Protein AF-A0A8H7WUK5-F1 (afdb_monomer)

Secondary structure (DSSP, 8-state):
-----PPPPPP------------------------HHHHHHHHHHHHHHHHHHHHHHHHHHHHHHHHHHHHHHHHHHHHHHHHHHHHHHHHHHHHHHHHT---HHHHHHHHHHHHTT--TT-----HHHHHHHHHHHHHHHHHH-TT-THHHHHHHHHHHHHTTS---HHHHHHHHHHHHHIIIIITS--S-TTSSSS-HHHHHHHHHHHHHT-HHHHHHHHHHHHHHHHH-HIIIIIIHHHHHHHHHHHHHHHHGGGS---S-HHHHHHHHHHHHHHHHHHHHHHHHHTTSSPPP---PPPTT----------------------------------TT-S--EEPTTT--EESSHHHHHHHHHHHSTTTTTTTTSS-S-----------------------------------EE-TTT--EESSHHHHHHHHH-

Structure (mmCIF, N/CA/C/O backbone):
data_AF-A0A8H7WUK5-F1
#
_entry.id   AF-A0A8H7WUK5-F1
#
loop_
_atom_site.group_PDB
_atom_site.id
_atom_site.type_symbol
_atom_site.label_atom_id
_atom_site.label_alt_id
_atom_site.label_comp_id
_atom_site.label_asym_id
_atom_site.label_entity_id
_atom_site.label_seq_id
_atom_site.pdbx_PDB_ins_code
_atom_site.Cartn_x
_atom_site.Cartn_y
_atom_site.Cartn_z
_atom_site.occupancy
_atom_site.B_iso_or_equiv
_atom_site.auth_seq_id
_atom_site.auth_comp_id
_atom_site.auth_asym_id
_atom_site.auth_atom_id
_atom_site.pdbx_PDB_model_num
ATOM 1 N N . MET A 1 1 ? 14.325 -16.416 18.024 1.00 51.91 1 MET A N 1
ATOM 2 C CA . MET A 1 1 ? 15.620 -16.677 18.686 1.00 51.91 1 MET A CA 1
ATOM 3 C C . MET A 1 1 ? 16.737 -16.236 17.754 1.00 51.91 1 MET A C 1
ATOM 5 O O . MET A 1 1 ? 17.135 -17.032 16.927 1.00 51.91 1 MET A O 1
ATOM 9 N N . VAL A 1 2 ? 17.132 -14.965 17.818 1.00 44.66 2 VAL A N 1
ATOM 10 C CA . VAL A 1 2 ? 18.503 -14.426 17.933 1.00 44.66 2 VAL A CA 1
ATOM 11 C C . VAL A 1 2 ? 18.269 -12.988 18.413 1.00 44.66 2 VAL A C 1
ATOM 13 O O . VAL A 1 2 ? 17.368 -12.313 17.921 1.00 44.66 2 VAL A O 1
ATOM 16 N N . ASP A 1 3 ? 18.959 -12.622 19.482 1.00 38.62 3 ASP A N 1
ATOM 17 C CA . ASP A 1 3 ? 18.668 -11.519 20.395 1.00 38.62 3 ASP A CA 1
ATOM 18 C C . ASP A 1 3 ? 19.702 -10.408 20.145 1.00 38.62 3 ASP A C 1
ATOM 20 O O . ASP A 1 3 ? 20.865 -10.559 20.516 1.00 38.62 3 ASP A O 1
ATOM 24 N N . ASP A 1 4 ? 19.319 -9.331 19.449 1.00 48.59 4 ASP A N 1
ATOM 25 C CA . ASP A 1 4 ? 20.215 -8.204 19.149 1.00 48.59 4 ASP A CA 1
ATOM 26 C C . ASP A 1 4 ? 20.107 -7.128 20.238 1.00 48.59 4 ASP A C 1
ATOM 28 O O . ASP A 1 4 ? 19.371 -6.141 20.150 1.00 48.59 4 ASP A O 1
ATOM 32 N N . GLY A 1 5 ? 20.881 -7.345 21.301 1.00 40.38 5 GLY A N 1
ATOM 33 C CA . GLY A 1 5 ? 21.104 -6.389 22.377 1.00 40.38 5 GLY A CA 1
ATOM 34 C C . GLY A 1 5 ? 21.998 -5.226 21.939 1.00 40.38 5 GLY A C 1
ATOM 35 O O . GLY A 1 5 ? 23.214 -5.361 21.815 1.00 40.38 5 GLY A O 1
ATOM 36 N N . ALA A 1 6 ? 21.406 -4.044 21.777 1.00 51.16 6 ALA A N 1
ATOM 37 C CA . ALA A 1 6 ? 22.141 -2.788 21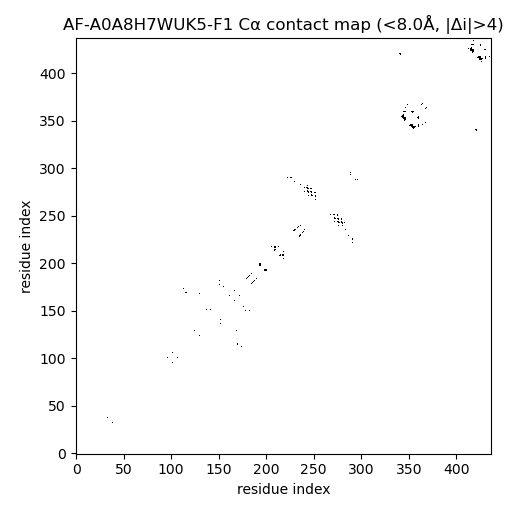.649 1.00 51.16 6 ALA A CA 1
ATOM 38 C C . ALA A 1 6 ? 22.758 -2.362 23.005 1.00 51.16 6 ALA A C 1
ATOM 40 O O . ALA A 1 6 ? 22.064 -2.386 24.028 1.00 51.16 6 ALA A O 1
ATOM 41 N N . PRO A 1 7 ? 24.029 -1.913 23.061 1.00 57.12 7 PRO A N 1
ATOM 42 C CA . PRO A 1 7 ? 24.634 -1.473 24.310 1.00 57.12 7 PRO A CA 1
ATOM 43 C C . PRO A 1 7 ? 24.174 -0.059 24.692 1.00 57.12 7 PRO A C 1
ATOM 45 O O . PRO A 1 7 ? 24.354 0.921 23.969 1.00 57.12 7 PRO A O 1
ATOM 48 N N . ARG A 1 8 ? 23.593 0.029 25.889 1.00 53.41 8 ARG A N 1
ATOM 49 C CA . ARG A 1 8 ? 23.175 1.251 26.585 1.00 53.41 8 ARG A CA 1
ATOM 50 C C . ARG A 1 8 ? 24.414 2.007 27.108 1.00 53.41 8 ARG A C 1
ATOM 52 O O . ARG A 1 8 ? 25.255 1.377 27.752 1.00 53.41 8 ARG A O 1
ATOM 59 N N . PRO A 1 9 ? 24.544 3.333 26.915 1.00 52.06 9 PRO A N 1
ATOM 60 C CA . PRO A 1 9 ? 25.664 4.084 27.472 1.00 52.06 9 PRO A CA 1
ATOM 61 C C . PRO A 1 9 ? 25.489 4.242 28.987 1.00 52.06 9 PRO A C 1
ATOM 63 O O . PRO A 1 9 ? 24.501 4.805 29.460 1.00 52.06 9 PRO A O 1
ATOM 66 N N . GLN A 1 10 ? 26.444 3.713 29.754 1.00 52.06 10 GLN A N 1
ATOM 67 C CA . GLN A 1 10 ? 26.483 3.862 31.206 1.00 52.06 10 GLN A CA 1
ATOM 68 C C . GLN A 1 10 ? 26.890 5.290 31.582 1.00 52.06 10 GLN A C 1
ATOM 70 O O . GLN A 1 10 ? 27.927 5.802 31.158 1.00 52.06 10 GLN A O 1
ATOM 75 N N . ALA A 1 11 ? 26.049 5.918 32.401 1.00 44.97 11 ALA A N 1
ATOM 76 C CA . ALA A 1 11 ? 26.307 7.197 33.036 1.00 44.97 11 ALA A CA 1
ATOM 77 C C . ALA A 1 11 ? 27.531 7.088 33.957 1.00 44.97 11 ALA A C 1
ATOM 79 O O . ALA A 1 11 ? 27.593 6.243 34.849 1.00 44.97 11 ALA A O 1
ATOM 80 N N . ARG A 1 12 ? 28.518 7.955 33.726 1.00 49.34 12 ARG A N 1
ATOM 81 C CA . ARG A 1 12 ? 29.743 8.042 34.519 1.00 49.34 12 ARG A CA 1
ATOM 82 C C . ARG A 1 12 ? 29.443 8.834 35.795 1.00 49.34 12 ARG A C 1
ATOM 84 O O . ARG A 1 12 ? 29.371 10.059 35.774 1.00 49.34 12 ARG A O 1
ATOM 91 N N . THR A 1 13 ? 29.244 8.116 36.895 1.00 51.69 13 THR A N 1
ATOM 92 C CA . THR A 1 13 ? 29.130 8.667 38.249 1.00 51.69 13 THR A CA 1
ATOM 93 C C . THR A 1 13 ? 30.458 9.307 38.656 1.00 51.69 13 THR A C 1
ATOM 95 O O . THR A 1 13 ? 31.470 8.623 38.804 1.00 51.69 13 THR A O 1
ATOM 98 N N . ILE A 1 14 ? 30.459 10.629 38.828 1.00 49.38 14 ILE A N 1
ATOM 99 C CA . ILE A 1 14 ? 31.562 11.394 39.418 1.00 49.38 14 ILE A CA 1
ATOM 100 C C . ILE A 1 14 ? 31.485 11.186 40.935 1.00 49.38 14 ILE A C 1
ATOM 102 O O . ILE A 1 14 ? 30.734 11.860 41.635 1.00 49.38 14 ILE A O 1
ATOM 106 N N . GLY A 1 15 ? 32.218 10.189 41.430 1.00 45.34 15 GLY A N 1
ATOM 107 C CA . GLY A 1 15 ? 32.450 9.974 42.855 1.00 45.34 15 GLY A CA 1
ATOM 108 C C . GLY A 1 15 ? 33.581 10.877 43.335 1.00 45.34 15 GLY A C 1
ATOM 109 O O . GLY A 1 15 ? 34.720 10.737 42.894 1.00 45.34 15 GLY A O 1
ATOM 110 N N . GLY A 1 16 ? 33.252 11.815 44.221 1.00 43.66 16 GLY A N 1
ATOM 111 C CA . GLY A 1 16 ? 34.226 12.635 44.927 1.00 43.66 16 GLY A CA 1
ATOM 112 C C . GLY A 1 16 ? 35.087 11.800 45.872 1.00 43.66 16 GLY A C 1
ATOM 113 O O . GLY A 1 16 ? 34.587 10.929 46.582 1.00 43.66 16 GLY A O 1
ATOM 114 N N . MET A 1 17 ? 36.382 12.107 45.914 1.00 47.59 17 MET A N 1
ATOM 115 C CA . MET A 1 17 ? 37.248 11.746 47.029 1.00 47.59 17 MET A CA 1
ATOM 116 C C . MET A 1 17 ? 38.027 12.979 47.478 1.00 47.59 17 MET A C 1
ATOM 118 O O . MET A 1 17 ? 38.642 13.690 46.685 1.00 47.59 17 MET A O 1
ATOM 122 N N . SER A 1 18 ? 37.905 13.224 48.777 1.00 50.66 18 SER A N 1
ATOM 123 C CA . SER A 1 18 ? 38.404 14.350 49.552 1.00 50.66 18 SER A CA 1
ATOM 124 C C . SER A 1 18 ? 39.930 14.514 49.523 1.00 50.66 18 SER A C 1
ATOM 126 O O . SER A 1 18 ? 40.662 13.533 49.376 1.00 50.66 18 SER A O 1
ATOM 128 N N . PRO A 1 19 ? 40.431 15.739 49.767 1.00 51.44 19 PRO A N 1
ATOM 129 C CA . PRO A 1 19 ? 41.854 16.001 49.916 1.00 51.44 19 PRO A CA 1
ATOM 130 C C . PRO A 1 19 ? 42.352 15.546 51.296 1.00 51.44 19 PRO A C 1
ATOM 132 O O . PRO A 1 19 ? 41.891 16.019 52.334 1.00 51.44 19 PRO A O 1
ATOM 135 N N . SER A 1 20 ? 43.335 14.643 51.306 1.00 48.72 20 SER A N 1
ATOM 136 C CA . SER A 1 20 ? 44.107 14.293 52.500 1.00 48.72 20 SER A CA 1
ATOM 137 C C . SER A 1 20 ? 45.300 15.238 52.628 1.00 48.72 20 SER A C 1
ATOM 139 O O . SER A 1 20 ? 46.344 15.045 52.008 1.00 48.72 20 SER A O 1
ATOM 141 N N . THR A 1 21 ? 45.151 16.248 53.480 1.00 48.97 21 THR A N 1
ATOM 142 C CA . THR A 1 21 ? 46.244 17.039 54.051 1.00 48.97 21 THR A CA 1
ATOM 143 C C . THR A 1 21 ? 47.229 16.137 54.790 1.00 48.97 21 THR A C 1
ATOM 145 O O . THR A 1 21 ? 46.811 15.434 55.709 1.00 48.97 21 THR A O 1
ATOM 148 N N . LYS A 1 22 ? 48.529 16.199 54.469 1.00 45.22 22 LYS A N 1
ATOM 149 C CA . LYS A 1 22 ? 49.601 15.852 55.415 1.00 45.22 22 LYS A CA 1
ATOM 150 C C . LYS A 1 22 ? 50.951 16.465 55.027 1.00 45.22 22 LYS A C 1
ATOM 152 O O . LYS A 1 22 ? 51.528 16.142 54.001 1.00 45.22 22 LYS A O 1
ATOM 157 N N . SER A 1 23 ? 51.448 17.232 55.993 1.00 48.81 23 SER A N 1
ATOM 158 C CA . SER A 1 23 ? 52.831 17.273 56.467 1.00 48.81 23 SER A CA 1
ATOM 159 C C . SER A 1 23 ? 53.873 18.046 55.653 1.00 48.81 23 SER A C 1
ATOM 161 O O . SER A 1 23 ? 54.368 17.628 54.612 1.00 48.81 23 SER A O 1
ATOM 163 N N . ALA A 1 24 ? 54.238 19.180 56.247 1.00 50.62 24 ALA A N 1
ATOM 164 C CA . ALA A 1 24 ? 55.391 19.998 55.942 1.00 50.62 24 ALA A CA 1
ATOM 165 C C . ALA A 1 24 ? 56.710 19.225 56.088 1.00 50.62 24 ALA A C 1
ATOM 167 O O . ALA A 1 24 ? 56.942 18.548 57.090 1.00 50.62 24 ALA A O 1
ATOM 168 N N . ARG A 1 25 ? 57.635 19.448 55.151 1.00 48.41 25 ARG A N 1
ATOM 169 C CA . ARG A 1 25 ? 59.068 19.312 55.413 1.00 48.41 25 ARG A CA 1
ATOM 170 C C . ARG A 1 25 ? 59.807 20.440 54.709 1.00 48.41 25 ARG A C 1
ATOM 1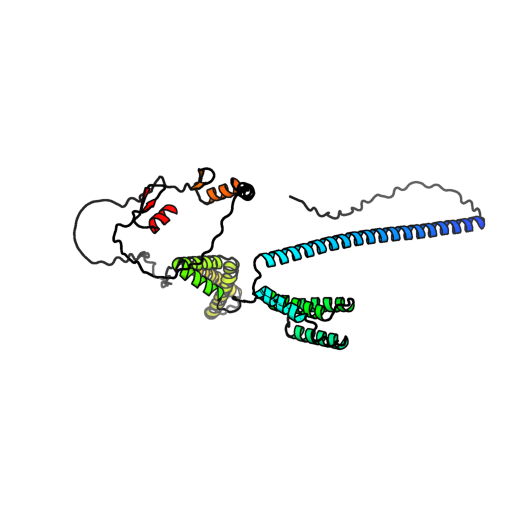72 O O . ARG A 1 25 ? 59.876 20.491 53.487 1.00 48.41 25 ARG A O 1
ATOM 179 N N . ALA A 1 26 ? 60.331 21.357 55.514 1.00 51.50 26 ALA A N 1
ATOM 180 C CA . ALA A 1 26 ? 61.292 22.356 55.087 1.00 51.50 26 ALA A CA 1
ATOM 181 C C . ALA A 1 26 ? 62.539 21.652 54.533 1.00 51.50 26 ALA A C 1
ATOM 183 O O . ALA A 1 26 ? 63.077 20.737 55.161 1.00 51.50 26 ALA A O 1
ATOM 184 N N . THR A 1 27 ? 63.002 22.054 53.354 1.00 52.97 27 THR A N 1
ATOM 185 C CA . THR A 1 27 ? 64.335 21.693 52.861 1.00 52.97 27 THR A CA 1
ATOM 186 C C . THR A 1 27 ? 64.936 22.908 52.168 1.00 52.97 27 THR A C 1
ATOM 188 O O . THR A 1 27 ? 64.611 23.249 51.038 1.00 52.97 27 THR A O 1
ATOM 191 N N . THR A 1 28 ? 65.733 23.606 52.969 1.00 48.38 28 THR A N 1
ATOM 192 C CA . THR A 1 28 ? 66.943 24.373 52.671 1.00 48.38 28 THR A CA 1
ATOM 193 C C . THR A 1 28 ? 67.244 24.633 51.190 1.00 48.38 28 THR A C 1
ATOM 195 O O . THR A 1 28 ? 67.679 23.751 50.452 1.00 48.38 28 THR A O 1
ATOM 198 N N . VAL A 1 29 ? 67.087 25.897 50.794 1.00 49.38 29 VAL A N 1
ATOM 199 C CA . VAL A 1 29 ? 67.548 26.463 49.522 1.00 49.38 29 VAL A CA 1
ATOM 200 C C . VAL A 1 29 ? 69.077 26.504 49.534 1.00 49.38 29 VAL A C 1
ATOM 202 O O . VAL A 1 29 ? 69.674 27.368 50.170 1.00 49.38 29 VAL A O 1
ATOM 205 N N . SER A 1 30 ? 69.719 25.568 48.835 1.00 46.31 30 SER A N 1
ATOM 206 C CA . SER A 1 30 ? 71.118 25.711 48.429 1.00 46.31 30 SER A CA 1
ATOM 207 C C . SER A 1 30 ? 71.130 26.231 46.993 1.00 46.31 30 SER A C 1
ATOM 209 O O . SER A 1 30 ? 70.860 25.505 46.039 1.00 46.31 30 SER A O 1
ATOM 211 N N . SER A 1 31 ? 71.347 27.540 46.861 1.00 51.12 31 SER A N 1
ATOM 212 C CA . SER A 1 31 ? 71.482 28.256 45.592 1.00 51.12 31 SER A CA 1
ATOM 213 C C . SER A 1 31 ? 72.825 27.903 44.946 1.00 51.12 31 SER A C 1
ATOM 215 O O . SER A 1 31 ? 73.801 28.646 45.048 1.00 51.12 31 SER A O 1
ATOM 217 N N . THR A 1 32 ? 72.889 26.752 44.283 1.00 53.12 32 THR A N 1
ATOM 218 C CA . THR A 1 32 ? 73.979 26.428 43.361 1.00 53.12 32 THR A CA 1
ATOM 219 C C . THR A 1 32 ? 73.626 27.013 41.998 1.00 53.12 32 THR A C 1
ATOM 221 O O . THR A 1 32 ? 72.682 26.556 41.354 1.00 53.12 32 THR A O 1
ATOM 224 N N . ILE A 1 33 ? 74.358 28.044 41.568 1.00 60.75 33 ILE A N 1
ATOM 225 C CA . ILE A 1 33 ? 74.230 28.627 40.226 1.00 60.75 33 ILE A CA 1
ATOM 226 C C . ILE A 1 33 ? 74.469 27.494 39.211 1.00 60.75 33 ILE A C 1
ATOM 228 O O . ILE A 1 33 ? 75.564 26.923 39.201 1.00 60.75 33 ILE A O 1
ATOM 232 N N . PRO A 1 34 ? 73.469 27.108 38.395 1.00 58.78 34 PRO A N 1
ATOM 233 C CA . PRO A 1 34 ? 73.632 26.025 37.439 1.00 58.78 34 PRO A CA 1
ATOM 234 C C . PRO A 1 34 ? 74.667 26.439 36.399 1.00 58.78 34 PRO A C 1
ATOM 236 O O . PRO A 1 34 ? 74.519 27.472 35.749 1.00 58.78 34 PRO A O 1
ATOM 239 N N . SER A 1 35 ? 75.708 25.625 36.234 1.00 73.62 35 SER A N 1
ATOM 240 C CA . SER A 1 35 ? 76.656 25.786 35.133 1.00 73.62 35 SER A CA 1
ATOM 241 C C . SER A 1 35 ? 75.884 25.909 33.802 1.00 73.62 35 SER A C 1
ATOM 243 O O . SER A 1 35 ? 74.974 25.102 33.579 1.00 73.62 35 SER A O 1
ATOM 245 N N . PRO A 1 36 ? 76.217 26.864 32.907 1.00 80.38 36 PRO A N 1
ATOM 246 C CA . PRO A 1 36 ? 75.547 27.058 31.611 1.00 80.38 36 PRO A CA 1
ATOM 247 C C . PRO A 1 36 ? 75.423 25.771 30.782 1.00 80.38 36 PRO A C 1
ATOM 249 O O . PRO A 1 36 ? 74.463 25.582 30.037 1.00 80.38 36 PRO A O 1
ATOM 252 N N . PHE A 1 37 ? 76.359 24.842 30.977 1.00 84.06 37 PHE A N 1
ATOM 253 C CA . PHE A 1 37 ? 76.347 23.516 30.371 1.00 84.06 37 PHE A CA 1
ATOM 254 C C . PHE A 1 37 ? 75.125 22.671 30.781 1.00 84.06 37 PHE A C 1
ATOM 256 O O . PHE A 1 37 ? 74.504 22.023 29.942 1.00 84.06 37 PHE A O 1
ATOM 263 N N . ILE A 1 38 ? 74.721 22.730 32.055 1.00 86.88 38 ILE A N 1
ATOM 264 C CA . ILE A 1 38 ? 73.558 21.997 32.580 1.00 86.88 38 ILE A CA 1
ATOM 265 C C . ILE A 1 38 ? 72.259 22.550 31.978 1.00 86.88 38 ILE A C 1
ATOM 267 O O . ILE A 1 38 ? 71.322 21.794 31.723 1.00 86.88 38 ILE A O 1
ATOM 271 N N . ALA A 1 39 ? 72.191 23.862 31.728 1.00 86.31 39 ALA A N 1
ATOM 272 C CA . ALA A 1 39 ? 71.031 24.483 31.095 1.00 86.31 39 ALA A CA 1
ATOM 273 C C . ALA A 1 39 ? 70.879 24.040 29.629 1.00 86.31 39 ALA A C 1
ATOM 275 O O . ALA A 1 39 ? 69.789 23.634 29.228 1.00 86.31 39 ALA A O 1
ATOM 276 N N . LEU A 1 40 ? 71.971 24.032 28.856 1.00 91.81 40 LEU A N 1
ATOM 277 C CA . LEU A 1 40 ? 71.954 23.584 27.460 1.00 91.81 40 LEU A CA 1
ATOM 278 C C . LEU A 1 40 ? 71.613 22.090 27.335 1.00 91.81 40 LEU A C 1
ATOM 280 O O . LEU A 1 40 ? 70.811 21.706 26.487 1.00 91.81 40 LEU A O 1
ATOM 284 N N . GLN A 1 41 ? 72.158 21.250 28.220 1.00 93.62 41 GLN A N 1
ATOM 285 C CA . GLN A 1 41 ? 71.839 19.822 28.252 1.00 93.62 41 GLN A CA 1
ATOM 286 C C . GLN A 1 41 ? 70.342 19.576 28.489 1.00 93.62 41 GLN A C 1
ATOM 288 O O . GLN A 1 41 ? 69.746 18.728 27.827 1.00 93.62 41 GLN A O 1
ATOM 293 N N . LYS A 1 42 ? 69.716 20.348 29.388 1.00 92.56 42 LYS A N 1
ATOM 294 C CA . LYS A 1 42 ? 68.272 20.265 29.650 1.00 92.56 42 LYS A CA 1
ATOM 295 C C . LYS A 1 42 ? 67.431 20.684 28.444 1.00 92.56 42 LYS A C 1
ATOM 297 O O . LYS A 1 42 ? 66.422 20.037 28.179 1.00 92.56 42 LYS A O 1
ATOM 302 N N . ILE A 1 43 ? 67.841 21.723 27.712 1.00 94.19 43 ILE A N 1
ATOM 303 C CA . ILE A 1 43 ? 67.151 22.163 26.487 1.00 94.19 43 ILE A CA 1
ATOM 304 C C . ILE A 1 43 ? 67.220 21.067 25.419 1.00 94.19 43 ILE A C 1
ATOM 306 O O . ILE A 1 43 ? 66.181 20.658 24.908 1.00 94.19 43 ILE A O 1
ATOM 310 N N . ASN A 1 44 ? 68.410 20.521 25.156 1.00 95.44 44 ASN A N 1
ATOM 311 C CA . ASN A 1 44 ? 68.585 19.440 24.181 1.00 95.44 44 ASN A CA 1
ATOM 312 C C . ASN A 1 44 ? 67.782 18.191 24.563 1.00 95.44 44 ASN A C 1
ATOM 314 O O . ASN A 1 44 ? 67.175 17.551 23.709 1.00 95.44 44 ASN A O 1
ATOM 318 N N . GLN A 1 45 ? 67.737 17.849 25.853 1.00 96.69 45 GLN A N 1
ATOM 319 C CA . GLN A 1 45 ? 66.939 16.725 26.333 1.00 96.69 45 GLN A CA 1
ATOM 320 C C . GLN A 1 45 ? 65.435 16.976 26.141 1.00 96.69 45 GLN A C 1
ATOM 322 O O . GLN A 1 45 ? 64.719 16.082 25.692 1.00 96.69 45 GLN A O 1
ATOM 327 N N . ALA A 1 46 ? 64.953 18.186 26.432 1.00 95.81 46 ALA A N 1
ATOM 328 C CA . ALA A 1 46 ? 63.560 18.560 26.201 1.00 95.81 46 ALA A CA 1
ATOM 329 C C . ALA A 1 46 ? 63.195 18.523 24.709 1.00 95.81 46 ALA A C 1
ATOM 331 O O . ALA A 1 46 ? 62.129 18.023 24.351 1.00 95.81 46 ALA A O 1
ATOM 332 N N . GLU A 1 47 ? 64.086 18.988 23.833 1.00 96.94 47 GLU A N 1
ATOM 333 C CA . GLU A 1 47 ? 63.876 18.945 22.388 1.00 96.94 47 GLU A CA 1
ATOM 334 C C . GLU A 1 47 ? 63.874 17.513 21.840 1.00 96.94 47 GLU A C 1
ATOM 336 O O . GLU A 1 47 ? 62.993 17.165 21.056 1.00 96.94 47 GLU A O 1
ATOM 341 N N . LEU A 1 48 ? 64.773 16.647 22.315 1.00 96.94 48 LEU A N 1
ATOM 342 C CA . LEU A 1 48 ? 64.746 15.220 21.983 1.00 96.94 48 LEU A CA 1
ATOM 343 C C . LEU A 1 48 ? 63.438 14.559 22.424 1.00 96.94 48 LEU A C 1
ATOM 345 O O . LEU A 1 48 ? 62.856 13.787 21.664 1.00 96.94 48 LEU A O 1
ATOM 349 N N . HIS A 1 49 ? 62.940 14.876 23.622 1.00 97.25 49 HIS A N 1
ATOM 350 C CA . HIS A 1 49 ? 61.644 14.373 24.074 1.00 97.25 49 HIS A CA 1
ATOM 351 C C . HIS A 1 49 ? 60.489 14.892 23.213 1.00 97.25 49 HIS A C 1
ATOM 353 O O . HIS A 1 49 ? 59.598 14.109 22.883 1.00 97.25 49 HIS A O 1
ATOM 359 N N . ARG A 1 50 ? 60.518 16.169 22.809 1.00 98.00 50 ARG A N 1
ATOM 360 C CA . ARG A 1 50 ? 59.522 16.762 21.906 1.00 98.00 50 ARG A CA 1
ATOM 361 C C . ARG A 1 50 ? 59.521 16.067 20.547 1.00 98.00 50 ARG A C 1
ATOM 363 O O . ARG A 1 50 ? 58.475 15.594 20.123 1.00 98.00 50 ARG A O 1
ATOM 370 N N . LEU A 1 51 ? 60.682 15.935 19.906 1.00 97.81 51 LEU A N 1
ATOM 371 C CA . LEU A 1 51 ? 60.813 15.258 18.612 1.00 97.81 51 LEU A CA 1
ATOM 372 C C . LEU A 1 51 ? 60.419 13.782 18.702 1.00 97.81 51 LEU A C 1
ATOM 374 O O . LEU A 1 51 ? 59.741 13.268 17.819 1.00 97.81 51 LEU A O 1
ATOM 378 N N . ASN A 1 52 ? 60.784 13.092 19.785 1.00 97.88 52 ASN A N 1
ATOM 379 C CA . ASN A 1 52 ? 60.369 11.708 19.992 1.00 97.88 52 ASN A CA 1
ATOM 380 C C . ASN A 1 52 ? 58.846 11.588 20.185 1.00 97.88 52 ASN A C 1
ATOM 382 O O . ASN A 1 52 ? 58.236 10.644 19.683 1.00 97.88 52 ASN A O 1
ATOM 386 N N . ALA A 1 53 ? 58.219 12.549 20.871 1.00 97.44 53 ALA A N 1
ATOM 387 C CA . ALA A 1 53 ? 56.766 12.622 20.988 1.00 97.44 53 ALA A CA 1
ATOM 388 C C . ALA A 1 53 ? 56.099 12.909 19.632 1.00 97.44 53 ALA A C 1
ATOM 390 O O . ALA A 1 53 ? 55.120 12.246 19.298 1.00 97.44 53 ALA A O 1
ATOM 391 N N . GLU A 1 54 ? 56.653 13.819 18.826 1.00 98.00 54 GLU A N 1
ATOM 392 C CA . GLU A 1 54 ? 56.178 14.114 17.466 1.00 98.00 54 GLU A CA 1
ATOM 393 C C . GLU A 1 54 ? 56.291 12.883 16.550 1.00 98.00 54 GLU A C 1
ATOM 395 O O . GLU A 1 54 ? 55.313 12.498 15.914 1.00 98.00 54 GLU A O 1
ATOM 400 N N . VAL A 1 55 ? 57.435 12.187 16.540 1.00 97.75 55 VAL A N 1
ATOM 401 C CA . VAL A 1 55 ? 57.620 10.942 15.770 1.00 97.75 55 VAL A CA 1
ATOM 402 C C . VAL A 1 55 ? 56.644 9.856 16.226 1.00 97.75 55 VAL A C 1
ATOM 404 O O . VAL A 1 55 ? 56.081 9.144 15.393 1.00 97.75 55 VAL A O 1
ATOM 407 N N . SER A 1 56 ? 56.422 9.722 17.536 1.00 97.75 56 SER A N 1
ATOM 408 C CA . SER A 1 56 ? 55.444 8.778 18.084 1.00 97.75 56 SER A CA 1
ATOM 409 C C . SER A 1 56 ? 54.018 9.117 17.634 1.00 97.75 56 SER A C 1
ATOM 411 O O . SER A 1 56 ? 53.286 8.229 17.197 1.00 97.75 56 SER A O 1
ATOM 413 N N . ALA A 1 57 ? 53.643 10.400 17.657 1.00 97.94 57 ALA A N 1
ATOM 414 C CA . ALA A 1 57 ? 52.338 10.869 17.201 1.00 97.94 57 ALA A CA 1
ATOM 415 C C . ALA A 1 57 ? 52.126 10.612 15.700 1.00 97.94 57 ALA A C 1
ATOM 417 O O . ALA A 1 57 ? 51.089 10.075 15.317 1.00 97.94 57 ALA A O 1
ATOM 418 N N . VAL A 1 58 ? 53.126 10.903 14.860 1.00 98.00 58 VAL A N 1
ATOM 419 C CA . VAL A 1 58 ? 53.067 10.635 13.413 1.00 98.00 58 VAL A CA 1
ATOM 420 C C . VAL A 1 58 ? 52.940 9.136 13.131 1.00 98.00 58 VAL A C 1
ATOM 422 O O . VAL A 1 58 ? 52.136 8.738 12.292 1.00 98.00 58 VAL A O 1
ATOM 425 N N . ARG A 1 59 ? 53.675 8.277 13.851 1.00 97.75 59 ARG A N 1
ATOM 426 C CA . ARG A 1 59 ? 53.534 6.816 13.715 1.00 97.75 59 ARG A CA 1
ATOM 427 C C . ARG A 1 59 ? 52.146 6.337 14.122 1.00 97.75 59 ARG A C 1
ATOM 429 O O . ARG A 1 59 ? 51.569 5.513 13.421 1.00 97.75 59 ARG A O 1
ATOM 436 N N . ALA A 1 60 ? 51.607 6.849 15.228 1.00 97.56 60 ALA A N 1
ATOM 437 C CA . ALA A 1 60 ? 50.263 6.503 15.679 1.00 97.56 60 ALA A CA 1
ATOM 438 C C . ALA A 1 60 ? 49.197 6.917 14.650 1.00 97.56 60 ALA A C 1
ATOM 440 O O . ALA A 1 60 ? 48.332 6.108 14.319 1.00 97.56 60 ALA A O 1
ATOM 441 N N . GLN A 1 61 ? 49.306 8.127 14.089 1.00 97.94 61 GLN A N 1
ATOM 442 C CA . GLN A 1 61 ? 48.426 8.592 13.016 1.00 97.94 61 GLN A CA 1
ATOM 443 C C . GLN A 1 61 ? 48.532 7.694 11.779 1.00 97.94 61 GLN A C 1
ATOM 445 O O . GLN A 1 61 ? 47.516 7.242 11.258 1.00 97.94 61 GLN A O 1
ATOM 450 N N . TRP A 1 62 ? 49.750 7.379 11.337 1.00 98.31 62 TRP A N 1
ATOM 451 C CA . TRP A 1 62 ? 49.958 6.525 10.171 1.00 98.31 62 TRP A CA 1
ATOM 452 C C . TRP A 1 62 ? 49.390 5.112 10.373 1.00 98.31 62 TRP A C 1
ATOM 454 O O . TRP A 1 62 ? 48.755 4.569 9.473 1.00 98.31 62 TRP A O 1
ATOM 464 N N . HIS A 1 63 ? 49.545 4.528 11.567 1.00 98.12 63 HIS A N 1
ATOM 465 C CA . HIS A 1 63 ? 48.922 3.246 11.904 1.00 98.12 63 HIS A CA 1
ATOM 466 C C . HIS A 1 63 ? 47.391 3.312 11.865 1.00 98.12 63 HIS A C 1
ATOM 468 O O . HIS A 1 63 ? 46.760 2.394 11.344 1.00 98.12 63 HIS A O 1
ATOM 474 N N . GLN A 1 64 ? 46.798 4.396 12.368 1.00 98.12 64 GLN A N 1
ATOM 475 C CA . GLN A 1 64 ? 45.352 4.602 12.315 1.00 98.12 64 GLN A CA 1
ATOM 476 C C . GLN A 1 64 ? 44.847 4.733 10.869 1.00 98.12 64 GLN A C 1
ATOM 478 O O . GLN A 1 64 ? 43.845 4.113 10.511 1.00 98.12 64 GLN A O 1
ATOM 483 N N . GLU A 1 65 ? 45.542 5.504 10.029 1.00 97.19 65 GLU A N 1
ATOM 484 C CA . GLU A 1 65 ? 45.213 5.653 8.606 1.00 97.19 65 GLU A CA 1
ATOM 485 C C . GLU A 1 65 ? 45.352 4.322 7.853 1.00 97.19 65 GLU A C 1
ATOM 487 O O . GLU A 1 65 ? 44.468 3.956 7.076 1.00 97.19 65 GLU A O 1
ATOM 492 N N . ALA A 1 66 ? 46.409 3.549 8.125 1.00 97.81 66 ALA A N 1
ATOM 493 C CA . ALA A 1 66 ? 46.603 2.224 7.542 1.00 97.81 66 ALA A CA 1
ATOM 494 C C . ALA A 1 66 ? 45.478 1.249 7.938 1.00 97.81 66 ALA A C 1
ATOM 496 O O . ALA A 1 66 ? 44.933 0.556 7.077 1.00 97.81 66 ALA A O 1
ATOM 497 N N . GLU A 1 67 ? 45.072 1.235 9.212 1.00 97.94 67 GLU A N 1
ATOM 498 C CA . GLU A 1 67 ? 43.955 0.409 9.689 1.00 97.94 67 GLU A CA 1
ATOM 499 C C . GLU A 1 67 ? 42.619 0.836 9.053 1.00 97.94 67 GLU A C 1
ATOM 501 O O . GLU A 1 67 ? 41.786 -0.004 8.698 1.00 97.94 67 GLU A O 1
ATOM 506 N N . GLN A 1 68 ? 42.403 2.142 8.871 1.00 97.50 68 GLN A N 1
ATOM 507 C CA . GLN A 1 68 ? 41.221 2.661 8.185 1.00 97.50 68 GLN A CA 1
ATOM 508 C C . GLN A 1 68 ? 41.182 2.223 6.715 1.00 97.50 68 GLN A C 1
ATOM 510 O O . GLN A 1 68 ? 40.145 1.744 6.250 1.00 97.50 68 GLN A O 1
ATOM 515 N N . LEU A 1 69 ? 42.302 2.333 5.996 1.00 95.44 69 LEU A N 1
ATOM 516 C CA . LEU A 1 69 ? 42.403 1.891 4.604 1.00 95.44 69 LEU A CA 1
ATOM 517 C C . LEU A 1 69 ? 42.178 0.380 4.467 1.00 95.44 69 LEU A C 1
ATOM 519 O O . LEU A 1 69 ? 41.472 -0.051 3.555 1.00 95.44 69 LEU A O 1
ATOM 523 N N . GLU A 1 70 ? 42.692 -0.429 5.396 1.00 97.94 70 GLU A N 1
ATOM 524 C CA . GLU A 1 70 ? 42.445 -1.874 5.411 1.00 97.94 70 GLU A CA 1
ATOM 525 C C . GLU A 1 70 ? 40.955 -2.199 5.626 1.00 97.94 70 GLU A C 1
ATOM 527 O O . GLU A 1 70 ? 40.393 -3.082 4.968 1.00 97.94 70 GLU A O 1
ATOM 532 N N . LYS A 1 71 ? 40.274 -1.463 6.517 1.00 97.38 71 LYS A N 1
ATOM 533 C CA . LYS A 1 71 ? 38.821 -1.594 6.724 1.00 97.38 71 LYS A CA 1
ATOM 534 C C . LYS A 1 71 ? 38.032 -1.227 5.464 1.00 97.38 71 LYS A C 1
ATOM 536 O O . LYS A 1 71 ? 37.067 -1.923 5.132 1.00 97.38 71 LYS A O 1
ATOM 541 N N . GLU A 1 72 ? 38.427 -0.171 4.755 1.00 93.56 72 GLU A N 1
ATOM 542 C CA . GLU A 1 72 ? 37.797 0.226 3.492 1.00 93.56 72 GLU A CA 1
ATOM 543 C C . GLU A 1 72 ? 38.026 -0.791 2.370 1.00 93.56 72 GLU A C 1
ATOM 545 O O . GLU A 1 72 ? 37.076 -1.122 1.659 1.00 93.56 72 GLU A O 1
ATOM 550 N N . ASP A 1 73 ? 39.236 -1.337 2.232 1.00 96.31 73 ASP A N 1
ATOM 551 C CA . ASP A 1 73 ? 39.544 -2.376 1.242 1.00 96.31 73 ASP A CA 1
ATOM 552 C C . ASP A 1 73 ? 38.702 -3.639 1.478 1.00 96.31 73 ASP A C 1
ATOM 554 O O . ASP A 1 73 ? 38.024 -4.127 0.570 1.00 96.31 73 ASP A O 1
ATOM 558 N N . LYS A 1 74 ? 38.623 -4.105 2.734 1.00 97.38 74 LYS A N 1
ATOM 559 C CA . LYS A 1 74 ? 37.743 -5.223 3.120 1.00 97.38 74 LYS A CA 1
ATOM 560 C C . LYS A 1 74 ? 36.277 -4.935 2.797 1.00 97.38 74 LYS A C 1
ATOM 562 O O . LYS A 1 74 ? 35.553 -5.834 2.370 1.00 97.38 74 LYS A O 1
ATOM 567 N N . ARG A 1 75 ? 35.815 -3.693 2.983 1.00 96.62 75 ARG A N 1
ATOM 568 C CA . ARG A 1 75 ? 34.452 -3.287 2.610 1.00 96.62 75 ARG A CA 1
ATOM 569 C C . ARG A 1 75 ? 34.241 -3.346 1.095 1.00 96.62 75 ARG A C 1
ATOM 571 O O . ARG A 1 75 ? 33.221 -3.882 0.674 1.00 96.62 75 ARG A O 1
ATOM 578 N N . ARG A 1 76 ? 35.174 -2.828 0.291 1.00 93.94 76 ARG A N 1
ATOM 579 C CA . ARG A 1 76 ? 35.072 -2.836 -1.179 1.00 93.94 76 ARG A CA 1
ATOM 580 C C . ARG A 1 76 ? 35.052 -4.258 -1.737 1.00 93.94 76 ARG A C 1
ATOM 582 O O . ARG A 1 76 ? 34.178 -4.559 -2.539 1.00 93.94 76 ARG A O 1
ATOM 589 N N . LYS A 1 77 ? 35.918 -5.146 -1.236 1.00 97.25 77 LYS A N 1
ATOM 590 C CA . LYS A 1 77 ? 35.940 -6.568 -1.625 1.00 97.25 77 LYS A CA 1
ATOM 591 C C . LYS A 1 77 ? 34.622 -7.286 -1.336 1.00 97.25 77 LYS A C 1
ATOM 593 O O . LYS A 1 77 ? 34.170 -8.080 -2.150 1.00 97.25 77 LYS A O 1
ATOM 598 N N . ARG A 1 78 ? 33.973 -6.989 -0.202 1.00 95.19 78 ARG A N 1
ATOM 599 C CA . ARG A 1 78 ? 32.639 -7.541 0.096 1.00 95.19 78 ARG A CA 1
ATOM 600 C C . ARG A 1 78 ? 31.587 -7.088 -0.918 1.00 95.19 78 ARG A C 1
ATOM 602 O O . ARG A 1 78 ? 30.857 -7.930 -1.423 1.00 95.19 78 ARG A O 1
ATOM 609 N N . ILE A 1 79 ? 31.556 -5.793 -1.241 1.00 90.75 79 ILE A N 1
ATOM 610 C CA . ILE A 1 79 ? 30.626 -5.235 -2.239 1.00 90.75 79 ILE A CA 1
ATOM 611 C C . ILE A 1 79 ? 30.879 -5.849 -3.624 1.00 90.75 79 ILE A C 1
ATOM 613 O O . ILE A 1 79 ? 29.940 -6.159 -4.346 1.00 90.75 79 ILE A O 1
ATOM 617 N N . GLU A 1 80 ? 32.141 -6.055 -4.000 1.00 93.31 80 GLU A N 1
ATOM 618 C CA . GLU A 1 80 ? 32.493 -6.683 -5.276 1.00 93.31 80 GLU A CA 1
ATOM 619 C C . GLU A 1 80 ? 31.961 -8.120 -5.384 1.00 93.31 80 GLU A C 1
ATOM 621 O O . GLU A 1 80 ? 31.350 -8.469 -6.392 1.00 93.31 80 GLU A O 1
ATOM 626 N N . ILE A 1 81 ? 32.142 -8.934 -4.338 1.00 94.75 81 ILE A N 1
ATOM 627 C CA . ILE A 1 81 ? 31.629 -10.312 -4.291 1.00 94.75 81 ILE A CA 1
ATOM 628 C C . ILE A 1 81 ? 30.095 -10.328 -4.388 1.00 94.75 81 ILE A C 1
ATOM 630 O O . ILE A 1 81 ? 29.535 -11.138 -5.126 1.00 94.75 81 ILE A O 1
ATOM 634 N N . GLU A 1 82 ? 29.417 -9.419 -3.685 1.00 90.62 82 GLU A N 1
ATOM 635 C CA . GLU A 1 82 ? 27.956 -9.282 -3.720 1.00 90.62 82 GLU A CA 1
ATOM 636 C C . GLU A 1 82 ? 27.447 -8.949 -5.133 1.00 90.62 82 GLU A C 1
ATOM 638 O O . GLU A 1 82 ? 26.565 -9.634 -5.654 1.00 90.62 82 GLU A O 1
ATOM 643 N N . LEU A 1 83 ? 28.070 -7.977 -5.809 1.00 89.62 83 LEU A N 1
ATOM 644 C CA . LEU A 1 83 ? 27.718 -7.607 -7.185 1.00 89.62 83 LEU A CA 1
ATOM 645 C C . LEU A 1 83 ? 27.996 -8.738 -8.188 1.00 89.62 83 LEU A C 1
ATOM 647 O O . LEU A 1 83 ? 27.222 -8.949 -9.123 1.00 89.62 83 LEU A O 1
ATOM 651 N N . GLN A 1 84 ? 29.084 -9.495 -8.012 1.00 93.69 84 GLN A N 1
ATOM 652 C CA . GLN A 1 84 ? 29.375 -10.661 -8.855 1.00 93.69 84 GLN A CA 1
ATOM 653 C C . GLN A 1 84 ? 28.322 -11.769 -8.686 1.00 93.69 84 GLN A C 1
ATOM 655 O O . GLN A 1 84 ? 27.916 -12.394 -9.676 1.00 93.69 84 GLN 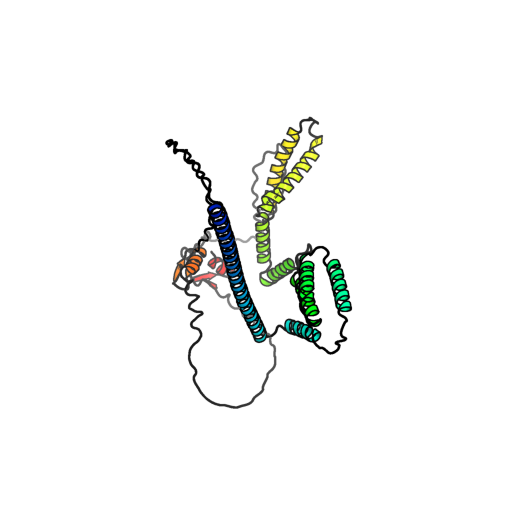A O 1
ATOM 660 N N . ALA A 1 85 ? 27.847 -11.993 -7.458 1.00 92.31 85 ALA A N 1
ATOM 661 C CA . ALA A 1 85 ? 26.759 -12.925 -7.188 1.00 92.31 85 ALA A CA 1
ATOM 662 C C . ALA A 1 85 ? 25.450 -12.459 -7.850 1.00 92.31 85 ALA A C 1
ATOM 664 O O . ALA A 1 85 ? 24.807 -13.248 -8.545 1.00 92.31 85 ALA A O 1
ATOM 665 N N . GLU A 1 86 ? 25.096 -11.176 -7.730 1.00 90.38 86 GLU A N 1
ATOM 666 C CA . GLU A 1 86 ? 23.900 -10.598 -8.360 1.00 90.38 86 GLU A CA 1
ATOM 667 C C . GLU A 1 86 ? 23.918 -10.758 -9.889 1.00 90.38 86 GLU A C 1
ATOM 669 O O . GLU A 1 86 ? 22.954 -11.253 -10.478 1.00 90.38 86 GLU A O 1
ATOM 674 N N . ILE A 1 87 ? 25.042 -10.444 -10.542 1.00 84.94 87 ILE A N 1
ATOM 675 C CA . ILE A 1 87 ? 25.211 -10.642 -11.991 1.00 84.94 87 ILE A CA 1
ATOM 676 C C . ILE A 1 87 ? 25.001 -12.112 -12.376 1.00 84.94 87 ILE A C 1
ATOM 678 O O . ILE A 1 87 ? 24.390 -12.410 -13.406 1.00 84.94 87 ILE A O 1
ATOM 682 N N . THR A 1 88 ? 25.497 -13.042 -11.560 1.00 92.69 88 THR A N 1
ATOM 683 C CA . THR A 1 88 ? 25.343 -14.480 -11.807 1.00 92.69 88 THR A CA 1
ATOM 684 C C . THR A 1 88 ? 23.879 -14.906 -11.694 1.00 92.69 88 THR A C 1
ATOM 686 O O . THR A 1 88 ? 23.372 -15.586 -12.589 1.00 92.69 88 THR A O 1
ATOM 689 N N . HIS A 1 89 ? 23.162 -14.442 -10.667 1.00 87.94 89 HIS A N 1
ATOM 690 C CA . HIS A 1 89 ? 21.725 -14.684 -10.517 1.00 87.94 89 HIS A CA 1
ATOM 691 C C . HIS A 1 89 ? 20.913 -14.118 -11.686 1.00 87.94 89 HIS A C 1
ATOM 693 O O . HIS A 1 89 ? 20.051 -14.815 -12.226 1.00 87.94 89 HIS A O 1
ATOM 699 N N . LEU A 1 90 ? 21.212 -12.894 -12.130 1.00 82.75 90 LEU A N 1
ATOM 700 C CA . LEU A 1 90 ? 20.535 -12.272 -13.270 1.00 82.75 90 LEU A CA 1
ATOM 701 C C . LEU A 1 90 ? 20.743 -13.067 -14.566 1.00 82.75 90 LEU A C 1
ATOM 703 O O . LEU A 1 90 ? 19.791 -13.256 -15.326 1.00 82.75 90 LEU A O 1
ATOM 707 N N . LYS A 1 91 ? 21.951 -13.601 -14.792 1.00 88.88 91 LYS A N 1
ATOM 708 C CA . LYS A 1 91 ? 22.238 -14.484 -15.935 1.00 88.88 91 LYS A CA 1
ATOM 709 C C . LYS A 1 91 ? 21.452 -15.791 -15.871 1.00 88.88 91 LYS A C 1
ATOM 711 O O . LYS A 1 91 ? 20.884 -16.200 -16.881 1.00 88.88 91 LYS A O 1
ATOM 716 N N . ILE A 1 92 ? 21.384 -16.431 -14.702 1.00 88.38 92 ILE A N 1
ATOM 717 C CA . ILE A 1 92 ? 20.601 -17.663 -14.513 1.00 88.38 92 ILE A CA 1
ATOM 718 C C . ILE A 1 92 ? 19.116 -17.388 -14.772 1.00 88.38 92 ILE A C 1
ATOM 720 O O . ILE A 1 92 ? 18.483 -18.123 -15.526 1.00 88.38 92 ILE A O 1
ATOM 724 N N . ALA A 1 93 ? 18.570 -16.303 -14.217 1.00 78.38 93 ALA A N 1
ATOM 725 C CA . ALA A 1 93 ? 17.180 -15.909 -14.432 1.00 78.38 93 ALA A CA 1
ATOM 726 C C . ALA A 1 93 ? 16.882 -15.624 -15.913 1.00 78.38 93 ALA A C 1
ATOM 728 O O . ALA A 1 93 ? 15.838 -16.019 -16.429 1.00 78.38 93 ALA A O 1
ATOM 729 N N . GLN A 1 94 ? 17.809 -14.975 -16.623 1.00 81.31 94 GLN A N 1
ATOM 730 C CA . GLN A 1 94 ? 17.695 -14.752 -18.064 1.00 81.31 94 GLN A CA 1
ATOM 731 C C . GLN A 1 94 ? 17.679 -16.071 -18.850 1.00 81.31 94 GLN A C 1
ATOM 733 O O . GLN A 1 94 ? 16.806 -16.259 -19.693 1.00 81.31 94 GLN A O 1
ATOM 738 N N . GLN A 1 95 ? 18.590 -17.001 -18.552 1.00 85.94 95 GLN A N 1
ATOM 739 C CA . GLN A 1 95 ? 18.626 -18.314 -19.206 1.00 85.94 95 GLN A CA 1
ATOM 740 C C . GLN A 1 95 ? 17.381 -19.153 -18.900 1.00 85.94 95 GLN A C 1
ATOM 742 O O . GLN A 1 95 ? 16.871 -19.838 -19.784 1.00 85.94 95 GLN A O 1
ATOM 747 N N . ALA A 1 96 ? 16.877 -19.105 -17.666 1.00 81.38 96 ALA A N 1
ATOM 748 C CA . ALA A 1 96 ? 15.647 -19.788 -17.283 1.00 81.38 96 ALA A CA 1
ATOM 749 C C . ALA A 1 96 ? 14.450 -19.264 -18.092 1.00 81.38 96 ALA A C 1
ATOM 751 O O . ALA A 1 96 ? 13.711 -20.070 -18.652 1.00 81.38 96 ALA A O 1
ATOM 752 N N . ARG A 1 97 ? 14.325 -17.935 -18.242 1.00 76.25 97 ARG A N 1
ATOM 753 C CA . ARG A 1 97 ? 13.290 -17.303 -19.082 1.00 76.25 97 ARG A CA 1
ATOM 754 C C . ARG A 1 97 ? 13.391 -17.700 -20.555 1.00 76.25 97 ARG A C 1
ATOM 756 O O . ARG A 1 97 ? 12.376 -17.979 -21.182 1.00 76.25 97 ARG A O 1
ATOM 763 N N . GLN A 1 98 ? 14.606 -17.784 -21.099 1.00 77.62 98 GLN A N 1
ATOM 764 C CA . GLN A 1 98 ? 14.824 -18.264 -22.470 1.00 77.62 98 GLN A CA 1
ATOM 765 C C . GLN A 1 98 ? 14.397 -19.730 -22.644 1.00 77.62 98 GLN A C 1
ATOM 767 O O . GLN A 1 98 ? 13.853 -20.097 -23.682 1.00 77.62 98 GLN A O 1
ATOM 772 N N . LYS A 1 99 ? 14.615 -20.573 -21.625 1.00 80.88 99 LYS A N 1
ATOM 773 C CA . LYS A 1 99 ? 14.241 -21.996 -21.652 1.00 80.88 99 LYS A CA 1
ATOM 774 C C . LYS A 1 99 ? 12.744 -22.243 -21.457 1.00 80.88 99 LYS A C 1
ATOM 776 O O . LYS A 1 99 ? 12.233 -23.206 -22.015 1.00 80.88 99 LYS A O 1
ATOM 781 N N . SER A 1 100 ? 12.038 -21.404 -20.696 1.00 79.19 100 SER A N 1
ATOM 782 C CA . SER A 1 100 ? 10.602 -21.567 -20.406 1.00 79.19 100 SER A CA 1
ATOM 783 C C . SER A 1 100 ? 9.667 -21.187 -21.564 1.00 79.19 100 SER A C 1
ATOM 785 O O . SER A 1 100 ? 8.454 -21.156 -21.379 1.00 79.19 100 SER A O 1
ATOM 787 N N . GLY A 1 101 ? 10.213 -20.903 -22.749 1.00 65.56 101 GLY A N 1
ATOM 788 C CA . GLY A 1 101 ? 9.480 -20.302 -23.856 1.00 65.56 101 GLY A CA 1
ATOM 789 C C . GLY A 1 101 ? 9.474 -18.785 -23.705 1.00 65.56 101 GLY A C 1
ATOM 790 O O . GLY A 1 101 ? 8.959 -18.243 -22.728 1.00 65.56 101 GLY A O 1
ATOM 791 N N . GLU A 1 102 ? 10.094 -18.098 -24.663 1.00 63.94 102 GLU A N 1
ATOM 792 C CA . GLU A 1 102 ? 10.146 -16.639 -24.690 1.00 63.94 102 GLU A CA 1
ATOM 793 C C . GLU A 1 102 ? 8.722 -16.084 -24.733 1.00 63.94 102 GLU A C 1
ATOM 795 O O . GLU A 1 102 ? 7.936 -16.434 -25.619 1.00 63.94 102 GLU A O 1
ATOM 800 N N . ASN A 1 103 ? 8.390 -15.179 -23.812 1.00 70.62 103 ASN A N 1
ATOM 801 C CA . ASN A 1 103 ? 7.205 -14.359 -23.998 1.00 70.62 103 ASN A CA 1
ATOM 802 C C . ASN A 1 103 ? 7.396 -13.595 -25.325 1.00 70.62 103 ASN A C 1
ATOM 804 O O . ASN A 1 103 ? 8.381 -12.860 -25.459 1.00 70.62 103 ASN A O 1
ATOM 808 N N . PRO A 1 104 ? 6.501 -13.744 -26.320 1.00 74.19 104 PRO A N 1
ATOM 809 C CA . PRO A 1 104 ? 6.671 -13.101 -27.622 1.00 74.19 104 PRO A CA 1
ATOM 810 C C . PRO A 1 104 ? 6.814 -11.577 -27.504 1.00 74.19 104 PRO A C 1
ATOM 812 O O . PRO A 1 104 ? 7.490 -10.957 -28.322 1.00 74.19 104 PRO A O 1
ATOM 815 N N . LEU A 1 105 ? 6.247 -10.972 -26.455 1.00 70.44 105 LEU A N 1
ATOM 816 C CA . LEU A 1 105 ? 6.374 -9.544 -26.166 1.00 70.44 105 LEU A CA 1
ATOM 817 C C . LEU A 1 105 ? 7.768 -9.162 -25.655 1.00 70.44 105 LEU A C 1
ATOM 819 O O . LEU A 1 105 ? 8.280 -8.110 -26.034 1.00 70.44 105 LEU A O 1
ATOM 823 N N . GLU A 1 106 ? 8.412 -10.013 -24.851 1.00 70.19 106 GLU A N 1
ATOM 824 C CA . GLU A 1 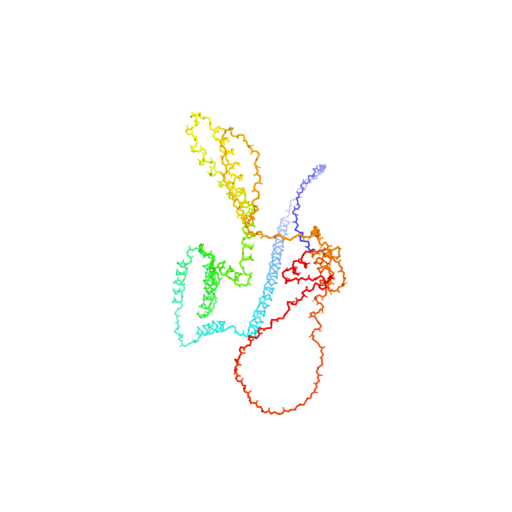106 ? 9.801 -9.794 -24.427 1.00 70.19 106 GLU A CA 1
ATOM 825 C C . GLU A 1 106 ? 10.742 -9.862 -25.629 1.00 70.19 106 GLU A C 1
ATOM 827 O O . GLU A 1 106 ? 11.605 -9.003 -25.782 1.00 70.19 106 GLU A O 1
ATOM 832 N N . LYS A 1 107 ? 10.529 -10.819 -26.540 1.00 76.12 107 LYS A N 1
ATOM 833 C CA . LYS A 1 107 ? 11.316 -10.929 -27.775 1.00 76.12 107 LYS A CA 1
ATOM 834 C C . LYS A 1 107 ? 11.201 -9.678 -28.644 1.00 76.12 107 LYS A C 1
ATOM 836 O O . LYS A 1 107 ? 12.206 -9.209 -29.168 1.00 76.12 107 LYS A O 1
ATOM 841 N N . ILE A 1 108 ? 9.995 -9.121 -28.774 1.00 78.12 108 ILE A N 1
ATOM 842 C CA . ILE A 1 108 ? 9.773 -7.859 -29.493 1.00 78.12 108 ILE A CA 1
ATOM 843 C C . ILE A 1 108 ? 10.507 -6.711 -28.792 1.00 78.12 108 ILE A C 1
ATOM 845 O O . ILE A 1 108 ? 11.165 -5.920 -29.464 1.00 78.12 108 ILE A O 1
ATOM 849 N N . LEU A 1 109 ? 10.438 -6.629 -27.460 1.00 77.00 109 LEU A N 1
ATOM 850 C CA . LEU A 1 109 ? 11.118 -5.583 -26.696 1.00 77.00 109 LEU A CA 1
ATOM 851 C C . LEU A 1 109 ? 12.645 -5.663 -26.852 1.00 77.00 109 LEU A C 1
ATOM 853 O O . LEU A 1 109 ? 13.281 -4.649 -27.125 1.00 77.00 109 LEU A O 1
ATOM 857 N N . PHE A 1 110 ? 13.226 -6.860 -26.747 1.00 75.38 110 PHE A N 1
ATOM 858 C CA . PHE A 1 110 ? 14.664 -7.067 -26.931 1.00 75.38 110 PHE A CA 1
ATOM 859 C C . PHE A 1 110 ? 15.106 -6.845 -28.376 1.00 75.38 110 PHE A C 1
ATOM 861 O O . PHE A 1 110 ? 16.132 -6.214 -28.598 1.00 75.38 110 PHE A O 1
ATOM 868 N N . ALA A 1 111 ? 14.320 -7.283 -29.363 1.00 79.38 111 ALA A N 1
ATOM 869 C CA . ALA A 1 111 ? 14.594 -6.976 -30.764 1.00 79.38 111 ALA A CA 1
ATOM 870 C C . ALA A 1 111 ? 14.617 -5.459 -31.003 1.00 79.38 111 ALA A C 1
ATOM 872 O O . ALA A 1 111 ? 15.481 -4.965 -31.716 1.00 79.38 111 ALA A O 1
ATOM 873 N N . LYS A 1 112 ? 13.723 -4.703 -30.352 1.00 78.06 112 LYS A N 1
ATOM 874 C CA . LYS A 1 112 ? 13.717 -3.237 -30.426 1.00 78.06 112 LYS A CA 1
ATOM 875 C C . LYS A 1 112 ? 14.911 -2.597 -29.718 1.00 78.06 112 LYS A C 1
ATOM 877 O O . LYS A 1 112 ? 15.419 -1.597 -30.212 1.00 78.06 112 LYS A O 1
ATOM 882 N N . ASP A 1 113 ? 15.383 -3.161 -28.607 1.00 74.50 113 ASP A N 1
ATOM 883 C CA . ASP A 1 113 ? 16.618 -2.702 -27.956 1.00 74.50 113 ASP A CA 1
ATOM 884 C C . ASP A 1 113 ? 17.877 -3.017 -28.786 1.00 74.50 113 ASP A C 1
ATOM 886 O O . ASP A 1 113 ? 18.830 -2.237 -28.790 1.00 74.50 113 ASP A O 1
ATOM 890 N N . GLU A 1 114 ? 17.889 -4.127 -29.526 1.00 76.44 114 GLU A N 1
ATOM 891 C CA . GLU A 1 114 ? 18.954 -4.468 -30.477 1.00 76.44 114 GLU A CA 1
ATOM 892 C C . GLU A 1 114 ? 18.883 -3.621 -31.761 1.00 76.44 114 GLU A C 1
ATOM 894 O O . GLU A 1 114 ? 19.919 -3.194 -32.271 1.00 76.44 114 GLU A O 1
ATOM 899 N N . ASP A 1 115 ? 17.686 -3.272 -32.249 1.00 76.31 115 ASP A N 1
ATOM 900 C CA . ASP A 1 115 ? 17.510 -2.335 -33.370 1.00 76.31 115 ASP A CA 1
ATOM 901 C C . ASP A 1 115 ? 18.178 -0.979 -33.055 1.00 76.31 115 ASP A C 1
ATOM 903 O O . ASP A 1 115 ? 18.849 -0.403 -33.916 1.00 76.31 115 ASP A O 1
ATOM 907 N N . LEU A 1 116 ? 18.086 -0.511 -31.799 1.00 67.19 116 LEU A N 1
ATOM 908 C CA . LEU A 1 116 ? 18.765 0.702 -31.317 1.00 67.19 116 LEU A CA 1
ATOM 909 C C . LEU A 1 116 ? 20.304 0.607 -31.357 1.00 67.19 116 LEU A C 1
ATOM 911 O O . LEU A 1 116 ? 20.977 1.641 -31.316 1.00 67.19 116 LEU A O 1
ATOM 915 N N . LEU A 1 117 ? 20.885 -0.598 -31.428 1.00 60.34 117 LEU A N 1
ATOM 916 C CA . LEU A 1 117 ? 22.338 -0.799 -31.501 1.00 60.34 117 LEU A CA 1
ATOM 917 C C . LEU A 1 117 ? 22.908 -0.771 -32.906 1.00 60.34 117 LEU A C 1
ATOM 919 O O . LEU A 1 117 ? 24.123 -0.575 -33.038 1.00 60.34 117 LEU A O 1
ATOM 923 N N . THR A 1 118 ? 22.094 -1.043 -33.930 1.00 64.62 118 THR A N 1
ATOM 924 C CA . THR A 1 118 ? 22.628 -1.297 -35.270 1.00 64.62 118 THR A CA 1
ATOM 925 C C . THR A 1 118 ? 23.401 -0.065 -35.772 1.00 64.62 118 THR A C 1
ATOM 927 O O . THR A 1 118 ? 22.835 1.009 -35.972 1.00 64.62 118 THR A O 1
ATOM 930 N N . PRO A 1 119 ? 24.735 -0.160 -35.948 1.00 55.47 119 PRO A N 1
ATOM 931 C CA . PRO A 1 119 ? 25.621 1.001 -36.072 1.00 55.47 119 PRO A CA 1
ATOM 932 C C . PRO A 1 119 ? 25.602 1.658 -37.464 1.00 55.47 119 PRO A C 1
ATOM 934 O O . PRO A 1 119 ? 26.568 2.316 -37.844 1.00 55.47 119 PRO A O 1
ATOM 937 N N . GLY A 1 120 ? 24.515 1.502 -38.224 1.00 56.44 120 GLY A N 1
ATOM 938 C CA . GLY A 1 120 ? 24.429 1.879 -39.637 1.00 56.44 120 GLY A CA 1
ATOM 939 C C . GLY A 1 120 ? 24.528 3.380 -39.924 1.00 56.44 120 GLY A C 1
ATOM 940 O O . GLY A 1 120 ? 24.852 3.757 -41.044 1.00 56.44 120 GLY A O 1
ATOM 941 N N . GLN A 1 121 ? 24.302 4.248 -38.935 1.00 55.06 121 GLN A N 1
ATOM 942 C CA . GLN A 1 121 ? 24.371 5.705 -39.101 1.00 55.06 121 GLN A CA 1
ATOM 943 C C . GLN A 1 121 ? 25.023 6.372 -37.886 1.00 55.06 121 GLN A C 1
ATOM 945 O O . GLN A 1 121 ? 24.402 7.114 -37.133 1.00 55.06 121 GLN A O 1
ATOM 950 N N . ARG A 1 122 ? 26.313 6.107 -37.663 1.00 51.75 122 ARG A N 1
ATOM 951 C CA . ARG A 1 122 ? 27.111 6.871 -36.692 1.00 51.75 122 ARG A CA 1
ATOM 952 C C . ARG A 1 122 ? 27.662 8.133 -37.350 1.00 51.75 122 ARG A C 1
ATOM 954 O O . ARG A 1 122 ? 28.853 8.216 -37.631 1.00 51.75 122 ARG A O 1
ATOM 961 N N . THR A 1 123 ? 26.822 9.141 -37.569 1.00 57.66 123 THR A N 1
ATOM 962 C CA . THR A 1 123 ? 27.347 10.511 -37.600 1.00 57.66 123 THR A CA 1
ATOM 963 C C . THR A 1 123 ? 27.860 10.796 -36.195 1.00 57.66 123 THR A C 1
ATOM 965 O O . THR A 1 123 ? 27.081 10.759 -35.242 1.00 57.66 123 THR A O 1
ATOM 968 N N . SER A 1 124 ? 29.171 10.973 -36.029 1.00 62.69 124 SER A N 1
ATOM 969 C CA . SER A 1 124 ? 29.756 11.306 -34.731 1.00 62.69 124 SER A CA 1
ATOM 970 C C . SER A 1 124 ? 29.185 12.645 -34.271 1.00 62.69 124 SER A C 1
ATOM 972 O O . SER A 1 124 ? 29.620 13.698 -34.735 1.00 62.69 124 SER A O 1
ATOM 974 N N . LEU A 1 125 ? 28.177 12.601 -33.405 1.00 61.75 125 LEU A N 1
ATOM 975 C CA . LEU A 1 125 ? 27.640 13.795 -32.769 1.00 61.75 125 LEU A CA 1
ATOM 976 C C . LEU A 1 125 ? 28.755 14.445 -31.956 1.00 61.75 125 LEU A C 1
ATOM 978 O O . LEU A 1 125 ? 29.500 13.757 -31.248 1.00 61.75 125 LEU A O 1
ATOM 982 N N . SER A 1 126 ? 28.885 15.764 -32.077 1.00 75.50 126 SER A N 1
ATOM 983 C CA . SER A 1 126 ? 29.831 16.506 -31.258 1.00 75.50 126 SER A CA 1
ATOM 984 C C . SER A 1 126 ? 29.446 16.334 -29.784 1.00 75.50 126 SER A C 1
ATOM 986 O O . SER A 1 126 ? 28.254 16.299 -29.465 1.00 75.50 126 SER A O 1
ATOM 988 N N . PRO A 1 127 ? 30.411 16.272 -28.849 1.00 74.88 127 PRO A N 1
ATOM 989 C CA . PRO A 1 127 ? 30.120 16.271 -27.415 1.00 74.88 127 PRO A CA 1
ATOM 990 C C . PRO A 1 127 ? 29.163 17.392 -26.981 1.00 74.88 127 PRO A C 1
ATOM 992 O O . PRO A 1 127 ? 28.400 17.211 -26.035 1.00 74.88 127 PRO A O 1
ATOM 995 N N . LYS A 1 128 ? 29.177 18.529 -27.692 1.00 77.12 128 LYS A N 1
ATOM 996 C CA . LYS A 1 128 ? 28.267 19.654 -27.456 1.00 77.12 128 LYS A CA 1
ATOM 997 C C . LYS A 1 128 ? 26.818 19.323 -27.827 1.00 77.12 128 LYS A C 1
ATOM 999 O O . LYS A 1 128 ? 25.932 19.550 -27.015 1.00 77.12 128 LYS A O 1
ATOM 1004 N N . ASP A 1 129 ? 26.598 18.693 -28.980 1.00 74.00 129 ASP A N 1
ATOM 1005 C CA . ASP A 1 129 ? 25.260 18.303 -29.449 1.00 74.00 129 ASP A CA 1
ATOM 1006 C C . ASP A 1 129 ? 24.621 17.273 -28.506 1.00 74.00 129 ASP A C 1
ATOM 1008 O O . ASP A 1 129 ? 23.418 17.299 -28.259 1.00 74.00 129 ASP A O 1
ATOM 1012 N N . ILE A 1 130 ? 25.438 16.381 -27.933 1.00 70.69 130 ILE A N 1
ATOM 1013 C CA . ILE A 1 130 ? 24.992 15.415 -26.920 1.00 70.69 130 ILE A CA 1
ATOM 1014 C C . ILE A 1 130 ? 24.552 16.143 -25.645 1.00 70.69 130 ILE A C 1
ATOM 1016 O O . ILE A 1 130 ? 23.515 15.805 -25.080 1.00 70.69 130 ILE A O 1
ATOM 1020 N N . LEU A 1 131 ? 25.317 17.140 -25.192 1.00 73.25 131 LEU A N 1
ATOM 1021 C CA . LEU A 1 131 ? 24.979 17.914 -23.998 1.00 73.25 131 LEU A CA 1
ATOM 1022 C C . LEU A 1 131 ? 23.682 18.717 -24.197 1.00 73.25 131 LEU A C 1
ATOM 1024 O O . LEU A 1 131 ? 22.808 18.683 -23.333 1.00 73.25 131 LEU A O 1
ATOM 1028 N N . ASP A 1 132 ? 23.536 19.365 -25.354 1.00 75.56 132 ASP A N 1
ATOM 1029 C CA . ASP A 1 132 ? 22.353 20.153 -25.713 1.00 75.56 132 ASP A CA 1
ATOM 1030 C C . ASP A 1 132 ? 21.107 19.256 -25.847 1.00 75.56 132 ASP A C 1
ATOM 1032 O O . ASP A 1 132 ? 20.022 19.606 -25.371 1.00 75.56 132 ASP A O 1
ATOM 1036 N N . ALA A 1 133 ? 21.256 18.048 -26.404 1.00 72.56 133 ALA A N 1
ATOM 1037 C CA . ALA A 1 133 ? 20.177 17.065 -26.470 1.00 72.56 133 ALA A CA 1
ATOM 1038 C C . ALA A 1 133 ? 19.773 16.556 -25.077 1.00 72.56 133 ALA A C 1
ATOM 1040 O O . ALA A 1 133 ? 18.585 16.422 -24.788 1.00 72.56 133 ALA A O 1
ATOM 1041 N N . LEU A 1 134 ? 20.740 16.306 -24.190 1.00 70.69 134 LEU A N 1
ATOM 1042 C CA . LEU A 1 134 ? 20.473 15.853 -22.823 1.00 70.69 134 LEU A CA 1
ATOM 1043 C C . LEU A 1 134 ? 19.788 16.928 -21.975 1.00 70.69 134 LEU A C 1
ATOM 1045 O O . LEU A 1 134 ? 18.878 16.600 -21.216 1.00 70.69 134 LEU A O 1
ATOM 1049 N N . GLU A 1 135 ? 20.178 18.195 -22.118 1.00 74.31 135 GLU A N 1
ATOM 1050 C CA . GLU A 1 135 ? 19.505 19.303 -21.433 1.00 74.31 135 GLU A CA 1
ATOM 1051 C C . GLU A 1 135 ? 18.086 19.511 -21.983 1.00 74.31 135 GLU A C 1
ATOM 1053 O O . GLU A 1 135 ? 17.148 19.708 -21.212 1.00 74.31 135 GLU A O 1
ATOM 1058 N N . THR A 1 136 ? 17.893 19.361 -23.299 1.00 75.69 136 THR A N 1
ATOM 1059 C CA . THR A 1 136 ? 16.558 19.388 -23.924 1.00 75.69 136 THR A CA 1
ATOM 1060 C C . THR A 1 136 ? 15.664 18.277 -23.373 1.00 75.69 136 THR A C 1
ATOM 1062 O O . THR A 1 136 ? 14.553 18.545 -22.919 1.00 75.69 136 THR A O 1
ATOM 1065 N N . ILE A 1 137 ? 16.173 17.039 -23.328 1.00 71.19 137 ILE A N 1
ATOM 1066 C CA . ILE A 1 137 ? 15.463 15.893 -22.747 1.00 71.19 137 ILE A CA 1
ATOM 1067 C C . ILE A 1 137 ? 15.138 16.176 -21.282 1.00 71.19 137 ILE A C 1
ATOM 1069 O O . ILE A 1 137 ? 14.000 16.005 -20.870 1.00 71.19 137 ILE A O 1
ATOM 1073 N N . LYS A 1 138 ? 16.093 16.658 -20.485 1.00 71.25 138 LYS A N 1
ATOM 1074 C CA . LYS A 1 138 ? 15.865 17.001 -19.077 1.00 71.25 138 LYS A CA 1
ATOM 1075 C C . LYS A 1 138 ? 14.741 18.028 -18.902 1.00 71.25 138 LYS A C 1
ATOM 1077 O O . LYS A 1 138 ? 13.909 17.835 -18.018 1.00 71.25 138 LYS A O 1
ATOM 1082 N N . ASN A 1 139 ? 14.683 19.065 -19.734 1.00 72.19 139 ASN A N 1
ATOM 1083 C CA . ASN A 1 139 ? 13.636 20.089 -19.674 1.00 72.19 139 ASN A CA 1
ATOM 1084 C C . ASN A 1 139 ? 12.254 19.531 -20.063 1.00 72.19 139 ASN A C 1
ATOM 1086 O O . ASN A 1 139 ? 11.271 19.792 -19.370 1.00 72.19 139 ASN A O 1
ATOM 1090 N N . GLU A 1 140 ? 12.178 18.693 -21.100 1.00 72.06 140 GLU A N 1
ATOM 1091 C CA . GLU A 1 140 ? 10.945 17.979 -21.473 1.00 72.06 140 GLU A CA 1
ATOM 1092 C C . GLU A 1 140 ? 10.493 17.011 -20.370 1.00 72.06 140 GLU A C 1
ATOM 1094 O O . GLU A 1 140 ? 9.327 16.985 -19.982 1.00 72.06 140 GLU A O 1
ATOM 1099 N N . LEU A 1 141 ? 11.430 16.266 -19.776 1.00 66.44 141 LEU A N 1
ATOM 1100 C CA . LEU A 1 141 ? 11.160 15.377 -18.648 1.00 66.44 141 LEU A CA 1
ATOM 1101 C C . LEU A 1 141 ? 10.644 16.156 -17.430 1.00 66.44 141 LEU A C 1
ATOM 1103 O O . LEU A 1 141 ? 9.705 15.702 -16.783 1.00 66.44 141 LEU A O 1
ATOM 1107 N N . GLN A 1 142 ? 11.205 17.332 -17.127 1.00 68.06 142 GLN A N 1
ATOM 1108 C CA . GLN A 1 142 ? 10.697 18.221 -16.073 1.00 68.06 142 GLN A CA 1
ATOM 1109 C C . GLN A 1 142 ? 9.273 18.706 -16.369 1.00 68.06 142 GLN A C 1
ATOM 1111 O O . GLN A 1 142 ? 8.443 18.741 -15.461 1.00 68.06 142 GLN A O 1
ATOM 1116 N N . SER A 1 143 ? 8.979 19.013 -17.634 1.00 70.88 143 SER A N 1
ATOM 1117 C CA . SER A 1 143 ? 7.651 19.430 -18.091 1.00 70.88 143 SER A CA 1
ATOM 1118 C C . SER A 1 143 ? 6.615 18.295 -18.048 1.00 70.88 143 SER A C 1
ATOM 1120 O O . SER A 1 143 ? 5.442 18.510 -17.756 1.00 70.88 143 SER A O 1
ATOM 1122 N N . ILE A 1 144 ? 7.020 17.046 -18.262 1.00 64.31 144 ILE A N 1
ATOM 1123 C CA . ILE A 1 144 ? 6.110 15.894 -18.157 1.00 64.31 144 ILE A CA 1
ATOM 1124 C C . ILE A 1 144 ? 5.909 15.488 -16.686 1.00 64.31 144 ILE A C 1
ATOM 1126 O O . ILE A 1 144 ? 4.827 15.057 -16.286 1.00 64.31 144 ILE A O 1
ATOM 1130 N N . LEU A 1 145 ? 6.936 15.658 -15.848 1.00 63.84 145 LEU A N 1
ATOM 1131 C CA . LEU A 1 145 ? 6.990 15.160 -14.471 1.00 63.84 145 LEU A CA 1
ATOM 1132 C C . LEU A 1 145 ? 6.733 16.242 -13.411 1.00 63.84 145 LEU A C 1
ATOM 1134 O O . LEU A 1 145 ? 7.364 16.172 -12.357 1.00 63.84 145 LEU A O 1
ATOM 1138 N N . HIS A 1 146 ? 5.794 17.177 -13.625 1.00 55.41 146 HIS A N 1
ATOM 1139 C CA . HIS A 1 146 ? 5.431 18.318 -12.741 1.00 55.41 146 HIS A CA 1
ATOM 1140 C C . HIS A 1 146 ? 5.107 18.002 -11.244 1.00 55.41 146 HIS A C 1
ATOM 1142 O O . HIS A 1 146 ? 4.563 18.837 -10.528 1.00 55.41 146 HIS A O 1
ATOM 1148 N N . GLY A 1 147 ? 5.457 16.827 -10.716 1.00 58.72 147 GLY A N 1
ATOM 1149 C CA . GLY A 1 147 ? 5.450 16.500 -9.290 1.00 58.72 147 GLY A CA 1
ATOM 1150 C C . GLY A 1 147 ? 6.275 15.271 -8.868 1.00 58.72 147 GLY A C 1
ATOM 1151 O O . GLY A 1 147 ? 6.205 14.899 -7.699 1.00 58.72 147 GLY A O 1
ATOM 1152 N N . ARG A 1 148 ? 7.048 14.610 -9.752 1.00 58.84 148 ARG A N 1
ATOM 1153 C CA . ARG A 1 148 ? 7.837 13.405 -9.398 1.00 58.84 148 ARG A CA 1
ATOM 1154 C C . ARG A 1 148 ? 9.347 13.685 -9.446 1.00 58.84 148 ARG A C 1
ATOM 1156 O O . ARG A 1 148 ? 10.015 13.515 -10.458 1.00 58.84 148 ARG A O 1
ATOM 1163 N N . ILE A 1 149 ? 9.878 14.086 -8.291 1.00 59.06 149 ILE A N 1
ATOM 1164 C CA . ILE A 1 149 ? 11.290 14.408 -7.992 1.00 59.06 149 ILE A CA 1
ATOM 1165 C C . ILE A 1 149 ? 12.316 13.250 -8.216 1.00 59.06 149 ILE A C 1
ATOM 1167 O O . ILE A 1 149 ? 13.470 13.558 -8.530 1.00 59.06 149 ILE A O 1
ATOM 1171 N N . PRO A 1 150 ? 11.987 11.938 -8.109 1.00 62.88 150 PRO A N 1
ATOM 1172 C CA . PRO A 1 150 ? 13.010 10.876 -8.097 1.00 62.88 150 PRO A CA 1
ATOM 1173 C C . PRO A 1 150 ? 13.820 10.707 -9.393 1.00 62.88 150 PRO A C 1
ATOM 1175 O O . PRO A 1 150 ? 15.031 10.468 -9.339 1.00 62.88 150 PRO A O 1
ATOM 1178 N N . LEU A 1 151 ? 13.180 10.849 -10.560 1.00 60.88 151 LEU A N 1
ATOM 1179 C CA . LEU A 1 151 ? 13.831 10.615 -11.855 1.00 60.88 151 LEU A CA 1
ATOM 1180 C C . LEU A 1 151 ? 14.918 11.658 -12.144 1.00 60.88 151 LEU A C 1
ATOM 1182 O O . LEU A 1 151 ? 16.006 11.318 -12.602 1.00 60.88 151 LEU A O 1
ATOM 1186 N N . LEU A 1 152 ? 14.658 12.923 -11.810 1.00 63.53 152 LEU A N 1
ATOM 1187 C CA . LEU A 1 152 ? 15.590 14.029 -12.040 1.00 63.53 152 LEU A CA 1
ATOM 1188 C C . LEU A 1 152 ? 16.873 13.882 -11.219 1.00 63.53 152 LEU A C 1
ATOM 1190 O O . LEU A 1 152 ? 17.961 14.194 -11.707 1.00 63.53 152 LEU A O 1
ATOM 1194 N N . HIS A 1 153 ? 16.767 13.347 -10.000 1.00 67.75 153 HIS A N 1
ATOM 1195 C CA . HIS A 1 153 ? 17.928 13.059 -9.163 1.00 67.75 153 HIS A CA 1
ATOM 1196 C C . HIS A 1 153 ? 18.782 11.922 -9.751 1.00 67.75 153 HIS A C 1
ATOM 1198 O O . HIS A 1 153 ? 20.011 12.032 -9.815 1.00 67.75 153 HIS A O 1
ATOM 1204 N N . ARG A 1 154 ? 18.152 10.840 -10.236 1.00 63.53 154 ARG A N 1
ATOM 1205 C CA . ARG A 1 154 ? 18.860 9.728 -10.900 1.00 63.53 154 ARG A CA 1
ATOM 1206 C C . ARG A 1 154 ? 19.526 10.166 -12.200 1.00 63.53 154 ARG A C 1
ATOM 1208 O O . ARG A 1 154 ? 20.688 9.837 -12.413 1.00 63.53 154 ARG A O 1
ATOM 1215 N N . LEU A 1 155 ? 18.843 10.963 -13.019 1.00 66.38 155 LEU A N 1
ATOM 1216 C CA . LEU A 1 155 ? 19.395 11.514 -14.258 1.00 66.38 155 LEU A CA 1
ATOM 1217 C C . LEU A 1 155 ? 20.590 12.424 -13.992 1.00 66.38 155 LEU A C 1
ATOM 1219 O O . LEU A 1 155 ? 21.626 12.268 -14.627 1.00 66.38 155 LEU A O 1
ATOM 1223 N N . SER A 1 156 ? 20.492 13.308 -12.999 1.00 68.75 156 SER A N 1
ATOM 1224 C CA . SER A 1 156 ? 21.611 14.168 -12.597 1.00 68.75 156 SER A CA 1
ATOM 1225 C C . SER A 1 156 ? 22.812 13.340 -12.129 1.00 68.75 156 SER A C 1
ATOM 1227 O O . SER A 1 156 ? 23.945 13.629 -12.503 1.00 68.75 156 SER A O 1
ATOM 1229 N N . THR A 1 157 ? 22.567 12.259 -11.380 1.00 68.56 157 THR A N 1
ATOM 1230 C CA . THR A 1 157 ? 23.620 11.342 -10.911 1.00 68.56 157 THR A CA 1
ATOM 1231 C C . THR A 1 157 ? 24.278 10.591 -12.074 1.00 68.56 157 THR A C 1
ATOM 1233 O O . THR A 1 157 ? 25.505 10.513 -12.130 1.00 68.56 157 THR A O 1
ATOM 1236 N N . LEU A 1 158 ? 23.488 10.098 -13.034 1.00 64.19 158 LEU A N 1
ATOM 1237 C CA . LEU A 1 158 ? 23.989 9.426 -14.238 1.00 64.19 158 LEU A CA 1
ATOM 1238 C C . LEU A 1 158 ? 24.774 10.383 -15.143 1.00 64.19 158 LEU A C 1
ATOM 1240 O O . LEU A 1 158 ? 25.823 10.010 -15.655 1.00 64.19 158 LEU A O 1
ATOM 1244 N N . LEU A 1 159 ? 24.325 11.631 -15.300 1.00 66.62 159 LEU A N 1
ATOM 1245 C CA . LEU A 1 159 ? 25.036 12.663 -16.063 1.00 66.62 159 LEU A CA 1
ATOM 1246 C C . LEU A 1 159 ? 26.383 13.024 -15.416 1.00 66.62 159 LEU A C 1
ATOM 1248 O O . LEU A 1 159 ? 27.407 13.080 -16.101 1.00 66.62 159 LEU A O 1
ATOM 1252 N N . LEU A 1 160 ? 26.412 13.189 -14.089 1.00 68.38 160 LEU A N 1
ATOM 1253 C CA . LEU A 1 160 ? 27.643 13.421 -13.326 1.00 68.38 160 LEU A CA 1
ATOM 1254 C C . LEU A 1 160 ? 28.618 12.239 -13.423 1.00 68.38 160 LEU A C 1
ATOM 1256 O O . LEU A 1 160 ? 29.817 12.455 -13.606 1.00 68.38 160 LEU A O 1
ATOM 1260 N N . GLN A 1 161 ? 28.129 10.999 -13.348 1.00 63.06 161 GLN A N 1
ATOM 1261 C CA . GLN A 1 161 ? 28.960 9.801 -13.515 1.00 63.06 161 GLN A CA 1
ATOM 1262 C C . GLN A 1 161 ? 29.467 9.638 -14.957 1.00 63.06 161 GLN A C 1
ATOM 1264 O O . GLN A 1 161 ? 30.640 9.317 -15.154 1.00 63.06 161 GLN A O 1
ATOM 1269 N N . ASN A 1 162 ? 28.643 9.949 -15.960 1.00 60.44 162 ASN A N 1
ATOM 1270 C CA . ASN A 1 162 ? 29.019 9.882 -17.374 1.00 60.44 162 ASN A CA 1
ATOM 1271 C C . ASN A 1 162 ? 30.079 10.920 -17.760 1.00 60.44 162 ASN A C 1
ATOM 1273 O O . ASN A 1 162 ? 30.922 10.627 -18.597 1.00 60.44 162 ASN A O 1
ATOM 1277 N N . SER A 1 163 ? 30.130 12.090 -17.112 1.00 60.75 163 SER A N 1
ATOM 1278 C CA . SER A 1 163 ? 31.221 13.054 -17.351 1.00 60.75 163 SER A CA 1
ATOM 1279 C C . SER A 1 163 ? 32.618 12.496 -17.020 1.00 60.75 163 SER A C 1
ATOM 1281 O O . SER A 1 163 ? 33.618 12.960 -17.564 1.00 60.75 163 SER A O 1
ATOM 1283 N N . LYS A 1 164 ? 32.695 11.478 -16.149 1.00 60.28 164 LYS A N 1
ATOM 1284 C CA . LYS A 1 164 ? 33.951 10.842 -15.722 1.00 60.28 164 LYS A CA 1
ATOM 1285 C C . LYS A 1 164 ? 34.272 9.551 -16.469 1.00 60.28 164 LYS A C 1
ATOM 1287 O O . LYS A 1 164 ? 35.413 9.096 -16.425 1.00 60.28 164 LYS A O 1
ATOM 1292 N N . LEU A 1 165 ? 33.295 8.945 -17.135 1.00 57.09 165 LEU A N 1
ATOM 1293 C CA . LEU A 1 165 ? 33.437 7.641 -17.766 1.00 57.09 165 LEU A CA 1
ATOM 1294 C C . LEU A 1 165 ? 33.208 7.776 -19.280 1.00 57.09 165 LEU A C 1
ATOM 1296 O O . LEU A 1 165 ? 32.226 8.361 -19.716 1.00 57.09 165 LEU A O 1
ATOM 1300 N N . LYS A 1 166 ? 34.085 7.196 -20.107 1.00 65.94 166 LYS A N 1
ATOM 1301 C CA . LYS A 1 166 ? 33.964 7.201 -21.580 1.00 65.94 166 LYS A CA 1
ATOM 1302 C C . LYS A 1 166 ? 32.852 6.255 -22.068 1.00 65.94 166 LYS A C 1
ATOM 1304 O O . LYS A 1 166 ? 33.132 5.270 -22.747 1.00 65.94 166 LYS A O 1
ATOM 1309 N N . TRP A 1 167 ? 31.602 6.501 -21.692 1.00 63.44 167 TRP A N 1
ATOM 1310 C CA . TRP A 1 167 ? 30.470 5.719 -22.192 1.00 63.44 167 TRP A CA 1
ATOM 1311 C C . TRP A 1 167 ? 30.156 6.173 -23.614 1.00 63.44 167 TRP A C 1
ATOM 1313 O O . TRP A 1 167 ? 30.123 7.368 -23.905 1.00 63.44 167 TRP A O 1
ATOM 1323 N N . GLY A 1 168 ? 29.936 5.220 -24.519 1.00 69.69 168 GLY A N 1
ATOM 1324 C CA . GLY A 1 168 ? 29.438 5.540 -25.854 1.00 69.69 168 GLY A CA 1
ATOM 1325 C C . GLY A 1 168 ? 28.013 6.093 -25.773 1.00 69.69 168 GLY A C 1
ATOM 1326 O O . GLY A 1 168 ? 27.229 5.646 -24.937 1.00 69.69 168 GLY A O 1
ATOM 1327 N N . THR A 1 169 ? 27.654 7.014 -26.672 1.00 68.94 169 THR A N 1
ATOM 1328 C CA . THR A 1 169 ? 26.318 7.644 -26.764 1.00 68.94 169 THR A CA 1
ATOM 1329 C C . THR A 1 169 ? 25.175 6.629 -26.681 1.00 68.94 169 THR A C 1
ATOM 1331 O O . THR A 1 169 ? 24.174 6.858 -26.011 1.00 68.94 169 THR A O 1
ATOM 1334 N N . VAL A 1 170 ? 25.365 5.458 -27.289 1.00 68.75 170 VAL A N 1
ATOM 1335 C CA . VAL A 1 170 ? 24.405 4.347 -27.294 1.00 68.75 170 VAL A CA 1
ATOM 1336 C C . VAL A 1 170 ? 24.076 3.844 -25.883 1.00 68.75 170 VAL A C 1
ATOM 1338 O O . VAL A 1 170 ? 22.916 3.598 -25.568 1.00 68.75 170 VAL A O 1
ATOM 1341 N N . ALA A 1 171 ? 25.073 3.729 -25.003 1.00 71.12 171 ALA A N 1
ATOM 1342 C CA . ALA A 1 171 ? 24.860 3.248 -23.640 1.00 71.12 171 ALA A CA 1
ATOM 1343 C C . ALA A 1 171 ? 24.114 4.282 -22.775 1.00 71.12 171 ALA A C 1
ATOM 1345 O O . ALA A 1 171 ? 23.311 3.911 -21.916 1.00 71.12 171 ALA A O 1
ATOM 1346 N N . VAL A 1 172 ? 24.332 5.576 -23.043 1.00 70.38 172 VAL A N 1
ATOM 1347 C CA . VAL A 1 172 ? 23.597 6.675 -22.398 1.00 70.38 172 VAL A CA 1
ATOM 1348 C C . VAL A 1 172 ? 22.133 6.657 -22.828 1.00 70.38 172 VAL A C 1
ATOM 1350 O O . VAL A 1 172 ? 21.253 6.645 -21.972 1.00 70.38 172 VAL A O 1
ATOM 1353 N N . VAL A 1 173 ? 21.863 6.573 -24.135 1.00 72.38 173 VAL A N 1
ATOM 1354 C CA . VAL A 1 173 ? 20.495 6.504 -24.674 1.00 72.38 173 VAL A CA 1
ATOM 1355 C C . VAL A 1 173 ? 19.750 5.283 -24.134 1.00 72.38 173 VAL A C 1
ATOM 1357 O O . VAL A 1 173 ? 18.612 5.417 -23.695 1.00 72.38 173 VAL A O 1
ATOM 1360 N N . ARG A 1 174 ? 20.399 4.115 -24.067 1.00 72.62 174 ARG A N 1
ATOM 1361 C CA . ARG A 1 174 ? 19.811 2.909 -23.463 1.00 72.62 174 ARG A CA 1
ATOM 1362 C C . ARG A 1 174 ? 19.478 3.084 -21.992 1.00 72.62 174 ARG A C 1
ATOM 1364 O O . ARG A 1 174 ? 18.371 2.768 -21.574 1.00 72.62 174 ARG A O 1
ATOM 1371 N N . SER A 1 175 ? 20.409 3.623 -21.212 1.00 72.19 175 SER A N 1
ATOM 1372 C CA . SER A 1 175 ? 20.180 3.865 -19.784 1.00 72.19 175 SER A CA 1
ATOM 1373 C C . SER A 1 175 ? 19.013 4.833 -19.561 1.00 72.19 175 SER A C 1
ATOM 1375 O O . SER A 1 175 ? 18.201 4.619 -18.664 1.00 72.19 175 SER A O 1
ATOM 1377 N N . LEU A 1 176 ? 18.890 5.862 -20.407 1.00 72.19 176 LEU A N 1
ATOM 1378 C CA . LEU A 1 176 ? 17.761 6.794 -20.393 1.00 72.19 176 LEU A CA 1
ATOM 1379 C C . LEU A 1 176 ? 16.448 6.113 -20.778 1.00 72.19 176 LEU A C 1
ATOM 1381 O O . LEU A 1 176 ? 15.452 6.298 -20.086 1.00 72.19 176 LEU A O 1
ATOM 1385 N N . ALA A 1 177 ? 16.445 5.304 -21.838 1.00 77.94 177 ALA A N 1
ATOM 1386 C CA . ALA A 1 177 ? 15.264 4.574 -22.284 1.00 77.94 177 ALA A CA 1
ATOM 1387 C C . ALA A 1 177 ? 14.776 3.583 -21.217 1.00 77.94 177 ALA A C 1
ATOM 1389 O O . ALA A 1 177 ? 13.589 3.555 -20.905 1.00 77.94 177 ALA A O 1
ATOM 1390 N N . VAL A 1 178 ? 15.685 2.827 -20.595 1.00 76.06 178 VAL A N 1
ATOM 1391 C CA . VAL A 1 178 ? 15.358 1.902 -19.499 1.00 76.06 178 VAL A CA 1
ATOM 1392 C C . VAL A 1 178 ? 14.813 2.659 -18.288 1.00 76.06 178 VAL A C 1
ATOM 1394 O O . VAL A 1 178 ? 13.793 2.259 -17.730 1.00 76.06 178 VAL A O 1
ATOM 1397 N N . ALA A 1 179 ? 15.441 3.773 -17.901 1.00 74.69 179 ALA A N 1
ATOM 1398 C CA . ALA A 1 179 ? 14.956 4.603 -16.801 1.00 74.69 179 ALA A CA 1
ATOM 1399 C C . ALA A 1 179 ? 13.565 5.196 -17.092 1.00 74.69 179 ALA A C 1
ATOM 1401 O O . ALA A 1 179 ? 12.707 5.219 -16.208 1.00 74.69 179 ALA A O 1
ATOM 1402 N N . ALA A 1 180 ? 13.322 5.632 -18.330 1.00 78.19 180 ALA A N 1
ATOM 1403 C CA . ALA A 1 180 ? 12.027 6.133 -18.770 1.00 78.19 180 ALA A CA 1
ATOM 1404 C C . ALA A 1 180 ? 10.966 5.027 -18.747 1.00 78.19 180 ALA A C 1
ATOM 1406 O O . ALA A 1 180 ? 9.906 5.228 -18.171 1.00 78.19 180 ALA A O 1
ATOM 1407 N N . LEU A 1 181 ? 11.250 3.836 -19.282 1.00 78.50 181 LEU A N 1
ATOM 1408 C CA . LEU A 1 181 ? 10.331 2.695 -19.212 1.00 78.50 181 LEU A CA 1
ATOM 1409 C C . LEU A 1 181 ? 10.003 2.324 -17.761 1.00 78.50 181 LEU A C 1
ATOM 1411 O O . LEU A 1 181 ? 8.837 2.106 -17.428 1.00 78.50 181 LEU A O 1
ATOM 1415 N N . GLN A 1 182 ? 11.012 2.298 -16.886 1.00 76.00 182 GLN A N 1
ATOM 1416 C CA . GLN A 1 182 ? 10.821 2.023 -15.466 1.00 76.00 182 GLN A CA 1
ATOM 1417 C C . GLN A 1 182 ? 9.851 3.017 -14.821 1.00 76.00 182 GLN A C 1
ATOM 1419 O O . GLN A 1 182 ? 8.909 2.594 -14.161 1.00 76.00 182 GLN A O 1
ATOM 1424 N N . GLU A 1 183 ? 10.047 4.321 -15.008 1.00 73.62 183 GLU A N 1
ATOM 1425 C CA . GLU A 1 183 ? 9.214 5.317 -14.327 1.00 73.62 183 GLU A CA 1
ATOM 1426 C C . GLU A 1 183 ? 7.857 5.541 -15.020 1.00 73.62 183 GLU A C 1
ATOM 1428 O O . GLU A 1 183 ? 6.833 5.738 -14.368 1.00 73.62 183 GLU A O 1
ATOM 1433 N N . TRP A 1 184 ? 7.836 5.554 -16.351 1.00 80.50 184 TRP A N 1
ATOM 1434 C CA . TRP A 1 184 ? 6.679 5.983 -17.142 1.00 80.50 184 TRP A CA 1
ATOM 1435 C C . TRP A 1 184 ? 5.734 4.863 -17.516 1.00 80.50 184 TRP A C 1
ATOM 1437 O O . TRP A 1 184 ? 4.579 5.128 -17.831 1.00 80.50 184 TRP A O 1
ATOM 1447 N N . VAL A 1 185 ? 6.217 3.627 -17.516 1.00 83.19 185 VAL A N 1
ATOM 1448 C CA . VAL A 1 185 ? 5.378 2.464 -17.785 1.00 83.19 185 VAL A CA 1
ATOM 1449 C C . VAL A 1 185 ? 5.194 1.710 -16.481 1.00 83.19 185 VAL A C 1
ATOM 1451 O O . VAL A 1 185 ? 4.086 1.664 -15.954 1.00 83.19 185 VAL A O 1
ATOM 1454 N N . PHE A 1 186 ? 6.283 1.208 -15.899 1.00 79.19 186 PHE A N 1
ATOM 1455 C CA . PHE A 1 186 ? 6.198 0.295 -14.756 1.00 79.19 186 PHE A CA 1
ATOM 1456 C C . PHE A 1 186 ? 5.869 0.974 -13.420 1.00 79.19 186 PHE A C 1
ATOM 1458 O O . PHE A 1 186 ? 5.216 0.358 -12.585 1.00 79.19 186 PHE A O 1
ATOM 1465 N N . ALA A 1 187 ? 6.271 2.230 -13.208 1.00 72.25 187 ALA A N 1
ATOM 1466 C CA . ALA A 1 187 ? 5.917 2.993 -12.003 1.00 72.25 187 ALA A CA 1
ATOM 1467 C C . ALA A 1 187 ? 4.611 3.794 -12.154 1.00 72.25 187 ALA A C 1
ATOM 1469 O O . ALA A 1 187 ? 4.293 4.662 -11.327 1.00 72.25 187 ALA A O 1
ATOM 1470 N N . THR A 1 188 ? 3.852 3.533 -13.220 1.00 80.00 188 THR A N 1
ATOM 1471 C CA . THR A 1 188 ? 2.489 4.042 -13.355 1.00 80.00 188 THR A CA 1
ATOM 1472 C C . THR A 1 188 ? 1.490 3.005 -12.889 1.00 80.00 188 THR A C 1
ATOM 1474 O O . THR A 1 188 ? 1.731 1.806 -12.955 1.00 80.00 188 THR A O 1
ATOM 1477 N N . ASP A 1 189 ? 0.321 3.475 -12.469 1.00 72.12 189 ASP A N 1
ATOM 1478 C CA . ASP A 1 189 ? -0.770 2.607 -12.027 1.00 72.12 189 ASP A CA 1
ATOM 1479 C C . ASP A 1 189 ? -1.456 1.889 -13.211 1.00 72.12 189 ASP A C 1
ATOM 1481 O O . ASP A 1 189 ? -2.604 1.474 -13.079 1.00 72.12 189 ASP A O 1
ATOM 1485 N N . PHE A 1 190 ? -0.840 1.833 -14.400 1.00 79.75 190 PHE A N 1
ATOM 1486 C CA . PHE A 1 190 ? -1.461 1.274 -15.595 1.00 79.75 190 PHE A CA 1
ATOM 1487 C C . PHE A 1 190 ? -1.460 -0.266 -15.569 1.00 79.75 190 PHE A C 1
ATOM 1489 O O . PHE A 1 190 ? -0.416 -0.869 -15.326 1.00 79.75 190 PHE A O 1
ATOM 1496 N N . PRO A 1 191 ? -2.581 -0.914 -15.932 1.00 74.31 191 PRO A N 1
ATOM 1497 C CA . PRO A 1 191 ? -3.898 -0.323 -16.179 1.00 74.31 191 PRO A CA 1
ATOM 1498 C C . PRO A 1 191 ? -4.605 0.071 -14.870 1.00 74.31 191 PRO A C 1
ATOM 1500 O O . PRO A 1 191 ? -4.852 -0.763 -14.001 1.00 74.31 191 PRO A O 1
ATOM 1503 N N . ASN A 1 192 ? -4.991 1.347 -14.740 1.00 74.00 192 ASN A N 1
ATOM 1504 C CA . ASN A 1 192 ? -5.638 1.820 -13.516 1.00 74.00 192 ASN A CA 1
ATOM 1505 C C . ASN A 1 192 ? -7.145 1.580 -13.596 1.00 74.00 192 ASN A C 1
ATOM 1507 O O . ASN A 1 192 ? -7.909 2.441 -14.036 1.00 74.00 192 ASN A O 1
ATOM 1511 N N . PHE A 1 193 ? -7.580 0.404 -13.156 1.00 73.88 193 PHE A N 1
ATOM 1512 C CA . PHE A 1 193 ? -8.996 0.038 -13.149 1.00 73.88 193 PHE A CA 1
ATOM 1513 C C . PHE A 1 193 ? -9.815 0.684 -12.015 1.00 73.88 193 PHE A C 1
ATOM 1515 O O . PHE A 1 193 ? -11.024 0.463 -11.952 1.00 73.88 193 PHE A O 1
ATOM 1522 N N . CYS A 1 194 ? -9.185 1.477 -11.137 1.00 65.12 194 CYS A N 1
ATOM 1523 C CA . CYS A 1 194 ? -9.781 1.971 -9.889 1.00 65.12 194 CYS A CA 1
ATOM 1524 C C . CYS A 1 194 ? -9.942 3.503 -9.821 1.00 65.12 194 CYS A C 1
ATOM 1526 O O . CYS A 1 194 ? -10.508 4.012 -8.859 1.00 65.12 194 CYS A O 1
ATOM 1528 N N . ARG A 1 195 ? -9.437 4.265 -10.804 1.00 66.69 195 ARG A N 1
ATOM 1529 C CA . ARG A 1 195 ? -9.370 5.742 -10.728 1.00 66.69 195 ARG A CA 1
ATOM 1530 C C . ARG A 1 195 ? -10.663 6.489 -11.051 1.00 66.69 195 ARG A C 1
ATOM 1532 O O . ARG A 1 195 ? -10.750 7.679 -10.769 1.00 66.69 195 ARG A O 1
ATOM 1539 N N . THR A 1 196 ? -11.639 5.840 -11.675 1.00 57.38 196 THR A N 1
ATOM 1540 C CA . THR A 1 196 ? -12.910 6.470 -12.061 1.00 57.38 196 THR A CA 1
ATOM 1541 C C . THR A 1 196 ? -14.042 5.814 -11.287 1.00 57.38 196 THR A C 1
ATOM 1543 O O . THR A 1 196 ? -13.990 4.615 -11.048 1.00 57.38 196 THR A O 1
ATOM 1546 N N . GLY A 1 197 ? -15.035 6.603 -10.858 1.00 64.75 197 GLY A N 1
ATOM 1547 C CA . GLY A 1 197 ? -16.113 6.191 -9.942 1.00 64.75 197 GLY A CA 1
ATOM 1548 C C . GLY A 1 197 ? -16.983 5.009 -10.395 1.00 64.75 197 GLY A C 1
ATOM 1549 O O . GLY A 1 197 ? -17.893 4.631 -9.667 1.00 64.75 197 GLY A O 1
ATOM 1550 N N . ASP A 1 198 ? -16.688 4.423 -11.556 1.00 67.62 198 ASP A N 1
ATOM 1551 C CA . ASP A 1 198 ? -17.146 3.100 -11.957 1.00 67.62 198 ASP A CA 1
ATOM 1552 C C . ASP A 1 198 ? -15.968 2.100 -11.893 1.00 67.62 198 ASP A C 1
ATOM 1554 O O . ASP A 1 198 ? -15.090 2.108 -12.767 1.00 67.62 198 ASP A O 1
ATOM 1558 N N . PRO A 1 199 ? -15.899 1.254 -10.851 1.00 80.19 199 PRO A N 1
ATOM 1559 C CA . PRO A 1 199 ? -14.820 0.294 -10.675 1.00 80.19 199 PRO A CA 1
ATOM 1560 C C . PRO A 1 199 ? -14.975 -0.860 -11.676 1.00 80.19 199 PRO A C 1
ATOM 1562 O O . PRO A 1 199 ? -15.494 -1.926 -11.347 1.00 80.19 199 PRO A O 1
ATOM 1565 N N . ARG A 1 200 ? -14.483 -0.667 -12.908 1.00 82.12 200 ARG A N 1
ATOM 1566 C CA . ARG A 1 200 ? -14.556 -1.647 -14.013 1.00 82.12 200 ARG A CA 1
ATOM 1567 C C . ARG A 1 200 ? -14.096 -3.047 -13.609 1.00 82.12 200 ARG A C 1
ATOM 1569 O O . ARG A 1 200 ? -14.666 -4.035 -14.063 1.00 82.12 200 ARG A O 1
ATOM 1576 N N . LEU A 1 201 ? -13.084 -3.125 -12.744 1.00 84.31 201 LEU A N 1
ATOM 1577 C CA . LEU A 1 201 ? -12.594 -4.386 -12.197 1.00 84.31 201 LEU A CA 1
ATOM 1578 C C . LEU A 1 201 ? -13.638 -5.073 -11.304 1.00 84.31 201 LEU A C 1
ATOM 1580 O O . LEU A 1 201 ? -13.888 -6.261 -11.477 1.00 84.31 201 LEU A O 1
ATOM 1584 N N . LEU A 1 202 ? -14.291 -4.335 -10.398 1.00 86.69 202 LEU A N 1
ATOM 1585 C CA . LEU A 1 202 ? -15.383 -4.881 -9.584 1.00 86.69 202 LEU A CA 1
ATOM 1586 C C . LEU A 1 202 ? -16.552 -5.323 -10.467 1.00 86.69 202 LEU A C 1
ATOM 1588 O O . LEU A 1 202 ? -17.113 -6.389 -10.241 1.00 86.69 202 LEU A O 1
ATOM 1592 N N . THR A 1 203 ? -16.880 -4.567 -11.516 1.00 89.31 203 THR A N 1
ATOM 1593 C CA . THR A 1 203 ? -17.905 -4.961 -12.494 1.00 89.31 203 THR A CA 1
ATOM 1594 C C . THR A 1 203 ? -17.538 -6.260 -13.221 1.00 89.31 203 THR A C 1
ATOM 1596 O O . THR A 1 203 ? -18.394 -7.128 -13.397 1.00 89.31 203 THR A O 1
ATOM 1599 N N . ALA A 1 204 ? -16.268 -6.444 -13.594 1.00 90.19 204 ALA A N 1
ATOM 1600 C CA . ALA A 1 204 ? -15.791 -7.693 -14.183 1.00 90.19 204 ALA A CA 1
ATOM 1601 C C . ALA A 1 204 ? -15.886 -8.869 -13.194 1.00 90.19 204 ALA A C 1
ATOM 1603 O O . ALA A 1 204 ? -16.422 -9.911 -13.564 1.00 90.19 204 ALA A O 1
ATOM 1604 N N . TYR A 1 205 ? -15.459 -8.693 -11.937 1.00 91.06 205 TYR A N 1
ATOM 1605 C CA . TYR A 1 205 ? -15.593 -9.723 -10.898 1.00 91.06 205 TYR A CA 1
ATOM 1606 C C . TYR A 1 205 ? -17.049 -10.117 -10.657 1.00 91.06 205 TYR A C 1
ATOM 1608 O O . TYR A 1 205 ? -17.373 -11.300 -10.691 1.00 91.06 205 TYR A O 1
ATOM 1616 N N . ARG A 1 206 ? -17.943 -9.133 -10.498 1.00 94.44 206 ARG A N 1
ATOM 1617 C CA . ARG A 1 206 ? -19.387 -9.366 -10.352 1.00 94.44 206 ARG A CA 1
ATOM 1618 C C . ARG A 1 206 ? -19.939 -10.186 -11.509 1.00 94.44 206 ARG A C 1
ATOM 1620 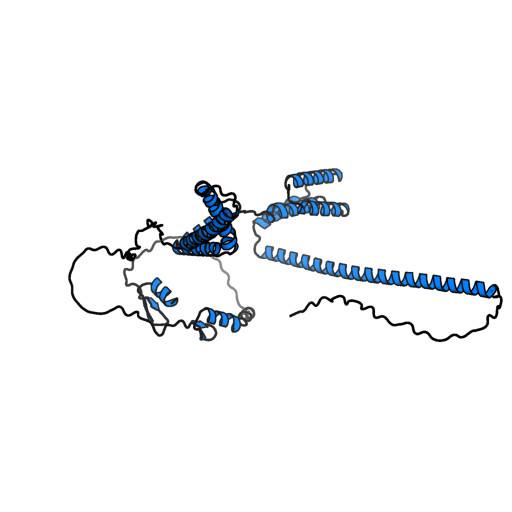O O . ARG A 1 206 ? -20.681 -11.133 -11.285 1.00 94.44 206 ARG A O 1
ATOM 1627 N N . LYS A 1 207 ? -19.548 -9.851 -12.743 1.00 95.25 207 LYS A N 1
ATOM 1628 C CA . LYS A 1 207 ? -19.967 -10.588 -13.939 1.00 95.25 207 LYS A CA 1
ATOM 1629 C C . LYS A 1 207 ? -19.458 -12.030 -13.929 1.00 95.25 207 LYS A C 1
ATOM 1631 O O . LYS A 1 207 ? -20.224 -12.925 -14.258 1.00 95.25 207 LYS A O 1
ATOM 1636 N N . VAL A 1 208 ? -18.196 -12.255 -13.565 1.00 94.75 208 VAL A N 1
ATOM 1637 C CA . VAL A 1 208 ? -17.607 -13.602 -13.483 1.00 94.75 208 VAL A CA 1
ATOM 1638 C C . VAL A 1 208 ? -18.344 -14.441 -12.438 1.00 94.75 208 VAL A C 1
ATOM 1640 O O . VAL A 1 208 ? -18.822 -15.517 -12.774 1.00 94.75 208 VAL A O 1
ATOM 1643 N N . ILE A 1 209 ? -18.531 -13.927 -11.221 1.00 94.94 209 ILE A N 1
ATOM 1644 C CA . ILE A 1 209 ? -19.239 -14.642 -10.145 1.00 94.94 209 ILE A CA 1
ATOM 1645 C C . ILE A 1 209 ? -20.689 -14.917 -10.550 1.00 94.94 209 ILE A C 1
ATOM 1647 O O . ILE A 1 209 ? -21.171 -16.034 -10.407 1.00 94.94 209 ILE A O 1
ATOM 1651 N N . LEU A 1 210 ? -21.373 -13.933 -11.140 1.00 94.88 210 LEU A N 1
ATOM 1652 C CA . LEU A 1 210 ? -22.744 -14.112 -11.614 1.00 94.88 210 LEU A CA 1
ATOM 1653 C C . LEU A 1 210 ? -22.859 -15.215 -12.676 1.00 94.88 210 LEU A C 1
ATOM 1655 O O . LEU A 1 210 ? -23.827 -15.968 -12.661 1.00 94.88 210 LEU A O 1
ATOM 1659 N N . VAL A 1 211 ? -21.899 -15.302 -13.602 1.00 95.62 211 VAL A N 1
ATOM 1660 C CA . VAL A 1 211 ? -21.899 -16.304 -14.680 1.00 95.62 211 VAL A CA 1
ATOM 1661 C C . VAL A 1 211 ? -21.517 -17.694 -14.168 1.00 95.62 211 VAL A C 1
ATOM 1663 O O . VAL A 1 211 ? -22.094 -18.676 -14.629 1.00 95.62 211 VAL A O 1
ATOM 1666 N N . HIS A 1 212 ? -20.556 -17.791 -13.247 1.00 95.69 212 HIS A N 1
ATOM 1667 C CA . HIS A 1 212 ? -20.018 -19.073 -12.786 1.00 95.69 212 HIS A CA 1
ATOM 1668 C C . HIS A 1 212 ? -20.755 -19.645 -11.571 1.00 95.69 212 HIS A C 1
ATOM 1670 O O . HIS A 1 212 ? -21.097 -20.825 -11.572 1.00 95.69 212 HIS A O 1
ATOM 1676 N N . ASP A 1 213 ? -21.036 -18.812 -10.571 1.00 95.00 213 ASP A N 1
ATOM 1677 C CA . ASP A 1 213 ? -21.585 -19.227 -9.274 1.00 95.00 213 ASP A CA 1
ATOM 1678 C C . ASP A 1 213 ? -23.054 -18.807 -9.098 1.00 95.00 213 ASP A C 1
ATOM 1680 O O . ASP A 1 213 ? -23.756 -19.284 -8.203 1.00 95.00 213 ASP A O 1
ATOM 1684 N N . GLY A 1 214 ? -23.555 -17.939 -9.979 1.00 96.50 214 GLY A N 1
ATOM 1685 C CA . GLY A 1 214 ? -24.936 -17.480 -9.976 1.00 96.50 214 GLY A CA 1
ATOM 1686 C C . GLY A 1 214 ? -25.189 -16.283 -9.060 1.00 96.50 214 GLY A C 1
ATOM 1687 O O . GLY A 1 214 ? -24.306 -15.746 -8.389 1.00 96.50 214 GLY A O 1
ATOM 1688 N N . TRP A 1 215 ? -26.444 -15.836 -9.061 1.00 95.94 215 TRP A N 1
ATOM 1689 C CA . TRP A 1 215 ? -26.858 -14.612 -8.374 1.00 95.94 215 TRP A CA 1
ATOM 1690 C C . TRP A 1 215 ? -26.775 -14.715 -6.845 1.00 95.94 215 TRP A C 1
ATOM 1692 O O . TRP A 1 215 ? -26.338 -13.765 -6.205 1.00 95.94 215 TRP A O 1
ATOM 1702 N N . GLU A 1 216 ? -27.134 -15.862 -6.262 1.00 95.00 216 GLU A N 1
ATOM 1703 C CA . GLU A 1 216 ? -27.148 -16.058 -4.803 1.00 95.00 216 GLU A CA 1
ATOM 1704 C C . GLU A 1 216 ? -25.747 -15.902 -4.186 1.00 95.00 216 GLU A C 1
ATOM 1706 O O . GLU A 1 216 ? -25.578 -15.200 -3.192 1.00 95.00 216 GLU A O 1
ATOM 1711 N N . HIS A 1 217 ? -24.716 -16.479 -4.814 1.00 95.31 217 HIS A N 1
ATOM 1712 C CA . HIS A 1 217 ? -23.331 -16.337 -4.355 1.00 95.31 217 HIS A CA 1
ATOM 1713 C C . HIS A 1 217 ? -22.827 -14.902 -4.486 1.00 95.31 217 HIS A C 1
ATOM 1715 O O . HIS A 1 217 ? -22.179 -14.398 -3.568 1.00 95.31 217 HIS A O 1
ATOM 1721 N N . LEU A 1 218 ? -23.149 -14.230 -5.597 1.00 95.62 218 LEU A N 1
ATOM 1722 C CA . LEU A 1 218 ? -22.815 -12.821 -5.769 1.00 95.62 218 LEU A CA 1
ATOM 1723 C C . LEU A 1 218 ? -23.470 -11.968 -4.675 1.00 95.62 218 LEU A C 1
ATOM 1725 O O . LEU A 1 218 ? -22.789 -11.173 -4.035 1.00 95.62 218 LEU A O 1
ATOM 1729 N N . HIS A 1 219 ? -24.765 -12.159 -4.438 1.00 92.75 219 HIS A N 1
ATOM 1730 C CA . HIS A 1 219 ? -25.517 -11.412 -3.440 1.00 92.75 219 HIS A CA 1
ATOM 1731 C C . HIS A 1 219 ? -24.969 -11.628 -2.022 1.00 92.75 219 HIS A C 1
ATOM 1733 O O . HIS A 1 219 ? -24.690 -10.656 -1.323 1.00 92.75 219 HIS A O 1
ATOM 1739 N N . ASN A 1 220 ? -24.712 -12.879 -1.627 1.00 93.31 220 ASN A N 1
ATOM 1740 C CA . ASN A 1 220 ? -24.123 -13.203 -0.325 1.00 93.31 220 ASN A CA 1
ATOM 1741 C C . ASN A 1 220 ? -22.729 -12.585 -0.150 1.00 93.31 220 ASN A C 1
ATOM 1743 O O . ASN A 1 220 ? -22.404 -12.078 0.925 1.00 93.31 220 ASN A O 1
ATOM 1747 N N . LEU A 1 221 ? -21.907 -12.593 -1.204 1.00 94.50 221 LEU A N 1
ATOM 1748 C CA . LEU A 1 221 ? -20.589 -11.964 -1.174 1.00 94.50 221 LEU A CA 1
ATOM 1749 C C . LEU A 1 221 ? -20.692 -10.440 -1.050 1.00 94.50 221 LEU A C 1
ATOM 1751 O O . LEU A 1 221 ? -19.937 -9.837 -0.289 1.00 94.50 221 LEU A O 1
ATOM 1755 N N . GLU A 1 222 ? -21.620 -9.812 -1.773 1.00 92.88 222 GLU A N 1
ATOM 1756 C CA . GLU A 1 222 ? -21.863 -8.374 -1.664 1.00 92.88 222 GLU A CA 1
ATOM 1757 C C . GLU A 1 222 ? -22.353 -8.000 -0.267 1.00 92.88 222 GLU A C 1
ATOM 1759 O O . GLU A 1 222 ? -21.806 -7.073 0.328 1.00 92.88 222 GLU A O 1
ATOM 1764 N N . LEU A 1 223 ? -23.307 -8.747 0.295 1.00 91.88 223 LEU A N 1
ATOM 1765 C CA . LEU A 1 223 ? -23.764 -8.556 1.670 1.00 91.88 223 LEU A CA 1
ATOM 1766 C C . LEU A 1 223 ? -22.617 -8.701 2.674 1.00 91.88 223 LEU A C 1
ATOM 1768 O O . LEU A 1 223 ? -22.477 -7.852 3.551 1.00 91.88 223 LEU A O 1
ATOM 1772 N N . ALA A 1 224 ? -21.757 -9.712 2.526 1.00 93.38 224 ALA A N 1
ATOM 1773 C CA . ALA A 1 224 ? -20.594 -9.899 3.392 1.00 93.38 224 ALA A CA 1
ATOM 1774 C C . ALA A 1 224 ? -19.582 -8.745 3.267 1.00 93.38 224 ALA A C 1
ATOM 1776 O O . ALA A 1 224 ? -19.072 -8.253 4.275 1.00 93.38 224 ALA A O 1
ATOM 1777 N N . ALA A 1 225 ? -19.321 -8.272 2.045 1.00 93.38 225 ALA A N 1
ATOM 1778 C CA . ALA A 1 225 ? -18.441 -7.133 1.803 1.00 93.38 225 ALA A CA 1
ATOM 1779 C C . ALA A 1 225 ? -19.012 -5.839 2.405 1.00 93.38 225 ALA A C 1
ATOM 1781 O O . ALA A 1 225 ? -18.289 -5.097 3.072 1.00 93.38 225 ALA A O 1
ATOM 1782 N N . TYR A 1 226 ? -20.313 -5.585 2.232 1.00 92.00 226 TYR A N 1
ATOM 1783 C CA . TYR A 1 226 ? -20.997 -4.460 2.868 1.00 92.00 226 TYR A CA 1
ATOM 1784 C C . TYR A 1 226 ? -20.965 -4.573 4.388 1.00 92.00 226 TYR A C 1
ATOM 1786 O O . TYR A 1 226 ? -20.597 -3.607 5.048 1.00 92.00 226 TYR A O 1
ATOM 1794 N N . ALA A 1 227 ? -21.283 -5.740 4.949 1.00 92.06 227 ALA A N 1
ATOM 1795 C CA . ALA A 1 227 ? -21.217 -5.973 6.385 1.00 92.06 227 ALA A CA 1
ATOM 1796 C C . ALA A 1 227 ? -19.809 -5.685 6.923 1.00 92.06 227 ALA A C 1
ATOM 1798 O O . ALA A 1 227 ? -19.683 -4.945 7.890 1.00 92.06 227 ALA A O 1
ATOM 1799 N N . SER A 1 228 ? -18.755 -6.157 6.251 1.00 95.88 228 SER A N 1
ATOM 1800 C CA . SER A 1 228 ? -17.366 -5.882 6.637 1.00 95.88 228 SER A CA 1
ATOM 1801 C C . SER A 1 228 ? -17.014 -4.389 6.589 1.00 95.88 228 SER A C 1
ATOM 1803 O O . SER A 1 228 ? -16.384 -3.887 7.517 1.00 95.88 228 SER A O 1
ATOM 1805 N N . LEU A 1 229 ? -17.453 -3.658 5.557 1.00 92.81 229 LEU A N 1
ATOM 1806 C CA . LEU A 1 229 ? -17.232 -2.208 5.453 1.00 92.81 229 LEU A CA 1
ATOM 1807 C C . LEU A 1 229 ? -17.992 -1.415 6.521 1.00 92.81 229 LEU A C 1
ATOM 1809 O O . LEU A 1 229 ? -17.517 -0.386 6.994 1.00 92.81 229 LEU A O 1
ATOM 1813 N N . LEU A 1 230 ? -19.191 -1.871 6.875 1.00 91.94 230 LEU A N 1
ATOM 1814 C CA . LEU A 1 230 ? -20.031 -1.248 7.893 1.00 91.94 230 LEU A CA 1
ATOM 1815 C C . LEU A 1 230 ? -19.573 -1.609 9.314 1.00 91.94 230 LEU A C 1
ATOM 1817 O O . LEU A 1 230 ? -19.837 -0.850 10.251 1.00 91.94 230 LEU A O 1
ATOM 1821 N N . ASP A 1 231 ? -18.888 -2.744 9.471 1.00 92.62 231 ASP A N 1
ATOM 1822 C CA . ASP A 1 231 ? -18.319 -3.197 10.737 1.00 92.62 231 ASP A CA 1
ATOM 1823 C C . ASP A 1 231 ? -17.012 -2.468 11.099 1.00 92.62 231 ASP A C 1
ATOM 1825 O O . ASP A 1 231 ? -16.661 -2.398 12.278 1.00 92.62 231 ASP A O 1
ATOM 1829 N N . ASP A 1 232 ? -16.349 -1.859 10.112 1.00 95.25 232 ASP A N 1
ATOM 1830 C CA . ASP A 1 232 ? -15.094 -1.124 10.264 1.00 95.25 232 ASP A CA 1
ATOM 1831 C C . ASP A 1 232 ? -15.191 0.066 11.244 1.00 95.25 232 ASP A C 1
ATOM 1833 O O . ASP A 1 232 ? -16.110 0.895 11.203 1.00 95.25 232 ASP A O 1
ATOM 1837 N N . ASP A 1 233 ? -14.189 0.188 12.120 1.00 94.94 233 ASP A N 1
ATOM 1838 C CA . ASP A 1 233 ? -14.139 1.223 13.156 1.00 94.94 233 ASP A CA 1
ATOM 1839 C C . ASP A 1 233 ? -14.033 2.638 12.581 1.00 94.94 233 ASP A C 1
ATOM 1841 O O . ASP A 1 233 ? -14.571 3.589 13.163 1.00 94.94 233 ASP A O 1
ATOM 1845 N N . THR A 1 234 ? -13.376 2.811 11.430 1.00 95.19 234 THR A N 1
ATOM 1846 C CA . THR A 1 234 ? -13.277 4.124 10.780 1.00 95.19 234 THR A CA 1
ATOM 1847 C C . THR A 1 234 ? -14.639 4.567 10.255 1.00 95.19 234 THR A C 1
ATOM 1849 O O . THR A 1 234 ? -14.997 5.746 10.371 1.00 95.19 234 THR A O 1
ATOM 1852 N N . PHE A 1 235 ? -15.458 3.626 9.779 1.00 94.50 235 PHE A N 1
ATOM 1853 C CA . PHE A 1 235 ? -16.837 3.898 9.406 1.00 94.50 235 PHE A CA 1
ATOM 1854 C C . PHE A 1 235 ? -17.713 4.175 10.639 1.00 94.50 235 PHE A C 1
ATOM 1856 O O . PHE A 1 235 ? -18.320 5.250 10.736 1.00 94.50 235 PHE A O 1
ATOM 1863 N N . LYS A 1 236 ? -17.739 3.259 11.617 1.00 92.00 236 LYS A N 1
ATOM 1864 C CA . LYS A 1 236 ? -18.591 3.353 12.818 1.00 92.00 236 LYS A CA 1
ATOM 1865 C C . LYS A 1 236 ? -18.301 4.570 13.687 1.00 92.00 236 LYS A C 1
ATOM 1867 O O . LYS A 1 236 ? -19.230 5.231 14.150 1.00 92.00 236 LYS A O 1
ATOM 1872 N N . ASN A 1 237 ? -17.028 4.858 13.938 1.00 91.88 237 ASN A N 1
ATOM 1873 C CA . ASN A 1 237 ? -16.628 5.916 14.865 1.00 91.88 237 ASN A CA 1
ATOM 1874 C C . ASN A 1 237 ? -16.291 7.213 14.125 1.00 91.88 237 ASN A C 1
ATOM 1876 O O . ASN A 1 237 ? -16.520 8.303 14.650 1.00 91.88 237 ASN A O 1
ATOM 1880 N N . GLY A 1 238 ? -15.795 7.120 12.890 1.00 95.19 238 GLY A N 1
ATOM 1881 C CA . GLY A 1 238 ? -15.472 8.279 12.064 1.00 95.19 238 GLY A CA 1
ATOM 1882 C C . GLY A 1 238 ? -16.676 8.781 11.274 1.00 95.19 238 GLY A C 1
ATOM 1883 O O . GLY A 1 238 ? -17.208 9.857 11.558 1.00 95.19 238 GLY A O 1
ATOM 1884 N N . VAL A 1 239 ? -17.102 8.021 10.265 1.00 94.56 239 VAL A N 1
ATOM 1885 C CA . VAL A 1 239 ? -18.115 8.465 9.291 1.00 94.56 239 VAL A CA 1
ATOM 1886 C C . VAL A 1 239 ? -19.476 8.680 9.953 1.00 94.56 239 VAL A C 1
ATOM 1888 O O . VAL A 1 239 ? -20.066 9.754 9.804 1.00 94.56 239 VAL A O 1
ATOM 1891 N N . VAL A 1 240 ? -19.959 7.704 10.728 1.00 95.44 240 VAL A N 1
ATOM 1892 C CA . VAL A 1 240 ? -21.276 7.782 11.381 1.00 95.44 240 VAL A CA 1
ATOM 1893 C C . VAL A 1 240 ? -21.319 8.918 12.406 1.00 95.44 240 VAL A C 1
ATOM 1895 O O . VAL A 1 240 ? -22.256 9.716 12.381 1.00 95.44 240 VAL A O 1
ATOM 1898 N N . SER A 1 241 ? -20.298 9.059 13.262 1.00 96.19 241 SER A N 1
ATOM 1899 C CA . SER A 1 241 ? -20.279 10.114 14.289 1.00 96.19 241 SER A CA 1
ATOM 1900 C C . SER A 1 241 ? -20.205 11.522 13.687 1.00 96.19 241 SER A C 1
ATOM 1902 O O . SER A 1 241 ? -20.903 12.426 14.156 1.00 96.19 241 SER A O 1
ATOM 1904 N N . ARG A 1 242 ? -19.409 11.718 12.621 1.00 96.38 242 ARG A N 1
ATOM 1905 C CA . ARG A 1 242 ? -19.358 12.996 11.885 1.00 96.38 242 ARG A CA 1
ATOM 1906 C C . ARG A 1 242 ? -20.711 13.320 11.263 1.00 96.38 242 ARG A C 1
ATOM 1908 O O . ARG A 1 242 ? -21.236 14.410 11.472 1.00 96.38 242 ARG A O 1
ATOM 1915 N N . LYS A 1 243 ? -21.325 12.351 10.576 1.00 96.94 243 LYS A N 1
ATOM 1916 C CA . LYS A 1 243 ? -22.633 12.554 9.948 1.00 96.94 243 LYS A CA 1
ATOM 1917 C C . LYS A 1 243 ? -23.732 12.838 10.974 1.00 96.94 243 LYS A C 1
ATOM 1919 O O . LYS A 1 243 ? -24.598 13.673 10.720 1.00 96.94 243 LYS A O 1
ATOM 1924 N N . ALA A 1 244 ? -23.693 12.176 12.130 1.00 96.75 244 ALA A N 1
ATOM 1925 C CA . ALA A 1 244 ? -24.617 12.424 13.230 1.00 96.75 244 ALA A CA 1
ATOM 1926 C C . ALA A 1 244 ? -24.485 13.850 13.782 1.00 96.75 244 ALA A C 1
ATOM 1928 O O . ALA A 1 244 ? -25.497 14.496 14.049 1.00 96.75 244 ALA A O 1
ATOM 1929 N N . ASP A 1 245 ? -23.258 14.361 13.919 1.00 96.00 245 ASP A N 1
ATOM 1930 C CA . ASP A 1 245 ? -23.021 15.733 14.371 1.00 96.00 245 ASP A CA 1
ATOM 1931 C C . ASP A 1 245 ? -23.506 16.775 13.349 1.00 96.00 245 ASP A C 1
ATOM 1933 O O . ASP A 1 245 ? -24.164 17.744 13.732 1.00 96.00 245 ASP A O 1
ATOM 1937 N N . ASP A 1 246 ? -23.290 16.538 12.050 1.00 94.31 246 ASP A N 1
ATOM 1938 C CA . ASP A 1 246 ? -23.814 17.397 10.979 1.00 94.31 246 ASP A CA 1
ATOM 1939 C C . ASP A 1 246 ? -25.349 17.479 11.016 1.00 94.31 246 ASP A C 1
ATOM 1941 O O . ASP A 1 246 ? -25.941 18.562 10.928 1.00 94.31 246 ASP A O 1
ATOM 1945 N N . LEU A 1 247 ? -26.016 16.329 11.171 1.00 95.56 247 LEU A N 1
ATOM 1946 C CA . LEU A 1 247 ? -27.474 16.249 11.279 1.00 95.56 247 LEU A CA 1
ATOM 1947 C C . LEU A 1 247 ? -27.981 16.927 12.557 1.00 95.56 247 LEU A C 1
ATOM 1949 O O . LEU A 1 247 ? -28.949 17.690 12.510 1.00 95.56 247 LEU A O 1
ATOM 1953 N N . ALA A 1 248 ? -27.297 16.715 13.683 1.00 95.25 248 ALA A N 1
ATOM 1954 C CA . ALA A 1 248 ? -27.615 17.345 14.958 1.00 95.25 248 ALA A CA 1
ATOM 1955 C C . ALA A 1 248 ? -27.488 18.870 14.896 1.00 95.25 248 ALA A C 1
ATOM 1957 O O . ALA A 1 248 ? -28.373 19.586 15.373 1.00 95.25 248 ALA A O 1
ATOM 1958 N N . ALA A 1 249 ? -26.422 19.377 14.275 1.00 90.06 249 ALA A N 1
ATOM 1959 C CA . ALA A 1 249 ? -26.215 20.801 14.055 1.00 90.06 249 ALA A CA 1
ATOM 1960 C C . ALA A 1 249 ? -27.311 21.390 13.156 1.00 90.06 249 ALA A C 1
ATOM 1962 O O . ALA A 1 249 ? -27.889 22.429 13.489 1.00 90.06 249 ALA A O 1
ATOM 1963 N N . ARG A 1 250 ? -27.656 20.704 12.056 1.00 92.81 250 ARG A N 1
ATOM 1964 C CA . ARG A 1 250 ? -28.724 21.126 11.138 1.00 92.81 250 ARG A CA 1
ATOM 1965 C C . ARG A 1 250 ? -30.084 21.187 11.835 1.00 92.81 250 ARG A C 1
ATOM 1967 O O . ARG A 1 250 ? -30.783 22.193 11.699 1.00 92.81 250 ARG A O 1
ATOM 1974 N N . LEU A 1 251 ? -30.448 20.162 12.607 1.00 90.44 251 LEU A N 1
ATOM 1975 C CA . LEU A 1 251 ? -31.706 20.142 13.356 1.00 90.44 251 LEU A CA 1
ATOM 1976 C C . LEU A 1 251 ? -31.723 21.228 14.436 1.00 90.44 251 LEU A C 1
ATOM 1978 O O . LEU A 1 251 ? -32.678 21.995 14.518 1.00 90.44 251 LEU A O 1
ATOM 1982 N N . SER A 1 252 ? -30.643 21.359 15.213 1.00 90.31 252 SER A N 1
ATOM 1983 C CA . SER A 1 252 ? -30.532 22.390 16.249 1.00 90.31 252 SER A CA 1
ATOM 1984 C C . SER A 1 252 ? -30.668 23.800 15.675 1.00 90.31 252 SER A C 1
ATOM 1986 O O . SER A 1 252 ? -31.332 24.638 16.278 1.00 90.31 252 SER A O 1
ATOM 1988 N N . LYS A 1 253 ? -30.059 24.069 14.514 1.00 87.69 253 LYS A N 1
ATOM 1989 C CA . LYS A 1 253 ? -30.182 25.354 13.814 1.00 87.69 253 LYS A CA 1
ATOM 1990 C C . LYS A 1 253 ? -31.614 25.601 13.337 1.00 87.69 253 LYS A C 1
ATOM 1992 O O . LYS A 1 253 ? -32.103 26.718 13.450 1.00 87.69 253 LYS A O 1
ATOM 1997 N N . THR A 1 254 ? -32.283 24.564 12.836 1.00 88.69 254 THR A N 1
ATOM 1998 C CA . THR A 1 254 ? -33.660 24.652 12.322 1.00 88.69 254 THR A CA 1
ATOM 1999 C C . THR A 1 254 ? -34.666 24.922 13.438 1.00 88.69 254 THR A C 1
ATOM 2001 O O . THR A 1 254 ? -35.562 25.740 13.273 1.00 88.69 254 THR A O 1
ATOM 2004 N N . LEU A 1 255 ? -34.492 24.283 14.596 1.00 87.56 255 LEU A N 1
ATOM 2005 C CA . LEU A 1 255 ? -35.373 24.470 15.750 1.00 87.56 255 LEU A CA 1
ATOM 2006 C C . LEU A 1 255 ? -35.043 25.729 16.564 1.00 87.56 255 LEU A C 1
ATOM 2008 O O . LEU A 1 255 ? -35.799 26.077 17.466 1.00 87.56 255 LEU A O 1
ATOM 2012 N N . ALA A 1 256 ? -33.934 26.418 16.271 1.00 86.25 256 ALA A N 1
ATOM 2013 C CA . ALA A 1 256 ? -33.482 27.579 17.034 1.00 86.25 256 ALA A CA 1
ATOM 2014 C C . ALA A 1 256 ? -34.561 28.668 17.233 1.00 86.25 256 ALA A C 1
ATOM 2016 O O . ALA A 1 256 ? -34.660 29.151 18.357 1.00 86.25 256 ALA A O 1
ATOM 2017 N N . PRO A 1 257 ? -35.405 29.022 16.237 1.00 87.56 257 PRO A N 1
ATOM 2018 C CA . PRO A 1 257 ? -36.450 30.036 16.415 1.00 87.56 257 PRO A CA 1
ATOM 2019 C C . PRO A 1 257 ? -37.554 29.655 17.413 1.00 87.56 257 PRO A C 1
ATOM 2021 O O . PRO A 1 257 ? -38.194 30.542 17.967 1.00 87.56 257 PRO A O 1
ATOM 2024 N N . LEU A 1 258 ? -37.784 28.357 17.651 1.00 83.88 258 LEU A N 1
ATOM 2025 C CA . LEU A 1 258 ? -38.818 27.870 18.578 1.00 83.88 258 LEU A CA 1
ATOM 2026 C C . LEU A 1 258 ? -38.406 27.998 20.045 1.00 83.88 258 LEU A C 1
ATOM 2028 O O . LEU A 1 258 ? -39.231 27.878 20.947 1.00 83.88 258 LEU A O 1
ATOM 2032 N N . PHE A 1 259 ? -37.120 28.216 20.295 1.00 84.06 259 PHE A N 1
ATOM 2033 C CA . PHE A 1 259 ? -36.605 28.424 21.629 1.00 84.06 259 PHE A CA 1
ATOM 2034 C C . PHE A 1 259 ? -36.336 29.910 21.799 1.00 84.06 259 PHE A C 1
ATOM 2036 O O . PHE A 1 259 ? -35.561 30.486 21.038 1.00 84.06 259 PHE A O 1
ATOM 2043 N N . SER A 1 260 ? -36.969 30.525 22.803 1.00 77.38 260 SER A N 1
ATOM 2044 C CA . SER A 1 260 ? -36.740 31.928 23.148 1.00 77.38 260 SER A CA 1
ATOM 2045 C C . SER A 1 260 ? -35.246 32.223 23.140 1.00 77.38 260 SER A C 1
ATOM 2047 O O . SER A 1 260 ? -34.460 31.404 23.628 1.00 77.38 260 SER A O 1
ATOM 2049 N N . ARG A 1 261 ? -34.880 33.377 22.569 1.00 68.56 261 ARG A N 1
ATOM 2050 C CA . ARG A 1 261 ? -33.515 33.893 22.374 1.00 68.56 261 ARG A CA 1
ATOM 2051 C C . ARG A 1 261 ? -32.848 34.182 23.728 1.00 68.56 261 ARG A C 1
ATOM 2053 O O . ARG A 1 261 ? -32.519 35.311 24.062 1.00 68.56 261 ARG A O 1
ATOM 2060 N N . SER A 1 262 ? -32.728 33.156 24.556 1.00 63.00 262 SER A N 1
ATOM 2061 C CA . SER A 1 262 ? -31.954 33.183 25.776 1.00 63.00 262 SER A CA 1
ATOM 2062 C C . SER A 1 262 ? -30.491 33.237 25.342 1.00 63.00 262 SER A C 1
ATOM 2064 O O . SER A 1 262 ? -30.085 32.406 24.525 1.00 63.00 262 SER A O 1
ATOM 2066 N N . PRO A 1 263 ? -29.703 34.200 25.842 1.00 65.38 263 PRO A N 1
ATOM 2067 C CA . PRO A 1 263 ? -28.286 34.335 25.503 1.00 65.38 263 PRO A CA 1
ATOM 2068 C C . PRO A 1 263 ? -27.423 33.164 26.011 1.00 65.38 263 PRO A C 1
ATOM 2070 O O . PRO A 1 263 ? -26.206 33.184 25.855 1.00 65.38 263 PRO A O 1
ATOM 2073 N N . ASP A 1 264 ? -28.032 32.142 26.616 1.00 71.62 264 ASP A N 1
ATOM 2074 C CA . ASP A 1 264 ? -27.341 31.015 27.218 1.00 71.62 264 ASP A CA 1
ATOM 2075 C C . ASP A 1 264 ? -26.975 29.932 26.182 1.00 71.62 264 ASP A C 1
ATOM 2077 O O . ASP A 1 264 ? -27.748 29.024 25.848 1.00 71.62 264 ASP A O 1
ATOM 2081 N N . ASP A 1 265 ? -25.751 30.037 25.670 1.00 75.00 265 ASP A N 1
ATOM 2082 C CA . ASP A 1 265 ? -25.136 29.125 24.701 1.00 75.00 265 ASP A CA 1
ATOM 2083 C C . ASP A 1 265 ? -25.037 27.667 25.214 1.00 75.00 265 ASP A C 1
ATOM 2085 O O . ASP A 1 265 ? -24.990 26.709 24.432 1.00 75.00 265 ASP A O 1
ATOM 2089 N N . LEU A 1 266 ? -25.105 27.459 26.536 1.00 81.31 266 LEU A N 1
ATOM 2090 C CA . LEU A 1 266 ? -25.057 26.132 27.156 1.00 81.31 266 LEU A CA 1
ATOM 2091 C C . LEU A 1 266 ? -26.259 25.260 26.770 1.00 81.31 266 LEU A C 1
ATOM 2093 O O . LEU A 1 266 ? -26.098 24.070 26.483 1.00 81.31 266 LEU A O 1
ATOM 2097 N N . ARG A 1 267 ? -27.465 25.840 26.682 1.00 79.69 267 ARG A N 1
ATOM 2098 C CA . ARG A 1 267 ? -28.683 25.099 26.301 1.00 79.69 267 ARG A CA 1
ATOM 2099 C C . ARG A 1 267 ? -28.636 24.630 24.850 1.00 79.69 267 ARG A C 1
ATOM 2101 O O . ARG A 1 267 ? -29.089 23.529 24.533 1.00 79.69 267 ARG A O 1
ATOM 2108 N N . THR A 1 268 ? -28.067 25.439 23.961 1.00 81.06 268 THR A N 1
ATOM 2109 C CA . THR A 1 268 ? -27.891 25.079 22.549 1.00 81.06 268 THR A CA 1
ATOM 2110 C C . THR A 1 268 ? -26.871 23.957 22.390 1.00 81.06 268 THR A C 1
ATOM 2112 O O . THR A 1 268 ? -27.147 22.986 21.681 1.00 81.06 268 THR A O 1
ATOM 2115 N N . ARG A 1 269 ? -25.751 24.022 23.120 1.00 84.75 269 ARG A N 1
ATOM 2116 C CA . ARG A 1 269 ? -24.753 22.943 23.142 1.00 84.75 269 ARG A CA 1
ATOM 2117 C C . ARG A 1 269 ? -25.319 21.636 23.693 1.00 84.75 269 ARG A C 1
ATOM 2119 O O . ARG A 1 269 ? -25.142 20.592 23.067 1.00 84.75 269 ARG A O 1
ATOM 2126 N N . TYR A 1 270 ? -26.068 21.693 24.795 1.00 89.12 270 TYR A N 1
ATOM 2127 C CA . TYR A 1 270 ? -26.699 20.508 25.380 1.00 89.12 270 TYR A CA 1
ATOM 2128 C C . TYR A 1 270 ? -27.701 19.844 24.419 1.00 89.12 270 TYR A C 1
ATOM 2130 O O . TYR A 1 270 ? -27.677 18.626 24.240 1.00 89.12 270 TYR A O 1
ATOM 2138 N N . ARG A 1 271 ? -28.542 20.628 23.727 1.00 87.69 271 ARG A N 1
ATOM 2139 C CA . ARG A 1 271 ? -29.476 20.095 22.716 1.00 87.69 271 ARG A CA 1
ATOM 2140 C C . ARG A 1 271 ? -28.758 19.421 21.554 1.00 87.69 271 ARG A C 1
ATOM 2142 O O . ARG A 1 271 ? -29.126 18.309 21.189 1.00 87.69 271 ARG A O 1
ATOM 2149 N N . ARG A 1 272 ? -27.723 20.060 20.999 1.00 91.00 272 ARG A N 1
ATOM 2150 C CA . ARG A 1 272 ? -26.927 19.470 19.912 1.00 91.00 272 ARG A CA 1
ATOM 2151 C C . ARG A 1 272 ? -26.305 18.146 20.344 1.00 91.00 272 ARG A C 1
ATOM 2153 O O . ARG A 1 272 ? -26.386 17.181 19.593 1.00 91.00 272 ARG A O 1
ATOM 2160 N N . PHE A 1 273 ? -25.754 18.079 21.555 1.00 92.75 273 PHE A N 1
ATOM 2161 C CA . PHE A 1 273 ? -25.203 16.839 22.100 1.00 92.75 273 PHE A CA 1
ATOM 2162 C C . PHE A 1 273 ? -26.254 15.716 22.156 1.00 92.75 273 PHE A C 1
ATOM 2164 O O . PHE A 1 273 ? -25.997 14.603 21.700 1.00 92.75 273 PHE A O 1
ATOM 2171 N N . ARG A 1 274 ? -27.471 16.014 22.633 1.00 94.50 274 ARG A N 1
ATOM 2172 C CA . ARG A 1 274 ? -28.574 15.036 22.680 1.00 94.50 274 ARG A CA 1
ATOM 2173 C C . ARG A 1 274 ? -29.025 14.603 21.282 1.00 94.50 274 ARG A C 1
ATOM 2175 O O . ARG A 1 274 ? -29.207 13.411 21.050 1.00 94.50 274 ARG A O 1
ATOM 2182 N N . PHE A 1 275 ? -29.151 15.540 20.341 1.00 94.25 275 PHE A N 1
ATOM 2183 C CA . PHE A 1 275 ? -29.488 15.216 18.953 1.00 94.25 275 PHE A CA 1
ATOM 2184 C C . PHE A 1 275 ? -28.414 14.374 18.275 1.00 94.25 275 PHE A C 1
ATOM 2186 O O . PHE A 1 275 ? -28.762 13.458 17.537 1.00 94.25 275 PHE A O 1
ATOM 2193 N N . LYS A 1 276 ? -27.131 14.628 18.552 1.00 95.56 276 LYS A N 1
ATOM 2194 C CA . LYS A 1 276 ? -26.036 13.818 18.015 1.00 95.56 276 LYS A CA 1
ATOM 2195 C C . LYS A 1 276 ? -26.193 12.358 18.431 1.00 95.56 276 LYS A C 1
ATOM 2197 O O . LYS A 1 276 ? -26.195 11.498 17.561 1.00 95.56 276 LYS A O 1
ATOM 2202 N N . GLY A 1 277 ? -26.413 12.089 19.721 1.00 93.31 277 GLY A N 1
ATOM 2203 C CA . GLY A 1 277 ? -26.636 10.721 20.205 1.00 93.31 277 GLY A CA 1
ATOM 2204 C C . GLY A 1 277 ? -27.838 10.035 19.541 1.00 93.31 277 GLY A C 1
ATOM 2205 O O . GLY A 1 277 ? -27.751 8.873 19.156 1.00 93.31 277 GLY A O 1
ATOM 2206 N N . MET A 1 278 ? -28.936 10.769 19.331 1.00 95.88 278 MET A N 1
ATOM 2207 C CA . MET A 1 278 ? -30.124 10.255 18.638 1.00 95.88 278 MET A CA 1
ATOM 2208 C C . MET A 1 278 ? -29.850 9.936 17.160 1.00 95.88 278 MET A C 1
ATOM 2210 O O . MET A 1 278 ? -30.214 8.860 16.689 1.00 95.88 278 MET A O 1
ATOM 2214 N N . PHE A 1 279 ? -29.192 10.840 16.428 1.00 96.00 279 PHE A N 1
ATOM 2215 C CA . PHE A 1 279 ? -28.837 10.605 15.027 1.00 96.00 279 PHE A CA 1
ATOM 2216 C C . PHE A 1 279 ? -27.799 9.496 14.870 1.00 96.00 279 PHE A C 1
ATOM 2218 O O . PHE A 1 279 ? -27.880 8.736 13.913 1.00 96.00 279 PHE A O 1
ATOM 2225 N N . GLU A 1 280 ? -26.859 9.362 15.802 1.00 95.81 280 GLU A N 1
ATOM 2226 C CA . GLU A 1 280 ? -25.881 8.274 15.802 1.00 95.81 280 GLU A CA 1
ATOM 2227 C C . GLU A 1 280 ? -26.571 6.915 15.969 1.00 95.81 280 GLU A C 1
ATOM 2229 O O . GLU A 1 280 ? -26.326 6.004 15.179 1.00 95.81 280 GLU A O 1
ATOM 2234 N N . ALA A 1 281 ? -27.503 6.798 16.921 1.00 95.00 281 ALA A N 1
ATOM 2235 C CA . ALA A 1 281 ? -28.310 5.592 17.095 1.00 95.00 281 ALA A CA 1
ATOM 2236 C C . ALA A 1 281 ? -29.155 5.277 15.847 1.00 95.00 281 ALA A C 1
ATOM 2238 O O . ALA A 1 281 ? -29.160 4.140 15.378 1.00 95.00 281 ALA A O 1
ATOM 2239 N N . ALA A 1 282 ? -29.816 6.282 15.265 1.00 94.12 282 ALA A N 1
ATOM 2240 C CA . ALA A 1 282 ? -30.626 6.109 14.059 1.00 94.12 282 ALA A CA 1
ATOM 2241 C C . ALA A 1 282 ? -29.787 5.704 12.834 1.00 94.12 282 ALA A C 1
ATOM 2243 O O . ALA A 1 282 ? -30.200 4.845 12.059 1.00 94.12 282 ALA A O 1
ATOM 2244 N N . LEU A 1 283 ? -28.598 6.289 12.658 1.00 94.38 283 LEU A N 1
ATOM 2245 C CA . LEU A 1 283 ? -27.680 5.922 11.578 1.00 94.38 283 LEU A CA 1
ATOM 2246 C C . LEU A 1 283 ? -27.141 4.501 11.761 1.00 94.38 283 LEU A C 1
ATOM 2248 O O . LEU A 1 283 ? -27.087 3.762 10.783 1.00 94.38 283 LEU A O 1
ATOM 2252 N N . ARG A 1 284 ? -26.803 4.090 12.990 1.00 93.56 284 ARG A N 1
ATOM 2253 C CA . ARG A 1 284 ? -26.411 2.701 13.283 1.00 93.56 284 ARG A CA 1
ATOM 2254 C C . ARG A 1 284 ? -27.539 1.715 13.000 1.00 93.56 284 ARG A C 1
ATOM 2256 O O . ARG A 1 284 ? -27.290 0.685 12.387 1.00 93.56 284 ARG A O 1
ATOM 2263 N N . LEU A 1 285 ? -28.773 2.047 13.379 1.00 92.62 285 LEU A N 1
ATOM 2264 C CA . LEU A 1 285 ? -29.937 1.227 13.048 1.00 92.62 285 LEU A CA 1
ATOM 2265 C C . LEU A 1 285 ? -30.139 1.133 11.530 1.00 92.62 285 LEU A C 1
ATOM 2267 O O . LEU A 1 285 ? -30.349 0.045 11.007 1.00 92.62 285 LEU A O 1
ATOM 2271 N N . LYS A 1 286 ? -30.017 2.251 10.804 1.00 93.56 286 LYS A N 1
ATOM 2272 C CA . LYS A 1 286 ? -30.096 2.263 9.336 1.00 93.56 286 LYS A CA 1
ATOM 2273 C C . LYS A 1 286 ? -29.028 1.374 8.692 1.00 93.56 286 LYS A C 1
ATOM 2275 O O . LYS A 1 286 ? -29.308 0.679 7.728 1.00 93.56 286 LYS A O 1
ATOM 2280 N N . VAL A 1 287 ? -27.813 1.398 9.226 1.00 92.56 287 VAL A N 1
ATOM 2281 C CA . VAL A 1 287 ? -26.707 0.541 8.782 1.00 92.56 287 VAL A CA 1
ATOM 2282 C C . VAL A 1 287 ? -27.029 -0.935 9.036 1.00 92.56 287 VAL A C 1
ATOM 2284 O O . VAL A 1 287 ? -26.960 -1.738 8.111 1.00 92.56 287 VAL A O 1
ATOM 2287 N N . ALA A 1 288 ? -27.469 -1.277 10.248 1.00 90.25 288 ALA A N 1
ATOM 2288 C CA . ALA A 1 288 ? -27.818 -2.648 10.623 1.00 90.25 288 ALA A CA 1
ATOM 2289 C C . ALA A 1 288 ? -29.017 -3.211 9.840 1.00 90.25 288 ALA A C 1
ATOM 2291 O O . ALA A 1 288 ? -29.091 -4.409 9.613 1.00 90.25 288 ALA A O 1
ATOM 2292 N N . THR A 1 289 ? -29.942 -2.353 9.413 1.00 90.69 289 THR A N 1
ATOM 2293 C CA . THR A 1 289 ? -31.108 -2.744 8.600 1.00 90.69 289 THR A CA 1
ATOM 2294 C C . THR A 1 289 ? -30.823 -2.751 7.101 1.00 90.69 289 THR A C 1
ATOM 2296 O O . THR A 1 289 ? -31.558 -3.365 6.347 1.00 90.69 289 THR A O 1
ATOM 2299 N N . SER A 1 290 ? -29.754 -2.098 6.636 1.00 87.75 290 SER A N 1
ATOM 2300 C CA . SER A 1 290 ? -29.391 -2.098 5.209 1.00 87.75 290 SER A CA 1
ATOM 2301 C C . SER A 1 290 ? -28.748 -3.397 4.721 1.00 87.75 290 SER A C 1
ATOM 2303 O O . SER A 1 290 ? -28.600 -3.580 3.518 1.00 87.75 290 SER A O 1
ATOM 2305 N N . ILE A 1 291 ? -28.348 -4.267 5.651 1.00 89.06 291 ILE A N 1
ATOM 2306 C CA . ILE A 1 291 ? -27.758 -5.582 5.370 1.00 89.06 291 ILE A CA 1
ATOM 2307 C C . ILE A 1 291 ? -28.786 -6.719 5.446 1.00 89.06 291 ILE A C 1
ATOM 2309 O O . ILE A 1 291 ? -28.415 -7.874 5.264 1.00 89.06 291 ILE A O 1
ATOM 2313 N N . THR A 1 292 ? -30.046 -6.412 5.762 1.00 89.12 292 THR A N 1
ATOM 2314 C CA . THR A 1 292 ? -31.132 -7.393 5.802 1.00 89.12 292 THR A CA 1
ATOM 2315 C C . THR A 1 292 ? -32.024 -7.233 4.574 1.00 89.12 292 THR A C 1
ATOM 2317 O O . THR A 1 292 ? -32.145 -6.141 4.018 1.00 89.12 292 THR A O 1
ATOM 2320 N N . ASP A 1 293 ? -32.680 -8.318 4.166 1.00 84.75 293 ASP A N 1
ATOM 2321 C CA . ASP A 1 293 ? -33.673 -8.295 3.080 1.00 84.75 293 ASP A CA 1
ATOM 2322 C C . ASP A 1 293 ? -35.049 -7.773 3.538 1.00 84.75 293 ASP A C 1
ATOM 2324 O O . ASP A 1 293 ? -35.992 -7.651 2.748 1.00 84.75 293 ASP A O 1
ATOM 2328 N N . ASP A 1 294 ? -35.173 -7.452 4.826 1.00 88.94 294 ASP A N 1
ATOM 2329 C CA . ASP A 1 294 ? -36.413 -7.007 5.441 1.00 88.94 294 ASP A CA 1
ATOM 2330 C C . ASP A 1 294 ? -36.774 -5.575 5.027 1.00 88.94 294 ASP A C 1
ATOM 2332 O O . ASP A 1 294 ? -35.936 -4.677 4.905 1.00 88.94 294 ASP A O 1
ATOM 2336 N N . ARG A 1 295 ? -38.077 -5.321 4.879 1.00 85.38 295 ARG A N 1
ATOM 2337 C CA . ARG A 1 295 ? -38.608 -3.974 4.644 1.00 85.38 295 ARG A CA 1
ATOM 2338 C C . ARG A 1 295 ? -39.071 -3.366 5.959 1.00 85.38 295 ARG A C 1
ATOM 2340 O O . ARG A 1 295 ? -39.961 -3.900 6.613 1.00 85.38 295 ARG A O 1
ATOM 2347 N N . TYR A 1 296 ? -38.504 -2.217 6.310 1.00 88.12 296 TYR A N 1
ATOM 2348 C CA . TYR A 1 296 ? -38.864 -1.478 7.519 1.00 88.12 296 TYR A CA 1
ATOM 2349 C C . TYR A 1 296 ? -39.736 -0.267 7.181 1.00 88.12 296 TYR A C 1
ATOM 2351 O O . TYR A 1 296 ? -39.429 0.494 6.262 1.00 88.12 296 TYR A O 1
ATOM 2359 N N . GLU A 1 297 ? -40.791 -0.055 7.966 1.00 87.44 297 GLU A N 1
ATOM 2360 C CA . GLU A 1 297 ? -41.640 1.135 7.906 1.00 87.44 297 GLU A CA 1
ATOM 2361 C C . GLU A 1 297 ? -41.481 1.967 9.183 1.00 87.44 297 GLU A C 1
ATOM 2363 O O . GLU A 1 297 ? -41.373 1.439 10.292 1.00 87.44 297 GLU A O 1
ATOM 2368 N N . PHE A 1 298 ? -41.467 3.291 9.031 1.00 86.00 298 PHE A N 1
ATOM 2369 C CA . PHE A 1 298 ? -41.421 4.211 10.160 1.00 86.00 298 PHE A CA 1
ATOM 2370 C C . PHE A 1 298 ? -42.840 4.587 10.594 1.00 86.00 298 PHE A C 1
ATOM 2372 O O . PHE A 1 298 ? -43.459 5.482 10.020 1.00 86.00 298 PHE A O 1
ATOM 2379 N N . VAL A 1 299 ? -43.347 3.914 11.626 1.00 87.06 299 VAL A N 1
ATOM 2380 C CA . VAL A 1 299 ? -44.683 4.176 12.175 1.00 87.06 299 VAL A CA 1
ATOM 2381 C C . VAL A 1 299 ? -44.594 5.243 13.268 1.00 87.06 299 VAL A C 1
ATOM 2383 O O . VAL A 1 299 ? -43.980 5.032 14.315 1.00 87.06 299 VAL A O 1
ATOM 2386 N N . VAL A 1 300 ? -45.209 6.406 13.035 1.00 84.94 300 VAL A N 1
ATOM 2387 C CA . VAL A 1 300 ? -45.297 7.490 14.027 1.00 84.94 300 VAL A CA 1
ATOM 2388 C C . VAL A 1 300 ? -46.668 7.470 14.678 1.00 84.94 300 VAL A C 1
ATOM 2390 O O . VAL A 1 300 ? -47.682 7.720 14.032 1.00 84.94 300 VAL A O 1
ATOM 2393 N N . HIS A 1 301 ? -46.693 7.223 15.981 1.00 84.62 301 HIS A N 1
ATOM 2394 C CA . HIS A 1 301 ? -47.909 7.294 16.777 1.00 84.62 301 HIS A CA 1
ATOM 2395 C C . HIS A 1 301 ? -48.102 8.706 17.338 1.00 84.62 301 HIS A C 1
ATOM 2397 O O . HIS A 1 301 ? -47.149 9.328 17.818 1.00 84.62 301 HIS A O 1
ATOM 2403 N N . LEU A 1 302 ? -49.333 9.225 17.277 1.00 84.88 302 LEU A N 1
ATOM 2404 C CA . LEU A 1 302 ? -49.642 10.529 17.860 1.00 84.88 302 LEU A CA 1
ATOM 2405 C C . LEU A 1 302 ? -49.474 10.474 19.389 1.00 84.88 302 LEU A C 1
ATOM 2407 O O . LEU A 1 302 ? -49.854 9.484 20.018 1.00 84.88 302 LEU A O 1
ATOM 2411 N N . PRO A 1 303 ? -48.959 11.540 20.025 1.00 81.44 303 PRO A N 1
ATOM 2412 C CA . PRO A 1 303 ? -48.909 11.611 21.480 1.00 81.44 303 PRO A CA 1
ATOM 2413 C C . PRO A 1 303 ? -50.303 11.379 22.084 1.00 81.44 303 PRO A C 1
ATOM 2415 O O . PRO A 1 303 ? -51.242 12.106 21.770 1.00 81.44 303 PRO A O 1
ATOM 2418 N N . GLY A 1 304 ? -50.440 10.359 22.935 1.00 84.56 304 GLY A N 1
ATOM 2419 C CA . GLY A 1 304 ? -51.709 9.991 23.576 1.00 84.56 304 GLY A CA 1
ATOM 2420 C C . GLY A 1 304 ? -52.407 8.758 22.994 1.00 84.56 304 GLY A C 1
ATOM 2421 O O . GLY A 1 304 ? -53.327 8.248 23.630 1.00 84.56 304 GLY A O 1
ATOM 2422 N N . THR A 1 305 ? -51.961 8.209 21.857 1.00 82.31 305 THR A N 1
ATOM 2423 C CA . THR A 1 305 ? -52.419 6.877 21.435 1.00 82.31 305 THR A CA 1
ATOM 2424 C C . THR A 1 305 ? -51.763 5.831 22.331 1.00 82.31 305 THR A C 1
ATOM 2426 O O . THR A 1 305 ? -50.544 5.647 22.285 1.00 82.31 305 THR A O 1
ATOM 2429 N N . SER A 1 306 ? -52.549 5.161 23.177 1.00 71.25 306 SER A N 1
ATOM 2430 C CA . SER A 1 306 ? -52.071 4.000 23.923 1.00 71.25 306 SER A CA 1
ATOM 2431 C C . SER A 1 306 ? -51.636 2.945 22.914 1.00 71.25 306 SER A C 1
ATOM 2433 O O . SER A 1 306 ? -52.390 2.614 21.999 1.00 71.25 306 SER A O 1
ATOM 2435 N N . ALA A 1 307 ? -50.401 2.457 23.050 1.00 63.47 307 ALA A N 1
ATOM 2436 C CA . ALA A 1 307 ? -49.881 1.371 22.236 1.00 63.47 307 ALA A CA 1
ATOM 2437 C C . ALA A 1 307 ? -50.766 0.144 22.4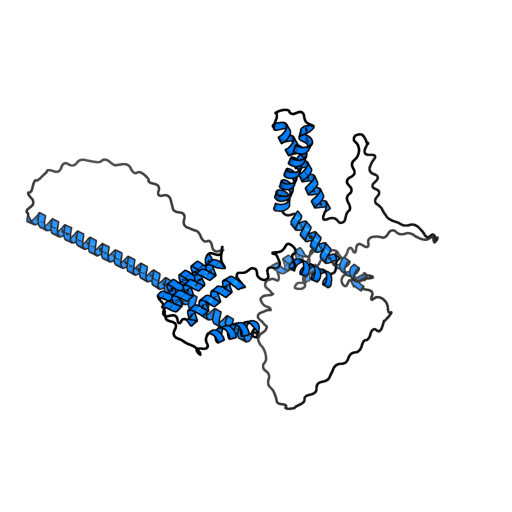74 1.00 63.47 307 ALA A C 1
ATOM 2439 O O . ALA A 1 307 ? -50.572 -0.621 23.420 1.00 63.47 307 ALA A O 1
ATOM 2440 N N . THR A 1 308 ? -51.814 0.008 21.671 1.00 62.03 308 THR A N 1
ATOM 2441 C CA . THR A 1 308 ? -52.708 -1.134 21.711 1.00 62.03 308 THR A CA 1
ATOM 2442 C C . THR A 1 308 ? -51.860 -2.279 21.197 1.00 62.03 308 THR A C 1
ATOM 2444 O O . THR A 1 308 ? -51.485 -2.289 20.029 1.00 62.03 308 THR A O 1
ATOM 2447 N N . LYS A 1 309 ? -51.437 -3.128 22.143 1.00 58.06 309 LYS A N 1
ATOM 2448 C CA . LYS A 1 309 ? -50.571 -4.303 22.010 1.00 58.06 309 LYS A CA 1
ATOM 2449 C C . LYS A 1 309 ? -50.446 -4.735 20.550 1.00 58.06 309 LYS A C 1
ATOM 2451 O O . LYS A 1 309 ? -51.382 -5.326 20.014 1.00 58.06 309 LYS A O 1
ATOM 2456 N N . ALA A 1 310 ? -49.319 -4.371 19.931 1.00 54.25 310 ALA A N 1
ATOM 2457 C CA . ALA A 1 310 ? -49.016 -4.684 18.545 1.00 54.25 310 ALA A CA 1
ATOM 2458 C C . ALA A 1 310 ? -49.302 -6.170 18.324 1.00 54.25 310 ALA A C 1
ATOM 2460 O O . ALA A 1 310 ? -48.620 -7.040 18.868 1.00 54.25 310 ALA A O 1
ATOM 2461 N N . THR A 1 311 ? -50.392 -6.450 17.616 1.00 50.50 311 THR A N 1
ATOM 2462 C CA . THR A 1 311 ? -50.701 -7.802 17.184 1.00 50.50 311 THR A CA 1
ATOM 2463 C C . THR A 1 311 ? -49.662 -8.086 16.123 1.00 50.50 311 THR A C 1
ATOM 2465 O O . THR A 1 311 ? -49.688 -7.470 15.061 1.00 50.50 311 THR A O 1
ATOM 2468 N N . SER A 1 312 ? -48.683 -8.923 16.458 1.00 48.03 312 SER A N 1
ATOM 2469 C CA . SER A 1 312 ? -47.702 -9.443 15.517 1.00 48.03 312 SER A CA 1
ATOM 2470 C C . SER A 1 312 ? -48.452 -10.226 14.446 1.00 48.03 312 SER A C 1
ATOM 2472 O O . SER A 1 312 ? -48.653 -11.432 14.569 1.00 48.03 312 SER A O 1
ATOM 2474 N N . ILE A 1 313 ? -48.923 -9.533 13.412 1.00 55.16 313 ILE A N 1
ATOM 2475 C CA . ILE A 1 313 ? -49.419 -10.152 12.190 1.00 55.16 313 ILE A CA 1
ATOM 2476 C C . ILE A 1 313 ? -48.165 -10.627 11.457 1.00 55.16 313 ILE A C 1
ATOM 2478 O O . ILE A 1 313 ? -47.609 -9.941 10.605 1.00 55.16 313 ILE A O 1
ATOM 2482 N N . SER A 1 314 ? -47.665 -11.788 11.879 1.00 44.19 314 SER A N 1
ATOM 2483 C CA . SER A 1 314 ? -46.758 -12.595 11.075 1.00 44.19 314 SER A CA 1
ATOM 2484 C C . SER A 1 314 ? -47.575 -13.079 9.882 1.00 44.19 314 SER A C 1
ATOM 2486 O O . SER A 1 314 ? -48.432 -13.954 10.021 1.00 44.19 314 SER A O 1
ATOM 2488 N N . GLY A 1 315 ? -47.395 -12.419 8.739 1.00 46.28 315 GLY A N 1
ATOM 2489 C CA . GLY A 1 315 ? -48.057 -12.763 7.489 1.00 46.28 315 GLY A CA 1
ATOM 2490 C C . GLY A 1 315 ? -47.632 -14.152 7.028 1.00 46.28 315 GLY A C 1
ATOM 2491 O O . GLY A 1 315 ? -46.618 -14.309 6.357 1.00 46.28 315 GLY A O 1
ATOM 2492 N N . THR A 1 316 ? -48.425 -15.163 7.373 1.00 41.31 316 THR A N 1
ATOM 2493 C CA . THR A 1 316 ? -48.470 -16.418 6.626 1.00 41.31 316 THR A CA 1
ATOM 2494 C C . THR A 1 316 ? -49.444 -16.199 5.477 1.00 41.31 316 THR A C 1
ATOM 2496 O O . THR A 1 316 ? -50.658 -16.305 5.637 1.00 41.31 316 THR A O 1
ATOM 2499 N N . ASN A 1 317 ? -48.915 -15.820 4.312 1.00 45.09 317 ASN A N 1
ATOM 2500 C CA . ASN A 1 317 ? -49.678 -15.876 3.070 1.00 45.09 317 ASN A CA 1
ATOM 2501 C C . ASN A 1 317 ? -50.013 -17.347 2.799 1.00 45.09 317 ASN A C 1
ATOM 2503 O O . ASN A 1 317 ? -49.187 -18.094 2.281 1.00 45.09 317 ASN A O 1
ATOM 2507 N N . THR A 1 318 ? -51.217 -17.747 3.193 1.00 42.03 318 THR A N 1
ATOM 2508 C CA . THR A 1 318 ? -51.840 -19.006 2.792 1.00 42.03 318 THR A CA 1
ATOM 2509 C C . THR A 1 318 ? -53.100 -18.613 2.040 1.00 42.03 318 THR A C 1
ATOM 2511 O O . THR A 1 318 ? -54.108 -18.252 2.644 1.00 42.03 318 THR A O 1
ATOM 2514 N N . GLU A 1 319 ? -53.005 -18.589 0.714 1.00 47.50 319 GLU A N 1
ATOM 2515 C CA . GLU A 1 319 ? -54.168 -18.539 -0.164 1.00 47.50 319 GLU A CA 1
ATOM 2516 C C . GLU A 1 319 ? -54.968 -19.838 0.034 1.00 47.50 319 GLU A C 1
ATOM 2518 O O . GLU A 1 319 ? -54.496 -20.931 -0.273 1.00 47.50 319 GLU A O 1
ATOM 2523 N N . SER A 1 320 ? -56.175 -19.717 0.588 1.00 48.59 320 SER A N 1
ATOM 2524 C CA . SER A 1 320 ? -57.308 -20.587 0.251 1.00 48.59 320 SER A CA 1
ATOM 2525 C C . SER A 1 320 ? -57.656 -20.320 -1.219 1.00 48.59 320 SER A C 1
ATOM 2527 O O . SER A 1 320 ? -57.655 -19.166 -1.630 1.00 48.59 320 SER A O 1
ATOM 2529 N N . GLU A 1 321 ? -57.911 -21.297 -2.081 1.00 50.28 321 GLU A N 1
ATOM 2530 C CA . GLU A 1 321 ? -59.037 -22.230 -2.043 1.00 50.28 321 GLU A CA 1
ATOM 2531 C C . GLU A 1 321 ? -58.702 -23.478 -2.884 1.00 50.28 321 GLU A C 1
ATOM 2533 O O . GLU A 1 321 ? -58.128 -23.360 -3.963 1.00 50.28 321 GLU A O 1
ATOM 2538 N N . ILE A 1 322 ? -59.080 -24.667 -2.405 1.00 48.94 322 ILE A N 1
ATOM 2539 C CA . ILE A 1 322 ? -59.927 -25.648 -3.109 1.00 48.94 322 ILE A CA 1
ATOM 2540 C C . ILE A 1 322 ? -60.203 -26.792 -2.126 1.00 48.94 322 ILE A C 1
ATOM 2542 O O . ILE A 1 322 ? -59.305 -27.468 -1.624 1.00 48.94 322 ILE A O 1
ATOM 2546 N N . GLU A 1 323 ? -61.489 -26.969 -1.849 1.00 50.62 323 GLU A N 1
ATOM 2547 C CA . GLU A 1 323 ? -62.073 -28.057 -1.080 1.00 50.62 323 GLU A CA 1
ATOM 2548 C C . GLU A 1 323 ? -61.827 -29.414 -1.761 1.00 50.62 323 GLU A C 1
ATOM 2550 O O . GLU A 1 323 ? -62.080 -29.582 -2.953 1.00 50.62 323 GLU A O 1
ATOM 2555 N N . SER A 1 324 ? -61.415 -30.428 -0.999 1.00 42.34 324 SER A N 1
ATOM 2556 C CA . SER A 1 324 ? -62.028 -31.762 -1.083 1.00 42.34 324 SER A CA 1
ATOM 2557 C C . SER A 1 324 ? -61.572 -32.656 0.070 1.00 42.34 324 SER A C 1
ATOM 2559 O O . SER A 1 324 ? -60.391 -32.853 0.338 1.00 42.34 324 SER A O 1
ATOM 2561 N N . ASN A 1 325 ? -62.579 -33.176 0.764 1.00 42.34 325 ASN A N 1
ATOM 2562 C CA . ASN A 1 325 ? -62.508 -34.107 1.878 1.00 42.34 325 ASN A CA 1
ATOM 2563 C C . ASN A 1 325 ? -61.832 -35.431 1.495 1.00 42.34 325 ASN A C 1
ATOM 2565 O O . ASN A 1 325 ? -62.357 -36.124 0.628 1.00 42.34 325 ASN A O 1
ATOM 2569 N N . VAL A 1 326 ? -60.804 -35.847 2.243 1.00 40.19 326 VAL A N 1
ATOM 2570 C CA . VAL A 1 326 ? -60.579 -37.255 2.622 1.00 40.19 326 VAL A CA 1
ATOM 2571 C C . VAL A 1 326 ? -59.946 -37.288 4.017 1.00 40.19 326 VAL A C 1
ATOM 2573 O O .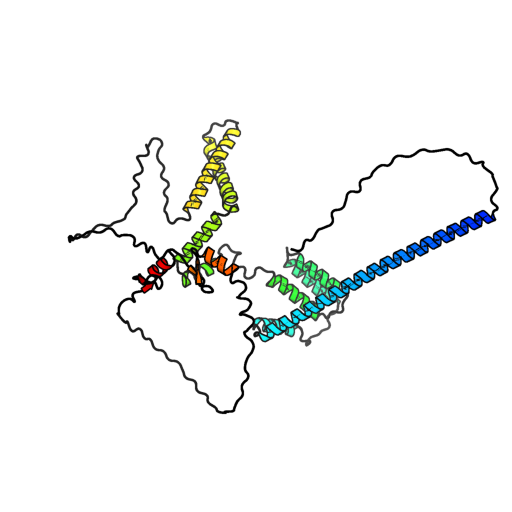 VAL A 1 326 ? -58.896 -36.697 4.258 1.00 40.19 326 VAL A O 1
ATOM 2576 N N . SER A 1 327 ? -60.620 -37.969 4.938 1.00 41.03 327 SER A N 1
ATOM 2577 C CA . SER A 1 327 ? -60.135 -38.340 6.266 1.00 41.03 327 SER A CA 1
ATOM 2578 C C . SER A 1 327 ? -59.127 -39.488 6.161 1.00 41.03 327 SER A C 1
ATOM 2580 O O . SER A 1 327 ? -59.454 -40.474 5.511 1.00 41.03 327 SER A O 1
ATOM 2582 N N . ASP A 1 328 ? -57.953 -39.384 6.794 1.00 33.59 328 ASP A N 1
ATOM 2583 C CA . ASP A 1 328 ? -57.472 -40.372 7.780 1.00 33.59 328 ASP A CA 1
ATOM 2584 C C . ASP A 1 328 ? -56.046 -40.085 8.298 1.00 33.59 328 ASP A C 1
ATOM 2586 O O . ASP A 1 328 ? -55.127 -39.785 7.539 1.00 33.59 328 ASP A O 1
ATOM 2590 N N . SER A 1 329 ? -55.875 -40.324 9.602 1.00 35.59 329 SER A N 1
ATOM 2591 C CA . SER A 1 329 ? -54.638 -40.686 10.326 1.00 35.59 329 SER A CA 1
ATOM 2592 C C . SER A 1 329 ? -53.472 -39.683 10.489 1.00 35.59 329 SER A C 1
ATOM 2594 O O . SER A 1 329 ? -52.667 -39.436 9.598 1.00 35.59 329 SER A O 1
ATOM 2596 N N . ASP A 1 330 ? -53.354 -39.184 11.725 1.00 35.44 330 ASP A N 1
ATOM 2597 C CA . ASP A 1 330 ? -52.166 -39.201 12.600 1.00 35.44 330 ASP A CA 1
ATOM 2598 C C . ASP A 1 330 ? -50.749 -39.284 11.986 1.00 35.44 330 ASP A C 1
ATOM 2600 O O . ASP A 1 330 ? -50.310 -40.345 11.547 1.00 35.44 330 ASP A O 1
ATOM 2604 N N . ALA A 1 331 ? -49.959 -38.210 12.146 1.00 32.12 331 ALA A N 1
ATOM 2605 C CA . ALA A 1 331 ? -48.725 -38.187 12.963 1.00 32.12 331 ALA A CA 1
ATOM 2606 C C . ALA A 1 331 ? -47.922 -36.880 12.744 1.00 32.12 331 ALA A C 1
ATOM 2608 O O . ALA A 1 331 ? -47.753 -36.438 11.606 1.00 32.12 331 ALA A O 1
ATOM 2609 N N . PRO A 1 332 ? -47.351 -36.263 13.797 1.00 36.47 332 PRO A N 1
ATOM 2610 C CA . PRO A 1 332 ? -46.479 -35.105 13.643 1.00 36.47 332 PRO A CA 1
ATOM 2611 C C . PRO A 1 332 ? -45.117 -35.531 13.083 1.00 36.47 332 PRO A C 1
ATOM 2613 O O . PRO A 1 332 ? -44.512 -36.496 13.559 1.00 36.47 332 PRO A O 1
ATOM 2616 N N . LEU A 1 333 ? -44.628 -34.777 12.093 1.00 32.19 333 LEU A N 1
ATOM 2617 C CA . LEU A 1 333 ? -43.278 -34.861 11.534 1.00 32.19 333 LEU A CA 1
ATOM 2618 C C . LEU A 1 333 ? -42.240 -34.777 12.659 1.00 32.19 333 LEU A C 1
ATOM 2620 O O . LEU A 1 333 ? -41.831 -33.699 13.089 1.00 32.19 333 LEU A O 1
ATOM 2624 N N . ARG A 1 334 ? -41.803 -35.945 13.132 1.00 36.03 334 ARG A N 1
ATOM 2625 C CA . ARG A 1 334 ? -40.579 -36.079 13.908 1.00 36.03 334 ARG A CA 1
ATOM 2626 C C . ARG A 1 334 ? -39.429 -35.687 12.996 1.00 36.03 334 ARG A C 1
ATOM 2628 O O . ARG A 1 334 ? -39.139 -36.361 12.010 1.00 36.03 334 ARG A O 1
ATOM 2635 N N . GLN A 1 335 ? -38.793 -34.587 13.364 1.00 41.59 335 GLN A N 1
ATOM 2636 C CA . GLN A 1 335 ? -37.409 -34.272 13.065 1.00 41.59 335 GLN A CA 1
ATOM 2637 C C . GLN A 1 335 ? -36.592 -35.567 13.221 1.00 41.59 335 GLN A C 1
ATOM 2639 O O . GLN A 1 335 ? -36.406 -36.072 14.327 1.00 41.59 335 GLN A O 1
ATOM 2644 N N . LEU A 1 336 ? -36.213 -36.179 12.097 1.00 40.44 336 LEU A N 1
ATOM 2645 C CA . LEU A 1 336 ? -35.312 -37.327 12.065 1.00 40.44 336 LEU A CA 1
ATOM 2646 C C . LEU A 1 336 ? -33.918 -36.800 12.400 1.00 40.44 336 LEU A C 1
ATOM 2648 O O . LEU A 1 336 ? -33.097 -36.549 11.521 1.00 40.44 336 LEU A O 1
ATOM 2652 N N . GLU A 1 337 ? -33.670 -36.584 13.688 1.00 39.78 337 GLU A N 1
ATOM 2653 C CA . GLU A 1 337 ? -32.320 -36.440 14.205 1.00 39.78 337 GLU A CA 1
ATOM 2654 C C . GLU A 1 337 ? -31.603 -37.778 13.982 1.00 39.78 337 GLU A C 1
ATOM 2656 O O . GLU A 1 337 ? -31.847 -38.766 14.678 1.00 39.78 337 GLU A O 1
ATOM 2661 N N . CYS A 1 338 ? -30.724 -37.836 12.979 1.00 43.06 338 CYS A N 1
ATOM 2662 C CA . CYS A 1 338 ? -29.729 -38.898 12.889 1.00 43.06 338 CYS A CA 1
ATOM 2663 C C . CYS A 1 338 ? -28.782 -38.746 14.089 1.00 43.06 338 CYS A C 1
ATOM 2665 O O . CYS A 1 338 ? -27.800 -38.006 14.030 1.00 43.06 338 CYS A O 1
ATOM 2667 N N . GLY A 1 339 ? -29.071 -39.440 15.193 1.00 49.19 339 GLY A N 1
ATOM 2668 C CA . GLY A 1 339 ? -28.241 -39.433 16.405 1.00 49.19 339 GLY A CA 1
ATOM 2669 C C . GLY A 1 339 ? -26.800 -39.924 16.192 1.00 49.19 339 GLY A C 1
ATOM 2670 O O . GLY A 1 339 ? -25.957 -39.726 17.063 1.00 49.19 339 GLY A O 1
ATOM 2671 N N . SER A 1 340 ? -26.507 -40.522 15.036 1.00 51.78 340 SER A N 1
ATOM 2672 C CA . SER A 1 340 ? -25.204 -41.075 14.650 1.00 51.78 340 SER A CA 1
ATOM 2673 C C . SER A 1 340 ? -24.364 -40.146 13.762 1.00 51.78 340 SER A C 1
ATOM 2675 O O . SER A 1 340 ? -23.178 -40.398 13.591 1.00 51.78 340 SER A O 1
ATOM 2677 N N . CYS A 1 341 ? -24.940 -39.070 13.215 1.00 50.00 341 CYS A N 1
ATOM 2678 C CA . CYS A 1 341 ? -24.289 -38.200 12.229 1.00 50.00 341 CYS A CA 1
ATOM 2679 C C . CYS A 1 341 ? -23.660 -36.937 12.854 1.00 50.00 341 CYS A C 1
ATOM 2681 O O . CYS A 1 341 ? -23.511 -35.926 12.178 1.00 50.00 341 CYS A O 1
ATOM 2683 N N . LYS A 1 342 ? -23.330 -36.937 14.154 1.00 54.59 342 LYS A N 1
ATOM 2684 C CA . LYS A 1 342 ? -22.789 -35.747 14.835 1.00 54.59 342 LYS A CA 1
ATOM 2685 C C . LYS A 1 342 ? -21.319 -35.507 14.475 1.00 54.59 342 LYS A C 1
ATOM 2687 O O . LYS A 1 342 ? -20.430 -35.823 15.258 1.00 54.59 342 LYS A O 1
ATOM 2692 N N . GLY A 1 343 ? -21.085 -34.929 13.298 1.00 60.88 343 GLY A N 1
ATOM 2693 C CA . GLY A 1 343 ? -19.970 -34.019 13.011 1.00 60.88 343 GLY A CA 1
ATOM 2694 C C . GLY A 1 343 ? -18.535 -34.545 13.128 1.00 60.88 343 GLY A C 1
ATOM 2695 O O . GLY A 1 343 ? -17.608 -33.753 12.965 1.00 60.88 343 GLY A O 1
ATOM 2696 N N . SER A 1 344 ? -18.306 -35.835 13.395 1.00 67.69 344 SER A N 1
ATOM 2697 C CA . SER A 1 344 ? -16.948 -36.361 13.513 1.00 67.69 344 SER A CA 1
ATOM 2698 C C . SER A 1 344 ? -16.321 -36.552 12.132 1.00 67.69 344 SER A C 1
ATOM 2700 O O . SER A 1 344 ? -16.742 -37.422 11.372 1.00 67.69 344 SER A O 1
ATOM 2702 N N . ARG A 1 345 ? -15.311 -35.748 11.802 1.00 80.81 345 ARG A N 1
ATOM 2703 C CA . ARG A 1 345 ? -14.545 -35.846 10.554 1.00 80.81 345 ARG A CA 1
ATOM 2704 C C . ARG A 1 345 ? -13.278 -36.659 10.785 1.00 80.81 345 ARG A C 1
ATOM 2706 O O . ARG A 1 345 ? -12.562 -36.414 11.752 1.00 80.81 345 ARG A O 1
ATOM 2713 N N . GLN A 1 346 ? -13.006 -37.614 9.906 1.00 89.06 346 GLN A N 1
ATOM 2714 C CA . GLN A 1 346 ? -11.836 -38.483 9.987 1.00 89.06 346 GLN A CA 1
ATOM 2715 C C . GLN A 1 346 ? -10.642 -37.856 9.251 1.00 89.06 346 GLN A C 1
ATOM 2717 O O . GLN A 1 346 ? -10.791 -37.342 8.142 1.00 89.06 346 GLN A O 1
ATOM 2722 N N . CYS A 1 347 ? -9.455 -37.885 9.856 1.00 91.88 347 CYS A N 1
ATOM 2723 C CA . CYS A 1 347 ? -8.213 -37.525 9.177 1.00 91.88 347 CYS A CA 1
ATOM 2724 C C . CYS A 1 347 ? -7.829 -38.628 8.188 1.00 91.88 347 CYS A C 1
ATOM 2726 O O . CYS A 1 347 ? -7.617 -39.766 8.598 1.00 91.88 347 CYS A O 1
ATOM 2728 N N . GLY A 1 348 ? -7.676 -38.281 6.907 1.00 86.31 348 GLY A N 1
ATOM 2729 C CA . GLY A 1 348 ? -7.324 -39.243 5.855 1.00 86.31 348 GLY A CA 1
ATOM 2730 C C . GLY A 1 348 ? -5.922 -39.853 5.972 1.00 86.31 348 GLY A C 1
ATOM 2731 O O . GLY A 1 348 ? -5.623 -40.798 5.254 1.00 86.31 348 GLY A O 1
ATOM 2732 N N . THR A 1 349 ? -5.067 -39.329 6.856 1.00 89.94 349 THR A N 1
ATOM 2733 C CA . THR A 1 349 ? -3.683 -39.801 7.027 1.00 89.94 349 THR A CA 1
ATOM 2734 C C . THR A 1 349 ? -3.515 -40.747 8.219 1.00 89.94 349 THR A C 1
ATOM 2736 O O . THR A 1 349 ? -2.604 -41.567 8.221 1.00 89.94 349 THR A O 1
ATOM 2739 N N . CYS A 1 350 ? -4.346 -40.632 9.262 1.00 93.00 350 CYS A N 1
ATOM 2740 C CA . CYS A 1 350 ? -4.176 -41.406 10.503 1.00 93.00 350 CYS A CA 1
ATOM 2741 C C . CYS A 1 350 ? -5.482 -41.927 11.125 1.00 93.00 350 CYS A C 1
ATOM 2743 O O . CYS A 1 350 ? -5.468 -42.385 12.268 1.00 93.00 350 CYS A O 1
ATOM 2745 N N . ASP A 1 351 ? -6.608 -41.811 10.417 1.00 89.19 351 ASP A N 1
ATOM 2746 C CA . ASP A 1 351 ? -7.934 -42.321 10.794 1.00 89.19 351 ASP A CA 1
ATOM 2747 C C . ASP A 1 351 ? -8.519 -41.806 12.129 1.00 89.19 351 ASP A C 1
ATOM 2749 O O . ASP A 1 351 ? -9.566 -42.261 12.601 1.00 89.19 351 ASP A O 1
ATOM 2753 N N . LYS A 1 352 ? -7.901 -40.787 12.738 1.00 90.56 352 LYS A N 1
ATOM 2754 C CA . LYS A 1 352 ? -8.431 -40.113 13.933 1.00 90.56 352 LYS A CA 1
ATOM 2755 C C . LYS A 1 352 ? -9.673 -39.286 13.595 1.00 90.56 352 LYS A C 1
ATOM 2757 O O . LYS A 1 352 ? -9.728 -38.648 12.547 1.00 90.56 352 LYS A O 1
ATOM 2762 N N . HIS A 1 353 ? -10.648 -39.271 14.501 1.00 90.31 353 HIS A N 1
ATOM 2763 C CA . HIS A 1 353 ? -11.925 -38.572 14.338 1.00 90.31 353 HIS A CA 1
ATOM 2764 C C . HIS A 1 353 ? -11.966 -37.269 15.146 1.00 90.31 353 HIS A C 1
ATOM 2766 O O . HIS A 1 353 ? -11.573 -37.242 16.312 1.00 90.31 353 HIS A O 1
ATOM 2772 N N . PHE A 1 354 ? -12.484 -36.201 14.539 1.00 89.56 354 PHE A N 1
ATOM 2773 C CA . PHE A 1 354 ? -12.471 -34.848 15.090 1.00 89.56 354 PHE A CA 1
ATOM 2774 C C . PHE A 1 354 ? -13.868 -34.230 15.079 1.00 89.56 354 PHE A C 1
ATOM 2776 O O . PHE A 1 354 ? -14.525 -34.265 14.042 1.00 89.56 354 PHE A O 1
ATOM 2783 N N . PRO A 1 355 ? -14.330 -33.631 16.188 1.00 80.19 355 PRO A N 1
ATOM 2784 C CA . PRO A 1 355 ? -15.702 -33.136 16.313 1.00 80.19 355 PRO A CA 1
ATOM 2785 C C . PRO A 1 355 ? -16.000 -31.891 15.461 1.00 80.19 355 PRO A C 1
ATOM 2787 O O . PRO A 1 355 ? -17.162 -31.529 15.307 1.00 80.19 355 PRO A O 1
ATOM 2790 N N . THR A 1 356 ? -14.978 -31.198 14.943 1.00 83.50 356 THR A N 1
ATOM 2791 C CA . THR A 1 356 ? -15.135 -29.982 14.127 1.00 83.50 356 THR A CA 1
ATOM 2792 C C . THR A 1 356 ? -14.070 -29.892 13.030 1.00 83.50 356 THR A C 1
ATOM 2794 O O . THR A 1 356 ? -12.982 -30.450 13.159 1.00 83.50 356 THR A O 1
ATOM 2797 N N . VAL A 1 357 ? -14.338 -29.120 11.968 1.00 81.12 357 VAL A N 1
ATOM 2798 C CA . VAL A 1 357 ? -13.355 -28.841 10.894 1.00 81.12 357 VAL A CA 1
ATOM 2799 C C . VAL A 1 357 ? -12.090 -28.179 11.450 1.00 81.12 357 VAL A C 1
ATOM 2801 O O . VAL A 1 357 ? -10.988 -28.523 11.043 1.00 81.12 357 VAL A O 1
ATOM 2804 N N . ILE A 1 358 ? -12.238 -27.287 12.433 1.00 83.31 358 ILE A N 1
ATOM 2805 C CA . ILE A 1 358 ? -11.118 -26.563 13.052 1.00 83.31 358 ILE A CA 1
ATOM 2806 C C . ILE A 1 358 ? -10.187 -27.525 13.804 1.00 83.31 358 ILE A C 1
ATOM 2808 O O . ILE A 1 358 ? -8.969 -27.410 13.712 1.00 83.31 358 ILE A O 1
ATOM 2812 N N . THR A 1 359 ? -10.741 -28.507 14.524 1.00 90.19 359 THR A N 1
ATOM 2813 C CA . THR A 1 359 ? -9.922 -29.497 15.247 1.00 90.19 359 THR A CA 1
ATOM 2814 C C . THR A 1 359 ? -9.224 -30.476 14.303 1.00 90.19 359 THR A C 1
ATOM 2816 O O . THR A 1 359 ? -8.079 -30.837 14.564 1.00 90.19 359 THR A O 1
ATOM 2819 N N . LEU A 1 360 ? -9.854 -30.828 13.176 1.00 92.12 360 LEU A N 1
ATOM 2820 C CA . LEU A 1 360 ? -9.206 -31.588 12.105 1.00 92.12 360 LEU A CA 1
ATOM 2821 C C . LEU A 1 360 ? -8.071 -30.789 11.444 1.00 92.12 360 LEU A C 1
ATOM 2823 O O . LEU A 1 360 ? -6.995 -31.334 11.221 1.00 92.12 360 LEU A O 1
ATOM 2827 N N . GLN A 1 361 ? -8.287 -29.505 11.153 1.00 89.25 361 GLN A N 1
ATOM 2828 C CA . GLN A 1 361 ? -7.282 -28.668 10.500 1.00 89.25 361 GLN A CA 1
ATOM 2829 C C . GLN A 1 361 ? -6.060 -28.429 11.395 1.00 89.25 361 GLN A C 1
ATOM 2831 O O . GLN A 1 361 ? -4.936 -28.641 10.949 1.00 89.25 361 GLN A O 1
ATOM 2836 N N . ASN A 1 362 ? -6.267 -28.120 12.678 1.00 90.56 362 ASN A N 1
ATOM 2837 C CA . ASN A 1 362 ? -5.170 -28.010 13.644 1.00 90.56 362 ASN A CA 1
ATOM 2838 C C . ASN A 1 362 ? -4.374 -29.320 13.760 1.00 90.56 362 ASN A C 1
ATOM 2840 O O . ASN A 1 362 ? -3.154 -29.293 13.878 1.00 90.56 362 ASN A O 1
ATOM 2844 N N . HIS A 1 363 ? -5.050 -30.471 13.703 1.00 95.44 363 HIS A N 1
ATOM 2845 C CA . HIS A 1 363 ? -4.380 -31.769 13.675 1.00 95.44 363 HIS A CA 1
ATOM 2846 C C . HIS A 1 363 ? -3.551 -31.965 12.396 1.00 95.44 363 HIS A C 1
ATOM 2848 O O . HIS A 1 363 ? -2.420 -32.434 12.480 1.00 95.44 363 HIS A O 1
ATOM 2854 N N . MET A 1 364 ? -4.068 -31.576 11.224 1.00 92.62 364 MET A N 1
ATOM 2855 C CA . MET A 1 364 ? -3.306 -31.634 9.970 1.00 92.62 364 MET A CA 1
ATOM 2856 C C . MET A 1 364 ? -2.046 -30.766 10.020 1.00 92.62 364 MET A C 1
ATOM 2858 O O . MET A 1 364 ? -0.982 -31.209 9.595 1.00 92.62 364 MET A O 1
ATOM 2862 N N . GLU A 1 365 ? -2.150 -29.576 10.606 1.00 90.00 365 GLU A N 1
ATOM 2863 C CA . GLU A 1 365 ? -1.041 -28.630 10.736 1.00 90.00 365 GLU A CA 1
ATOM 2864 C C . GLU A 1 365 ? -0.018 -29.021 11.821 1.00 90.00 365 GLU A C 1
ATOM 2866 O O . GLU A 1 365 ? 1.142 -28.615 11.750 1.00 90.00 365 GLU A O 1
ATOM 2871 N N . GLN A 1 366 ? -0.399 -29.813 12.823 1.00 92.38 366 GLN A N 1
ATOM 2872 C CA . GLN A 1 366 ? 0.515 -30.227 13.896 1.00 92.38 366 GLN A CA 1
ATOM 2873 C C . GLN A 1 366 ? 1.152 -31.592 13.637 1.00 92.38 366 GLN A C 1
ATOM 2875 O O . GLN A 1 366 ? 2.360 -31.744 13.808 1.00 92.38 366 GLN A O 1
ATOM 2880 N N . ASP A 1 367 ? 0.359 -32.570 13.198 1.00 92.00 367 ASP A N 1
ATOM 2881 C CA . ASP A 1 367 ? 0.790 -33.968 13.142 1.00 92.00 367 ASP A CA 1
ATOM 2882 C C . ASP A 1 367 ? 1.252 -34.398 11.738 1.00 92.00 367 ASP A C 1
ATOM 2884 O O . ASP A 1 367 ? 1.961 -35.397 11.620 1.00 92.00 367 ASP A O 1
ATOM 2888 N N . HIS A 1 368 ? 0.898 -33.654 10.675 1.00 87.00 368 HIS A N 1
ATOM 2889 C CA . HIS A 1 368 ? 1.197 -34.038 9.280 1.00 87.00 368 HIS A CA 1
ATOM 2890 C C . HIS A 1 368 ? 2.030 -33.022 8.488 1.00 87.00 368 HIS A C 1
ATOM 2892 O O . HIS A 1 368 ? 2.460 -33.324 7.374 1.00 87.00 368 HIS A O 1
ATOM 2898 N N . THR A 1 369 ? 2.346 -31.857 9.060 1.00 78.12 369 THR A N 1
ATOM 2899 C CA . THR A 1 369 ? 3.160 -30.813 8.401 1.00 78.12 369 THR A CA 1
ATOM 2900 C C . THR A 1 369 ? 4.574 -31.284 8.047 1.00 78.12 369 THR A C 1
ATOM 2902 O O . THR A 1 369 ? 5.158 -30.793 7.088 1.00 78.12 369 THR A O 1
ATOM 2905 N N . GLY A 1 370 ? 5.102 -32.300 8.740 1.00 63.94 370 GLY A N 1
ATOM 2906 C CA . GLY A 1 370 ? 6.411 -32.893 8.438 1.00 63.94 370 GLY A CA 1
ATOM 2907 C C . GLY A 1 370 ? 6.424 -33.951 7.323 1.00 63.94 370 GLY A C 1
ATOM 2908 O O . GLY A 1 370 ? 7.499 -34.340 6.880 1.00 63.94 370 GLY A O 1
ATOM 2909 N N . MET A 1 371 ? 5.266 -34.433 6.856 1.00 54.97 371 MET A N 1
ATOM 2910 C CA . MET A 1 371 ? 5.191 -35.494 5.831 1.00 54.97 371 MET A CA 1
ATOM 2911 C C . MET A 1 371 ? 5.131 -34.952 4.396 1.00 54.97 371 MET A C 1
ATOM 2913 O O . MET A 1 371 ? 5.497 -35.655 3.455 1.00 54.97 371 MET A O 1
ATOM 2917 N N . VAL A 1 372 ? 4.734 -33.690 4.208 1.00 48.03 372 VAL A N 1
ATOM 2918 C CA . VAL A 1 372 ? 4.657 -33.068 2.872 1.00 48.03 372 VAL A CA 1
ATOM 2919 C C . VAL A 1 372 ? 6.052 -32.756 2.303 1.00 48.03 372 VAL A C 1
ATOM 2921 O O . VAL A 1 372 ? 6.225 -32.722 1.089 1.00 48.03 372 VAL A O 1
ATOM 2924 N N . GLU A 1 373 ? 7.075 -32.624 3.152 1.00 43.44 373 GLU A N 1
ATOM 2925 C CA . GLU A 1 373 ? 8.448 -32.309 2.724 1.00 43.44 373 GLU A CA 1
ATOM 2926 C C . GLU A 1 373 ? 9.277 -33.557 2.337 1.00 43.44 373 GLU A C 1
ATOM 2928 O O . GLU A 1 373 ? 10.268 -33.453 1.613 1.00 43.44 373 GLU A O 1
ATOM 2933 N N . LEU A 1 374 ? 8.836 -34.760 2.728 1.00 44.84 374 LEU A N 1
ATOM 2934 C CA . LEU A 1 374 ? 9.499 -36.030 2.384 1.00 44.84 374 LEU A CA 1
ATOM 2935 C C . LEU A 1 374 ? 8.947 -36.683 1.107 1.00 44.84 374 LEU A C 1
ATOM 2937 O O . LEU A 1 374 ? 9.687 -37.357 0.400 1.00 44.84 374 LEU A O 1
ATOM 2941 N N . LEU A 1 375 ? 7.695 -36.411 0.725 1.00 43.97 375 LEU A N 1
ATOM 2942 C CA . LEU A 1 375 ? 7.132 -36.921 -0.538 1.00 43.97 375 LEU A CA 1
ATOM 2943 C C . LEU A 1 375 ? 7.549 -36.104 -1.775 1.00 43.97 375 LEU A C 1
ATOM 2945 O O . LEU A 1 375 ? 7.331 -36.542 -2.903 1.00 43.97 375 LEU A O 1
ATOM 2949 N N . ALA A 1 376 ? 8.190 -34.946 -1.586 1.00 42.19 376 ALA A N 1
ATOM 2950 C CA . ALA A 1 376 ? 8.767 -34.151 -2.673 1.00 42.19 376 ALA A CA 1
ATOM 2951 C C . ALA A 1 376 ? 10.220 -34.546 -3.023 1.00 42.19 376 ALA A C 1
ATOM 2953 O O . ALA A 1 376 ? 10.756 -34.047 -4.014 1.00 42.19 376 ALA A O 1
ATOM 2954 N N . SER A 1 377 ? 10.864 -35.430 -2.246 1.00 43.03 377 SER A N 1
ATOM 2955 C CA . SER A 1 377 ? 12.289 -35.776 -2.400 1.00 43.03 377 SER A CA 1
ATOM 2956 C C . SER A 1 377 ? 12.584 -37.204 -2.895 1.00 43.03 377 SER A C 1
ATOM 2958 O O . SER A 1 377 ? 13.732 -37.483 -3.232 1.00 43.03 377 SER A O 1
ATOM 2960 N N . GLU A 1 378 ? 11.581 -38.073 -3.077 1.00 37.75 378 GLU A N 1
ATOM 2961 C CA . GLU A 1 378 ? 11.767 -39.460 -3.569 1.00 37.75 378 GLU A CA 1
ATOM 2962 C C . GLU A 1 378 ? 11.256 -39.711 -5.007 1.00 37.75 378 GLU A C 1
ATOM 2964 O O . GLU A 1 378 ? 10.966 -40.836 -5.404 1.00 37.75 378 GLU A O 1
ATOM 2969 N N . GLY A 1 379 ? 11.172 -38.668 -5.838 1.00 35.84 379 GLY A N 1
ATOM 2970 C CA . GLY A 1 379 ? 10.696 -38.763 -7.227 1.00 35.84 379 GLY A CA 1
ATOM 2971 C C . GLY A 1 379 ? 11.769 -38.928 -8.312 1.00 35.84 379 GLY A C 1
ATOM 2972 O O . GLY A 1 379 ? 11.470 -38.663 -9.476 1.00 35.84 379 GLY A O 1
ATOM 2973 N N . ALA A 1 380 ? 13.019 -39.283 -7.986 1.00 37.84 380 ALA A N 1
ATOM 2974 C CA . ALA A 1 380 ? 14.101 -39.267 -8.978 1.00 37.84 380 ALA A CA 1
ATOM 2975 C C . ALA A 1 380 ? 15.168 -40.358 -8.801 1.00 37.84 380 ALA A C 1
ATOM 2977 O O . ALA A 1 380 ? 16.344 -40.041 -8.663 1.00 37.84 380 ALA A O 1
ATOM 2978 N N . SER A 1 381 ? 14.782 -41.634 -8.889 1.00 40.00 381 SER A N 1
ATOM 2979 C CA . SER A 1 381 ? 15.685 -42.707 -9.346 1.00 40.00 381 SER A CA 1
ATOM 2980 C C . SER A 1 381 ? 14.977 -44.062 -9.384 1.00 40.00 381 SER A C 1
ATOM 2982 O O . SER A 1 381 ? 14.805 -44.656 -8.331 1.00 40.00 381 SER A O 1
ATOM 2984 N N . GLU A 1 382 ? 14.630 -44.580 -10.571 1.00 31.02 382 GLU A N 1
ATOM 2985 C CA . GLU A 1 382 ? 15.188 -45.863 -11.036 1.00 31.02 382 GLU A CA 1
ATOM 2986 C C . GLU A 1 382 ? 14.776 -46.285 -12.457 1.00 31.02 382 GLU A C 1
ATOM 2988 O O . GLU A 1 382 ? 13.634 -46.161 -12.891 1.00 31.02 382 GLU A O 1
ATOM 2993 N N . SER A 1 383 ? 15.755 -46.938 -13.092 1.00 33.81 383 SER A N 1
ATOM 2994 C CA . SER A 1 383 ? 15.675 -47.938 -14.163 1.00 33.81 383 SER A CA 1
ATOM 2995 C C . SER A 1 383 ? 15.625 -47.482 -15.629 1.00 33.81 383 SER A C 1
ATOM 2997 O O . SER A 1 383 ? 14.628 -47.515 -16.343 1.00 33.81 383 SER A O 1
ATOM 2999 N N . THR A 1 384 ? 16.834 -47.230 -16.125 1.00 34.78 384 THR A N 1
ATOM 3000 C CA . THR A 1 384 ? 17.276 -47.584 -17.475 1.00 34.78 384 THR A CA 1
ATOM 3001 C C . THR A 1 384 ? 17.054 -49.080 -17.744 1.00 34.78 384 THR A C 1
ATOM 3003 O O . THR A 1 384 ? 17.622 -49.922 -17.049 1.00 34.78 384 THR A O 1
ATOM 3006 N N . SER A 1 385 ? 16.337 -49.427 -18.816 1.00 34.62 385 SER A N 1
ATOM 3007 C CA . SER A 1 385 ? 16.462 -50.733 -19.475 1.00 34.62 385 SER A CA 1
ATOM 3008 C C . SER A 1 385 ? 16.352 -50.591 -20.994 1.00 34.62 385 SER A C 1
ATOM 3010 O O . SER A 1 385 ? 15.464 -49.933 -21.530 1.00 34.62 385 SER A O 1
ATOM 3012 N N . LYS A 1 386 ? 17.326 -51.200 -21.670 1.00 39.28 386 LYS A N 1
ATOM 3013 C CA . LYS A 1 386 ? 17.522 -51.299 -23.119 1.00 39.28 386 LYS A CA 1
ATOM 3014 C C . LYS A 1 386 ? 16.412 -52.122 -23.792 1.00 39.28 386 LYS A C 1
ATOM 3016 O O . LYS A 1 386 ? 16.152 -53.232 -23.340 1.00 39.28 386 LYS A O 1
ATOM 3021 N N . ASN A 1 387 ? 15.951 -51.708 -24.979 1.00 31.28 387 ASN A N 1
ATOM 3022 C CA . ASN A 1 387 ? 16.300 -52.353 -26.263 1.00 31.28 387 ASN A CA 1
ATOM 3023 C C . ASN A 1 387 ? 15.411 -51.923 -27.454 1.00 31.28 387 ASN A C 1
ATOM 3025 O O . ASN A 1 387 ? 14.195 -51.877 -27.347 1.00 31.28 387 ASN A O 1
ATOM 3029 N N . ARG A 1 388 ? 16.091 -51.819 -28.610 1.00 30.83 388 ARG A N 1
ATOM 3030 C CA . ARG A 1 388 ? 15.693 -52.223 -29.979 1.00 30.83 388 ARG A CA 1
ATOM 3031 C C . ARG A 1 388 ? 14.643 -51.434 -30.784 1.00 30.83 388 ARG A C 1
ATOM 3033 O O . ARG A 1 388 ? 13.448 -51.569 -30.597 1.00 30.83 388 ARG A O 1
ATOM 3040 N N . SER A 1 389 ? 15.188 -50.756 -31.802 1.00 34.50 389 SER A N 1
ATOM 3041 C CA . SER A 1 389 ? 14.932 -50.924 -33.250 1.00 34.50 389 SER A CA 1
ATOM 3042 C C . SER A 1 389 ? 13.496 -51.106 -33.749 1.00 34.50 389 SER A C 1
ATOM 3044 O O . SER A 1 389 ? 12.877 -52.135 -33.493 1.00 34.50 389 SER A O 1
ATOM 3046 N N . GLY A 1 390 ? 13.090 -50.221 -34.657 1.00 30.62 390 GLY A N 1
ATOM 3047 C CA . GLY A 1 390 ? 12.006 -50.470 -35.603 1.00 30.62 390 GLY A CA 1
ATOM 3048 C C . GLY A 1 390 ? 11.620 -49.194 -36.334 1.00 30.62 390 GLY A C 1
ATOM 3049 O O . GLY A 1 390 ? 11.060 -48.290 -35.728 1.00 30.62 390 GLY A O 1
ATOM 3050 N N . SER A 1 391 ? 11.988 -49.120 -37.608 1.00 36.19 391 SER A N 1
ATOM 3051 C CA . SER A 1 391 ? 11.456 -48.186 -38.592 1.00 36.19 391 SER A CA 1
ATOM 3052 C C . SER A 1 391 ? 9.954 -48.410 -38.791 1.00 36.19 391 SER A C 1
ATOM 3054 O O . SER A 1 391 ? 9.491 -49.541 -38.666 1.00 36.19 391 SER A O 1
ATOM 3056 N N . ASP A 1 392 ? 9.203 -47.350 -39.083 1.00 32.59 392 ASP A N 1
ATOM 3057 C CA . ASP A 1 392 ? 8.458 -47.212 -40.343 1.00 32.59 392 ASP A CA 1
ATOM 3058 C C . ASP A 1 392 ? 7.463 -46.048 -40.291 1.00 32.59 392 ASP A C 1
ATOM 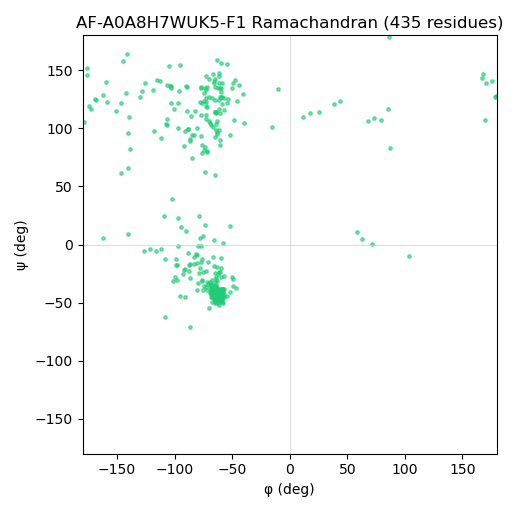3060 O O . ASP A 1 392 ? 6.886 -45.698 -39.260 1.00 32.59 392 ASP A O 1
ATOM 3064 N N . ASP A 1 393 ? 7.318 -45.453 -41.468 1.00 37.47 393 ASP A N 1
ATOM 3065 C CA . ASP A 1 393 ? 6.343 -44.458 -41.875 1.00 37.47 393 ASP A CA 1
ATOM 3066 C C . ASP A 1 393 ? 4.903 -44.821 -41.480 1.00 37.47 393 ASP A C 1
ATOM 3068 O O . ASP A 1 393 ? 4.466 -45.952 -41.677 1.00 37.47 393 ASP A O 1
ATOM 3072 N N . GLN A 1 394 ? 4.111 -43.825 -41.071 1.00 33.12 394 GLN A N 1
ATOM 3073 C CA . GLN A 1 394 ? 2.980 -43.361 -41.887 1.00 33.12 394 GLN A CA 1
ATOM 3074 C C . GLN A 1 394 ? 2.193 -42.226 -41.220 1.00 33.12 394 GLN A C 1
ATOM 3076 O O . GLN A 1 394 ? 1.721 -42.296 -40.088 1.00 33.12 394 GLN A O 1
ATOM 3081 N N . VAL A 1 395 ? 2.039 -41.178 -42.023 1.00 42.06 395 VAL A N 1
ATOM 3082 C CA . VAL A 1 395 ? 0.956 -40.194 -42.039 1.00 42.06 395 VAL A CA 1
ATOM 3083 C C . VAL A 1 395 ? -0.399 -40.905 -42.037 1.00 42.06 395 VAL A C 1
ATOM 3085 O O . VAL A 1 395 ? -0.540 -41.850 -42.798 1.00 42.06 395 VAL A O 1
ATOM 3088 N N . ILE A 1 396 ? -1.382 -40.412 -41.269 1.00 33.03 396 ILE A N 1
ATOM 3089 C CA . ILE A 1 396 ? -2.823 -40.351 -41.608 1.00 33.03 396 ILE A CA 1
ATOM 3090 C C . ILE A 1 396 ? -3.544 -39.537 -40.509 1.00 33.03 396 ILE A C 1
ATOM 3092 O O . ILE A 1 396 ? -3.564 -39.903 -39.336 1.00 33.03 396 ILE A O 1
ATOM 3096 N N . LEU A 1 397 ? -4.112 -38.397 -40.918 1.00 41.06 397 LEU A N 1
ATOM 3097 C CA . LEU A 1 397 ? -5.215 -37.698 -40.242 1.00 41.06 397 LEU A CA 1
ATOM 3098 C C . LEU A 1 397 ? -6.462 -38.594 -40.255 1.00 41.06 397 LEU A C 1
ATOM 3100 O O . LEU A 1 397 ? -6.624 -39.382 -41.185 1.00 41.06 397 LEU A O 1
ATOM 3104 N N . PRO A 1 398 ? -7.430 -38.371 -39.356 1.00 47.84 398 PRO A N 1
ATOM 3105 C CA . PRO A 1 398 ? -8.683 -37.928 -39.954 1.00 47.84 398 PRO A CA 1
ATOM 3106 C C . PRO A 1 398 ? -9.452 -36.863 -39.176 1.00 47.84 398 PRO A C 1
ATOM 3108 O O . PRO A 1 398 ? -9.228 -36.566 -38.003 1.00 47.84 398 PRO A O 1
ATOM 3111 N N . ASP A 1 399 ? -10.360 -36.315 -39.968 1.00 28.19 399 ASP A N 1
ATOM 3112 C CA . ASP A 1 399 ? -11.355 -35.292 -39.752 1.00 28.19 399 ASP A CA 1
ATOM 3113 C C . ASP A 1 399 ? -12.330 -35.496 -38.586 1.00 28.19 399 ASP A C 1
ATOM 3115 O O . ASP A 1 399 ? -12.679 -36.597 -38.162 1.00 28.19 399 ASP A O 1
ATOM 3119 N N . ARG A 1 400 ? -12.812 -34.324 -38.163 1.00 36.88 400 ARG A N 1
ATOM 3120 C CA . ARG A 1 400 ? -14.206 -33.970 -37.859 1.00 36.88 400 ARG A CA 1
ATOM 3121 C C . ARG A 1 400 ? -15.278 -34.989 -38.279 1.00 36.88 400 ARG A C 1
ATOM 3123 O O . ARG A 1 400 ? -15.350 -35.364 -39.437 1.00 36.88 400 ARG A O 1
ATOM 3130 N N . ASP A 1 401 ? -16.203 -35.255 -37.356 1.00 28.55 401 ASP A N 1
ATOM 3131 C CA . ASP A 1 401 ? -17.629 -34.885 -37.458 1.00 28.55 401 ASP A CA 1
ATOM 3132 C C . ASP A 1 401 ? -18.303 -35.099 -36.084 1.00 28.55 401 ASP A C 1
ATOM 3134 O O . ASP A 1 401 ? -18.044 -36.076 -35.388 1.00 28.55 401 ASP A O 1
ATOM 3138 N N . ASN A 1 402 ? -18.939 -34.068 -35.512 1.00 32.19 402 ASN A N 1
ATOM 3139 C CA . ASN A 1 402 ? -20.399 -33.915 -35.418 1.00 32.19 402 ASN A CA 1
ATOM 3140 C C . ASN A 1 402 ? -21.157 -35.225 -35.139 1.00 32.19 402 ASN A C 1
ATOM 3142 O O . ASN A 1 402 ? -21.145 -36.116 -35.977 1.00 32.19 402 ASN A O 1
ATOM 3146 N N . THR A 1 403 ? -21.910 -35.299 -34.032 1.00 30.19 403 THR A N 1
ATOM 3147 C CA . THR A 1 403 ? -23.371 -35.550 -34.036 1.00 30.19 403 THR A CA 1
ATOM 3148 C C . THR A 1 403 ? -23.926 -35.617 -32.607 1.00 30.19 403 THR A C 1
ATOM 3150 O O . THR A 1 403 ? -23.476 -36.360 -31.740 1.00 30.19 403 THR A O 1
ATOM 3153 N N . THR A 1 404 ? -24.948 -34.795 -32.414 1.00 32.81 404 THR A N 1
ATOM 3154 C CA . THR A 1 404 ? -25.967 -34.725 -31.370 1.00 32.81 404 THR A CA 1
ATOM 3155 C C . THR A 1 404 ? -26.503 -36.093 -30.923 1.00 32.81 404 THR A C 1
ATOM 3157 O O . THR A 1 404 ? -26.994 -36.857 -31.746 1.00 32.81 404 THR A O 1
ATOM 3160 N N . LEU A 1 405 ? -26.533 -36.360 -29.613 1.00 28.47 405 LEU A N 1
ATOM 3161 C CA . LEU A 1 405 ? -27.342 -37.432 -29.015 1.00 28.47 405 LEU A CA 1
ATOM 3162 C C . LEU A 1 405 ? -27.988 -36.933 -27.715 1.00 28.47 405 LEU A C 1
ATOM 3164 O O . LEU A 1 405 ? -27.507 -37.151 -26.607 1.00 28.47 405 LEU A O 1
ATOM 3168 N N . THR A 1 406 ? -29.110 -36.232 -27.870 1.00 32.66 406 THR A N 1
ATOM 3169 C CA . THR A 1 406 ? -30.145 -36.076 -26.846 1.00 32.66 406 THR A CA 1
ATOM 3170 C C . THR A 1 406 ? -31.111 -37.251 -26.964 1.00 32.66 406 THR A C 1
ATOM 3172 O O . THR A 1 406 ? -32.103 -37.198 -27.686 1.00 32.66 406 THR A O 1
ATOM 3175 N N . THR A 1 407 ? -30.835 -38.327 -26.233 1.00 33.09 407 THR A N 1
ATOM 3176 C CA . THR A 1 407 ? -31.817 -39.385 -25.959 1.00 33.09 407 THR A CA 1
ATOM 3177 C C . THR A 1 407 ? -32.264 -39.277 -24.511 1.00 33.09 407 THR A C 1
ATOM 3179 O O . THR A 1 407 ? -31.515 -39.566 -23.581 1.00 33.09 407 THR A O 1
ATOM 3182 N N . ALA A 1 408 ? -33.503 -38.819 -24.343 1.00 39.09 408 ALA A N 1
ATOM 3183 C CA . ALA A 1 408 ? -34.222 -38.781 -23.084 1.00 39.09 408 ALA A CA 1
ATOM 3184 C C . ALA A 1 408 ? -34.431 -40.209 -22.557 1.00 39.09 408 ALA A C 1
ATOM 3186 O O . ALA A 1 408 ? -35.279 -40.950 -23.054 1.00 39.09 408 ALA A O 1
ATOM 3187 N N . VAL A 1 409 ? -33.678 -40.578 -21.522 1.00 33.50 409 VAL A N 1
ATOM 3188 C CA . VAL A 1 409 ? -34.003 -41.722 -20.668 1.00 33.50 409 VAL A CA 1
ATOM 3189 C C . VAL A 1 409 ? -34.914 -41.205 -19.563 1.00 33.50 409 VAL A C 1
ATOM 3191 O O . VAL A 1 409 ? -34.483 -40.596 -18.589 1.00 33.50 409 VAL A O 1
ATOM 3194 N N . LYS A 1 410 ? -36.213 -41.425 -19.750 1.00 45.97 410 LYS A N 1
ATOM 3195 C CA . LYS A 1 410 ? -37.236 -41.282 -18.717 1.00 45.97 410 LYS A CA 1
ATOM 3196 C C . LYS A 1 410 ? -37.115 -42.516 -17.815 1.00 45.97 410 LYS A C 1
ATOM 3198 O O . LYS A 1 410 ? -37.743 -43.536 -18.073 1.00 45.97 410 LYS A O 1
ATOM 3203 N N . GLY A 1 411 ? -36.232 -42.463 -16.825 1.00 41.47 411 GLY A N 1
ATOM 3204 C CA . GLY A 1 411 ? -35.962 -43.588 -15.934 1.00 41.47 411 GLY A CA 1
ATOM 3205 C C . GLY A 1 411 ? -35.512 -43.087 -14.573 1.00 41.47 411 GLY A C 1
ATOM 3206 O O . GLY A 1 411 ? -34.479 -42.441 -14.502 1.00 41.47 411 GLY A O 1
ATOM 3207 N N . ALA A 1 412 ? -36.346 -43.356 -13.563 1.00 48.28 412 ALA A N 1
ATOM 3208 C CA . ALA A 1 412 ? -36.138 -43.244 -12.116 1.00 48.28 412 ALA A CA 1
ATOM 3209 C C . ALA A 1 412 ? -34.959 -42.368 -11.648 1.00 48.28 412 ALA A C 1
ATOM 3211 O O . ALA A 1 412 ? -33.801 -42.750 -11.807 1.00 48.28 412 ALA A O 1
ATOM 3212 N N . ASP A 1 413 ? -35.273 -41.246 -10.986 1.00 57.03 413 ASP A N 1
ATOM 3213 C CA . ASP A 1 413 ? -34.278 -40.430 -10.284 1.00 57.03 413 ASP A CA 1
ATOM 3214 C C . ASP A 1 413 ? -33.347 -41.328 -9.449 1.00 57.03 413 ASP A C 1
ATOM 3216 O O . ASP A 1 413 ? -33.838 -42.107 -8.620 1.00 57.03 413 ASP A O 1
ATOM 3220 N N . PRO A 1 414 ? -32.018 -41.263 -9.658 1.00 68.81 414 PRO A N 1
ATOM 3221 C CA . PRO A 1 414 ? -31.081 -42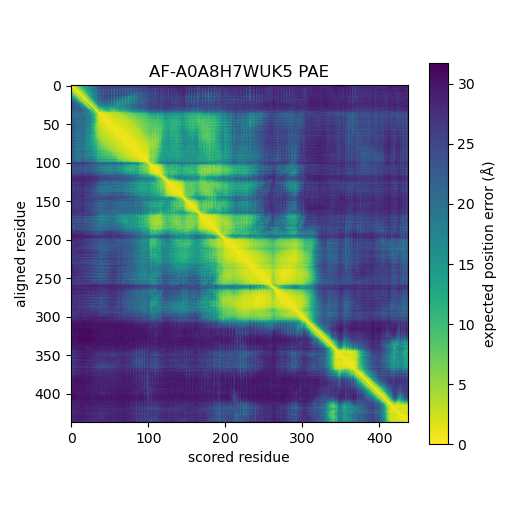.062 -8.893 1.00 68.81 414 PRO A CA 1
ATOM 3222 C C . PRO A 1 414 ? -31.208 -41.670 -7.425 1.00 68.81 414 PRO A C 1
ATOM 3224 O O . PRO A 1 414 ? -30.971 -40.529 -7.032 1.00 68.81 414 PRO A O 1
ATOM 3227 N N . GLU A 1 415 ? -31.631 -42.634 -6.617 1.00 77.31 415 GLU A N 1
ATOM 3228 C CA . GLU A 1 415 ? -31.846 -42.471 -5.189 1.00 77.31 415 GLU A CA 1
ATOM 3229 C C . GLU A 1 415 ? -30.493 -42.167 -4.518 1.00 77.31 415 GLU A C 1
ATOM 3231 O O . GLU A 1 415 ? -29.674 -43.060 -4.291 1.00 77.31 415 GLU A O 1
ATOM 3236 N N . LEU A 1 416 ? -30.222 -40.885 -4.255 1.00 86.81 416 LEU A N 1
ATOM 3237 C CA . LEU A 1 416 ? -28.950 -40.423 -3.706 1.00 86.81 416 LEU A CA 1
ATOM 3238 C C . LEU A 1 416 ? -28.846 -40.848 -2.243 1.00 86.81 416 LEU A C 1
ATOM 3240 O O . LEU A 1 416 ? -29.659 -40.431 -1.421 1.00 86.81 416 LEU A O 1
ATOM 3244 N N . LYS A 1 417 ? -27.845 -41.664 -1.905 1.00 90.75 417 LYS A N 1
ATOM 3245 C CA . LYS A 1 417 ? -27.606 -42.117 -0.529 1.00 90.75 417 LYS A CA 1
ATOM 3246 C C . LYS A 1 417 ? -26.385 -41.423 0.061 1.00 90.75 417 LYS A C 1
ATOM 3248 O O . LYS A 1 417 ? -25.361 -41.299 -0.608 1.00 90.75 417 LYS A O 1
ATOM 3253 N N . CYS A 1 418 ? -26.479 -40.989 1.312 1.00 84.19 418 CYS A N 1
ATOM 3254 C CA . CYS A 1 418 ? -25.302 -40.599 2.078 1.00 84.19 418 CYS A CA 1
ATOM 3255 C C . CYS A 1 418 ? -24.455 -41.845 2.342 1.00 84.19 418 CYS A C 1
ATOM 3257 O O . CYS A 1 418 ? -24.968 -42.838 2.854 1.00 84.19 418 CYS A O 1
ATOM 3259 N N . HIS A 1 419 ? -23.176 -41.797 1.973 1.00 76.00 419 HIS A N 1
ATOM 3260 C CA . HIS A 1 419 ? -22.260 -42.924 2.152 1.00 76.00 419 HIS A CA 1
ATOM 3261 C C . HIS A 1 419 ? -22.068 -43.276 3.636 1.00 76.00 419 HIS A C 1
ATOM 3263 O O . HIS A 1 419 ? -21.921 -44.443 3.978 1.00 76.00 419 HIS A O 1
ATOM 3269 N N . ASP A 1 420 ? -22.147 -42.273 4.512 1.00 69.62 420 ASP A N 1
ATOM 3270 C CA . ASP A 1 420 ? -21.764 -42.411 5.919 1.00 69.62 420 ASP A CA 1
ATOM 3271 C C . ASP A 1 420 ? -22.914 -42.930 6.798 1.00 69.62 420 ASP A C 1
ATOM 3273 O O . ASP A 1 420 ? -22.681 -43.628 7.781 1.00 69.62 420 ASP A O 1
ATOM 3277 N N . CYS A 1 421 ? -24.170 -42.646 6.435 1.00 83.25 421 CYS A N 1
ATOM 3278 C CA . CYS A 1 421 ? -25.342 -43.052 7.225 1.00 83.25 421 CYS A CA 1
ATOM 3279 C C . CYS A 1 421 ? -26.408 -43.833 6.437 1.00 83.25 421 CYS A C 1
ATOM 3281 O O . CYS A 1 421 ? -27.402 -44.274 7.010 1.00 83.25 421 CYS A O 1
ATOM 3283 N N . GLY A 1 422 ? -26.251 -43.983 5.118 1.00 84.56 422 GLY A N 1
ATOM 3284 C CA . GLY A 1 422 ? -27.204 -44.677 4.247 1.00 84.56 422 GLY A CA 1
ATOM 3285 C C . GLY A 1 422 ? -28.526 -43.936 4.000 1.00 84.56 422 GLY A C 1
ATOM 3286 O O . GLY A 1 422 ? -29.381 -44.459 3.279 1.00 84.56 422 GLY A O 1
ATOM 3287 N N . ALA A 1 423 ? -28.711 -42.735 4.563 1.00 83.75 423 ALA A N 1
ATOM 3288 C CA . ALA A 1 423 ? -29.925 -41.941 4.383 1.00 83.75 423 ALA A CA 1
ATOM 3289 C C . ALA A 1 423 ? -30.127 -41.573 2.909 1.00 83.75 423 ALA A C 1
ATOM 3291 O O . ALA A 1 423 ? -29.173 -41.239 2.204 1.00 83.75 423 ALA A O 1
ATOM 3292 N N . LYS A 1 424 ? -31.375 -41.651 2.444 1.00 91.50 424 LYS A N 1
ATOM 3293 C CA . LYS A 1 424 ? -31.740 -41.465 1.040 1.00 91.50 424 LYS A CA 1
ATOM 3294 C C . LYS A 1 424 ? -32.356 -40.086 0.820 1.00 91.50 424 LYS A C 1
ATOM 3296 O O . LYS A 1 424 ? -33.237 -39.678 1.571 1.00 91.50 424 LYS A O 1
ATOM 3301 N N . PHE A 1 425 ? -31.931 -39.391 -0.227 1.00 87.00 425 PHE A N 1
ATOM 3302 C CA . PHE A 1 425 ? -32.310 -38.013 -0.514 1.00 87.00 425 PHE A CA 1
ATOM 3303 C C . PHE A 1 425 ? -32.879 -37.890 -1.924 1.00 87.00 425 PHE A C 1
ATOM 3305 O O . PHE A 1 425 ? -32.346 -38.446 -2.880 1.00 87.00 425 PHE A O 1
ATOM 3312 N N . LYS A 1 426 ? -33.947 -37.098 -2.056 1.00 86.88 426 LYS A N 1
ATOM 3313 C CA . LYS A 1 426 ? -34.613 -36.815 -3.339 1.00 86.88 426 LYS A CA 1
ATOM 3314 C C . LYS A 1 426 ? -33.875 -35.781 -4.208 1.00 86.88 426 LYS A C 1
ATOM 3316 O O . LYS A 1 426 ? -34.399 -35.364 -5.230 1.00 86.88 426 LYS A O 1
ATOM 3321 N N . GLY A 1 427 ? -32.689 -35.325 -3.801 1.00 83.38 427 GLY A N 1
ATOM 3322 C CA . GLY A 1 427 ? -31.923 -34.337 -4.560 1.00 83.38 427 GLY A CA 1
ATOM 3323 C C . GLY A 1 427 ? -30.558 -34.022 -3.959 1.00 83.38 427 GLY A C 1
ATOM 3324 O O . GLY A 1 427 ? -30.357 -34.097 -2.744 1.00 83.38 427 GLY A O 1
ATOM 3325 N N . ILE A 1 428 ? -29.617 -33.630 -4.823 1.00 81.06 428 ILE A N 1
ATOM 3326 C CA . ILE A 1 428 ? -28.213 -33.397 -4.451 1.00 81.06 428 ILE A CA 1
ATOM 3327 C C . ILE A 1 428 ? -28.044 -32.241 -3.455 1.00 81.06 428 ILE A C 1
ATOM 3329 O O . ILE A 1 428 ? -27.130 -32.269 -2.636 1.00 81.06 428 ILE A O 1
ATOM 3333 N N . GLY A 1 429 ? -28.957 -31.262 -3.467 1.00 76.12 429 GLY A N 1
ATOM 3334 C CA . GLY A 1 429 ? -28.972 -30.157 -2.506 1.00 76.12 429 GLY A CA 1
ATOM 3335 C C . GLY A 1 429 ? -29.231 -30.619 -1.070 1.00 76.12 429 GLY A C 1
ATOM 3336 O O . GLY A 1 429 ? -28.549 -30.170 -0.153 1.00 76.12 429 GLY A O 1
ATOM 3337 N N . PHE A 1 430 ? -30.144 -31.576 -0.873 1.00 80.56 430 PHE A N 1
ATOM 3338 C CA . PHE A 1 430 ? -30.430 -32.141 0.450 1.00 80.56 430 PHE A CA 1
ATOM 3339 C C . PHE A 1 430 ? -29.293 -33.030 0.948 1.00 80.56 430 PHE A C 1
ATOM 3341 O O . PHE A 1 430 ? -28.927 -32.938 2.114 1.00 80.56 430 PHE A O 1
ATOM 3348 N N . LEU A 1 431 ? -28.678 -33.818 0.058 1.00 82.12 431 LEU A N 1
ATOM 3349 C CA . LEU A 1 431 ? -27.478 -34.587 0.392 1.00 82.12 431 LEU A CA 1
ATOM 3350 C C . LEU A 1 431 ? -26.311 -33.666 0.791 1.00 82.12 431 LEU A C 1
ATOM 3352 O O . LEU A 1 431 ? -25.573 -33.971 1.723 1.00 82.12 431 LEU A O 1
ATOM 3356 N N . ARG A 1 432 ? -26.144 -32.529 0.101 1.00 77.19 432 ARG A N 1
ATOM 3357 C CA . ARG A 1 432 ? -25.088 -31.554 0.403 1.00 77.19 432 ARG A CA 1
ATOM 3358 C C . ARG A 1 432 ? -25.339 -30.837 1.731 1.00 77.19 432 ARG A C 1
ATOM 3360 O O . ARG A 1 432 ? -24.402 -30.691 2.502 1.00 77.19 432 ARG A O 1
ATOM 3367 N N . ARG A 1 433 ? -26.588 -30.453 2.022 1.00 75.25 433 ARG A N 1
ATOM 3368 C CA . ARG A 1 433 ? -26.970 -29.866 3.317 1.00 75.25 433 ARG A CA 1
ATOM 3369 C C . ARG A 1 433 ? -26.759 -30.867 4.460 1.00 75.25 433 ARG A C 1
ATOM 3371 O O . ARG A 1 433 ? -26.079 -30.540 5.415 1.00 75.25 433 ARG A O 1
ATOM 3378 N N . HIS A 1 434 ? -27.172 -32.122 4.273 1.00 83.69 434 HIS A N 1
ATOM 3379 C CA . HIS A 1 434 ? -26.936 -33.213 5.225 1.00 83.69 434 HIS A CA 1
ATOM 3380 C C . HIS A 1 434 ? -25.451 -33.547 5.474 1.00 83.69 434 HIS A C 1
ATOM 3382 O O . HIS A 1 434 ? -25.128 -34.098 6.515 1.00 83.69 434 HIS A O 1
ATOM 3388 N N . ARG A 1 435 ? -24.544 -33.258 4.530 1.00 72.81 435 ARG A N 1
ATOM 3389 C CA . ARG A 1 435 ? -23.087 -33.412 4.730 1.00 72.81 435 ARG A CA 1
ATOM 3390 C C . ARG A 1 435 ? -22.434 -32.225 5.448 1.00 72.81 435 ARG A C 1
ATOM 3392 O O . ARG A 1 435 ? -21.274 -32.324 5.862 1.00 72.81 435 ARG A O 1
ATOM 3399 N N . ASN A 1 436 ? -23.127 -31.092 5.486 1.00 66.12 436 ASN A N 1
ATOM 3400 C CA . ASN A 1 436 ? -22.621 -29.840 6.036 1.00 66.12 436 ASN A CA 1
ATOM 3401 C C . ASN A 1 436 ? -23.156 -29.569 7.446 1.00 66.12 436 ASN A C 1
ATOM 3403 O O . ASN A 1 436 ? -22.425 -28.965 8.230 1.00 66.12 436 ASN A O 1
ATOM 3407 N N . ASP A 1 437 ? -24.375 -30.029 7.736 1.00 64.06 437 ASP A N 1
ATOM 3408 C CA . ASP A 1 437 ? -24.933 -30.176 9.086 1.00 64.06 437 ASP A CA 1
ATOM 3409 C C . ASP A 1 437 ? -24.286 -31.372 9.806 1.00 64.06 437 ASP A C 1
ATOM 3411 O O . ASP A 1 437 ? -23.991 -31.247 11.019 1.00 64.06 437 ASP A O 1
#

Radius of gyration: 44.87 Å; Cα contacts (8 Å, |Δi|>4): 135; chains: 1; bounding box: 139×87×98 Å

Solvent-accessible surface area (backbone atoms only — not comparable to full-atom values): 27917 Å² total; per-residue (Å²): 145,84,83,89,81,79,87,76,86,76,82,82,79,86,76,86,78,82,87,82,86,78,84,90,77,93,74,84,87,76,88,69,82,75,55,71,65,61,57,52,52,51,52,54,50,50,48,51,50,50,51,52,49,50,53,50,51,53,51,53,51,50,52,52,51,53,53,50,51,52,54,49,50,56,51,51,54,51,53,51,54,52,53,54,50,51,54,51,52,53,49,51,52,50,53,50,46,58,71,72,56,65,55,69,66,56,54,52,53,51,51,52,59,51,59,74,59,62,75,85,76,74,72,82,70,52,77,63,58,52,52,54,50,51,52,50,49,50,52,53,49,52,68,74,39,82,81,59,68,69,62,60,55,52,52,51,52,51,54,60,51,46,78,77,42,96,70,56,70,65,59,54,52,49,53,50,51,54,52,44,46,47,53,70,50,69,66,38,68,71,86,63,52,70,83,49,102,65,44,56,54,59,53,50,51,52,50,49,38,38,73,75,66,27,63,68,54,42,51,54,51,50,46,51,52,50,51,53,57,63,66,32,61,64,39,55,61,45,53,43,46,52,52,12,43,53,52,13,49,53,51,47,61,68,52,44,83,83,45,78,91,62,92,58,62,65,62,57,53,53,50,29,54,54,37,20,56,51,39,34,54,51,51,51,50,52,55,65,48,69,74,47,94,70,88,85,80,90,83,82,76,60,93,84,67,76,82,70,74,80,74,83,78,75,81,74,88,70,84,82,86,83,91,79,92,79,92,81,82,91,80,80,86,71,79,82,73,64,85,84,62,72,48,62,44,64,41,92,87,75,70,50,72,20,74,39,72,66,58,41,48,54,45,47,64,69,78,43,58,77,54,66,69,58,73,73,71,74,83,81,85,87,81,91,78,90,83,82,89,82,88,81,91,79,91,78,85,84,80,90,78,90,82,92,82,91,76,87,75,92,66,77,82,76,77,42,55,44,88,90,78,63,53,75,32,100,42,70,69,57,50,50,49,65,72,71,92

pLDDT: mean 72.82, std 20.42, range [28.19, 98.31]

Mean predicted aligned error: 20.72 Å

Foldseek 3Di:
DDDDDDDDDDDDDPDDDDDDDDDDDDDDDPPDPDDVVVVVVVVVVVVVVVVVVVVVVVVVVVVVVVVVVVVVVVVVVVVVVVVVVVVVVVVVVVVVCVVVDPPVVVVVVVVVLVVLVPPPDPPPDDPVNLVVVLVVVLVVVCVVCVDDPPLNVVSVVVVVVCVVDVDDPSVVVVVVVVSCCCCVPVVDCPVVQPPDPPNVVVVVVLVVCCVPVNDVVSLVVVLVVLVVVCVDPCCLVPVLLVVLLVVLLVVLVVCVVVDPVDVDVVVSVVSSVVSSVVSSVVVNVVSVCVSDPDDDDDDDDDPPPDPPPPPPCPDPPDDDDDDDDDDDDDDDDPPPPPPPLQQWDAAPPPRDTDNHPVRNVVCCVPVPVVVVVVVVPPPDDDDDDDDDDDDDDDDDDDDDDDDDDPDDDPDDDPFDADPPRRDTDPDPVVSVVSNVD

Sequence (437 aa):
MVDDGAPRPQARTIGGMSPSTKSARATTVSSTIPSPFIALQKINQAELHRLNAEVSAVRAQWHQEAEQLEKEDKRRKRIEIELQAEITHLKIAQQARQKSGENPLEKILFAKDEDLLTPGQRTSLSPKDILDALETIKNELQSILHGRIPLLHRLSTLLLQNSKLKWGTVAVVRSLAVAALQEWVFATDFPNFCRTGDPRLLTAYRKVILVHDGWEHLHNLELAAYASLLDDDTFKNGVVSRKADDLAARLSKTLAPLFSRSPDDLRTRYRRFRFKGMFEAALRLKVATSITDDRYEFVVHLPGTSATKATSISGTNTESEIESNVSDSDAPLRQLECGSCKGSRQCGTCDKHFPTVITLQNHMEQDHTGMVELLASEGASESTSKNRSGSDDQVILPDRDNTTLTTAVKGADPELKCHDCGAKFKGIGFLRRHRND